Protein 5XGW (pdb70)

B-factor: mean 26.62, std 12.85, range [11.96, 142.99]

Organism: Colwellia psychrerythraea (strain 34H / ATCC BAA-681) (NCBI:txid167879)

Radius of gyration: 27.77 Å; Cα contacts (8 Å, |Δi|>4): 1923; chains: 2; bounding box: 70×66×78 Å

Sequence (748 aa):
TMLILLCNVNIYAPNPLGIKDVLIAGNKIAAIYDHGQGEITIPKQWPVKVINFDGAILTPGFIDSHAHITGGGGEAGFATQVPPVGLTEFTHAGVTTVVGLLGTDDTTRSTENLLSRVYGLREEGLSAYCWTGGYHFPLTTITGSAKSDIAFLEPVIGIGEFAISDHRSSQPTFEEVIRLASETHVAGLITGKAGVIHFHLGDGERRLELIERAIRETELPARVFNPTHVNRNKPLFEDSCKLLSKGCHIDLTAFPAGTAQPGWEACDAIEMAVERQLPLEQITLSSDGGGGRASTLGETLVATLNKGLSLETVLPMLTSNVANILRFKNKGQIAVGFDADLLVMNEKYEITDVMAQGVWHKQNNQTMIKGTFETMLILLCNVNIYAPNPLGIKDVLIAGNKIAAIYDHGQGEITIPKQWPVKVINFDGAILTPGFIDSHAHITGGGGEAGFATQVPPVGLTEFTHAGVTTVVGLLGTDDTTRSTENLLSRVYGLREEGLSAYCWTGGYHFPLTTITGSAKSDIAFLEPVIGIGEFAISDHRSSQPTFEEVIRLASETHVAGLITGKAGVIHFHLGDGERRLELIERAIRETELPARVFNPTHVNRNKPLFEDSCKLLSKGCHIDLTAFPAGTAQPGWEACDAIEMAVERQLPLEQITLSSDGGGGRASTLGETLVATLNKGLSLETVLPMLTSNVANILRFKNKGQIAVGFDADLLVMNEKYEITDVMAQGVWHKQNNQTMIKGTFE

CATH classification: 2.30.40.10 (+1 more: 3.20.20.140)

Secondary structure (DSSP, 8-state):
--EEEEEEEEEESSSEEEEEEEEEETTEEEEEEE--STT----TTS-EEEEEEEEEEEEEPEEEEEE-TT--B-BTBGGGBPPPPPHHHHHTTTEEEEEE---S--SSS-HHHHHHHHHHHHHHT-EEEEEEE-SSSSPB-SSSSHHHHHHHSTTEEEEEEEEESSTTS----HHHHHHHHHHHHHHHHHH-S--EEEEEE-S-TTTTHHHHHHHHHS---GGGEEEE-TTSSHHHHHHHHHHGGGT--EEEE-PPTT--TTS--HHHHHHHHHHTT--GGGEEEE--BT---TTHHHHHHHHHHHTT--HHHHGGGGTHHHHHHHT-TTSSS-STTSB--EEEE-TT--EEEEEETTEEEEETTEE----TT-/--EEEEEEEEEESSSEEEEEEEEEETTEEEEEEE--SS--PPPTTS-EEEEE-TT-EEEEPEEEEEE-TT--B-BTBGGGBPPPPPHHHHHTTTEEEEEE---S--SSS-HHHHHHHHHHHHHTT-EEEEEEE-SSSSPB-SSSSHHHHHHH-TTEEEEEEEEESSTTS----HHHHHHHHHHHHHHHHHH-S--EEEEEE-S-TTTTHHHHHHHHHSS--GGGEEEE-TTSSHHHHHHHHHHGGGT--EEEE---TT--TTS--HHHHHHHHHHTT--GGGEEEE--BT---THHHHHHHHHHHHTT--HHHHGGGGTHHHHHHHT-TTSSS-STTSB--EEEE-TT--EEEEEETTEEEEETTEE----TT-

InterPro domains:
  IPR006680 Amidohydrolase-related [PF01979] (62-380)
  IPR010229 Peptidase M38, beta-aspartyl dipeptidase [PIRSF001238] (7-395)
  IPR010229 Peptidase M38, beta-aspartyl dipeptidase [TIGR01975] (9-395)
  IPR011059 Metal-dependent hydrolase, composite domain superfamily [G3DSA:2.30.40.10] (9-395)
  IPR011059 Metal-dependent hydrolase, composite domain superfamily [SSF51338] (4-393)
  IPR032466 Metal-dependent hydrolase [SSF51556] (66-353)
  IPR050378 Metallo-dependent Hydrolases Superfamily [PTHR11647] (4-370)

Nearest PDB structures (foldseek):
  5xgw-assembly1_A  TM=1.003E+00  e=3.879E-87  Colwellia psychrerythraea 34H
  7cdh-assembly1_X  TM=9.702E-01  e=1.398E-45  Fervidobacterium islandicum
  7cf6-assembly1_C-2  TM=9.406E-01  e=6.990E-45  Fervidobacterium islandicum
  7cf6-assembly1_A-2  TM=9.557E-01  e=4.476E-44  Fervidobacterium islandicum
  7cf6-ass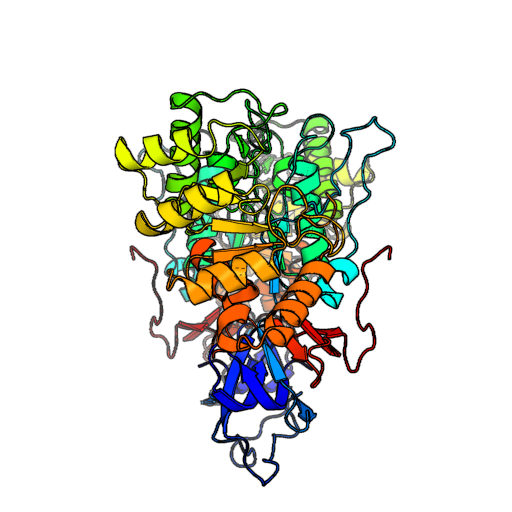embly1_B-2  TM=9.282E-01  e=1.469E-44  Fervidobacterium islandicum

Structure (mmCIF, N/CA/C/O backbone):
data_5XGW
#
_entry.id   5XGW
#
_cell.length_a   108.001
_cell.length_b   108.001
_cell.length_c   156.236
_cell.angle_alpha   90.00
_cell.angle_beta   90.00
_cell.angle_gamma   90.00
#
_symmetry.space_group_name_H-M   'P 4 21 2'
#
loop_
_entity.id
_entity.type
_entity.pdbx_description
1 polymer 'Isoaspartyl dipeptidase'
2 non-polymer 'ZINC ION'
3 water water
#
loop_
_atom_site.group_PDB
_atom_site.id
_atom_site.type_symbol
_atom_site.label_atom_id
_atom_site.label_alt_id
_atom_site.label_comp_id
_atom_site.label_asym_id
_atom_site.label_entity_id
_atom_site.label_seq_id
_atom_site.pdbx_PDB_ins_code
_atom_site.Cartn_x
_atom_site.Cartn_y
_atom_site.Cartn_z
_atom_site.occupancy
_atom_site.B_iso_or_equiv
_atom_site.auth_seq_id
_atom_site.auth_comp_id
_atom_site.auth_asym_id
_atom_site.auth_atom_id
_atom_site.pdbx_PDB_model_num
ATOM 1 N N . THR A 1 6 ? 5.063 -19.952 42.104 1.00 82.03 6 THR A N 1
ATOM 2 C CA . THR A 1 6 ? 5.294 -21.417 42.278 1.00 69.27 6 THR A CA 1
ATOM 3 C C . THR A 1 6 ? 6.177 -21.941 41.126 1.00 66.22 6 THR A C 1
ATOM 4 O O . THR A 1 6 ? 6.366 -21.306 40.063 1.00 57.80 6 THR A O 1
ATOM 8 N N . MET A 1 7 ? 6.693 -23.136 41.306 1.00 53.14 7 MET A N 1
ATOM 9 C CA . MET A 1 7 ? 7.759 -23.568 40.451 1.00 46.94 7 MET A CA 1
ATOM 10 C C . MET A 1 7 ? 7.377 -24.218 39.070 1.00 41.69 7 MET A C 1
ATOM 11 O O . MET A 1 7 ? 8.235 -24.301 38.162 1.00 33.67 7 MET A O 1
ATOM 16 N N . LEU A 1 8 ? 6.146 -24.702 38.887 1.00 30.15 8 LEU A N 1
ATOM 17 C CA . LEU A 1 8 ? 5.744 -25.267 37.610 1.00 27.22 8 LEU A CA 1
ATOM 18 C C . LEU A 1 8 ? 4.620 -24.408 37.107 1.00 28.71 8 LEU A C 1
ATOM 19 O O . LEU A 1 8 ? 3.749 -24.026 37.863 1.00 26.26 8 LEU A O 1
ATOM 24 N N . ILE A 1 9 ? 4.660 -24.040 35.834 1.00 22.84 9 ILE A N 1
ATOM 25 C CA . ILE A 1 9 ? 3.649 -23.193 35.196 1.00 25.37 9 ILE A CA 1
ATOM 26 C C . ILE A 1 9 ? 3.307 -23.850 33.879 1.00 26.33 9 ILE A C 1
ATOM 27 O O . ILE A 1 9 ? 4.208 -24.216 33.088 1.00 25.76 9 ILE A O 1
ATOM 32 N N . LEU A 1 10 ? 2.018 -24.111 33.690 1.00 24.59 10 LEU A N 1
ATOM 33 C CA . LEU A 1 10 ? 1.516 -24.697 32.490 1.00 23.77 10 LEU A CA 1
ATOM 34 C C . LEU A 1 10 ? 0.824 -23.598 31.729 1.00 24.54 10 LEU A C 1
ATOM 35 O O . LEU A 1 10 ? -0.129 -23.017 32.228 1.00 26.75 10 LEU A O 1
ATOM 40 N N . LEU A 1 11 ? 1.366 -23.267 30.542 1.00 24.52 11 LEU A N 1
ATOM 41 C CA . LEU A 1 11 ? 0.855 -22.260 29.641 1.00 25.85 11 LEU A CA 1
ATOM 42 C C . LEU A 1 11 ? 0.026 -23.022 28.579 1.00 25.45 11 LEU A C 1
ATOM 43 O O . LEU A 1 11 ? 0.594 -23.727 27.759 1.00 26.08 11 LEU A O 1
ATOM 48 N N . CYS A 1 12 ? -1.308 -22.930 28.661 1.00 27.89 12 CYS A N 1
ATOM 49 C CA . CYS A 1 12 ? -2.195 -23.709 27.792 1.00 24.98 12 CYS A CA 1
ATOM 50 C C . CYS A 1 12 ? -2.666 -22.829 26.667 1.00 22.21 12 CYS A C 1
ATOM 51 O O . CYS A 1 12 ? -3.007 -21.632 26.861 1.00 25.92 12 CYS A O 1
ATOM 54 N N . ASN A 1 13 ? -2.720 -23.434 25.500 1.00 25.90 13 ASN A N 1
ATOM 55 C CA . ASN A 1 13 ? -3.389 -22.862 24.310 1.00 25.94 13 ASN A CA 1
ATOM 56 C C . ASN A 1 13 ? -2.638 -21.629 23.854 1.00 22.30 13 ASN A C 1
ATOM 57 O O . ASN A 1 13 ? -3.155 -20.491 23.865 1.00 21.00 13 ASN A O 1
ATOM 62 N N . VAL A 1 14 ? -1.364 -21.849 23.479 1.00 21.88 14 VAL A N 1
ATOM 63 C CA . VAL A 1 14 ? -0.527 -20.759 22.940 1.00 21.82 14 VAL A CA 1
ATOM 64 C C . VAL A 1 14 ? -0.128 -21.067 21.514 1.00 21.32 14 VAL A C 1
ATOM 65 O O . VAL A 1 14 ? 0.161 -22.174 21.213 1.00 21.95 14 VAL A O 1
ATOM 69 N N . ASN A 1 15 ? -0.058 -20.051 20.678 1.00 20.92 15 ASN A N 1
ATOM 70 C CA . ASN A 1 15 ? 0.276 -20.209 19.279 1.00 22.32 15 ASN A CA 1
ATOM 71 C C . ASN A 1 15 ? 1.781 -19.830 19.173 1.00 21.73 15 ASN A C 1
ATOM 72 O O . ASN A 1 15 ? 2.151 -18.643 19.164 1.00 24.37 15 ASN A O 1
ATOM 77 N N . ILE A 1 16 ? 2.578 -20.851 19.185 1.00 21.73 16 ILE A N 1
ATOM 78 C CA . ILE A 1 16 ? 4.035 -20.698 19.392 1.00 22.05 16 ILE A CA 1
ATOM 79 C C . ILE A 1 16 ? 4.776 -20.388 18.106 1.00 19.99 16 ILE A C 1
ATOM 80 O O . ILE A 1 16 ? 4.637 -21.102 17.069 1.00 21.46 16 ILE A O 1
ATOM 85 N N . TYR A 1 17 ? 5.576 -19.296 18.166 1.00 17.67 17 TYR A N 1
ATOM 86 C CA . TYR A 1 17 ? 6.584 -18.952 17.150 1.00 18.03 17 TYR A CA 1
ATOM 87 C C . TYR A 1 17 ? 7.924 -19.178 17.892 1.00 19.36 17 TYR A C 1
ATOM 88 O O . TYR A 1 17 ? 8.295 -18.397 18.804 1.00 17.26 17 TYR A O 1
ATOM 97 N N . ALA A 1 18 ? 8.557 -20.292 17.562 1.00 16.86 18 ALA A N 1
ATOM 98 C CA . ALA A 1 18 ? 9.675 -20.806 18.327 1.00 19.16 18 ALA A CA 1
ATOM 99 C C . ALA A 1 18 ? 11.107 -20.315 18.038 1.00 19.24 18 ALA A C 1
ATOM 100 O O . ALA A 1 18 ? 11.968 -20.816 18.767 1.00 19.35 18 ALA A O 1
ATOM 102 N N . PRO A 1 19 ? 11.429 -19.503 17.026 1.00 18.46 19 PRO A N 1
ATOM 103 C CA . PRO A 1 19 ? 10.611 -18.631 16.251 1.00 17.93 19 PRO A CA 1
ATOM 104 C C . PRO A 1 19 ? 9.839 -19.274 15.124 1.00 21.04 19 PRO A C 1
ATOM 105 O O . PRO A 1 19 ? 8.911 -18.667 14.663 1.00 21.76 19 PRO A O 1
ATOM 109 N N . ASN A 1 20 ? 10.207 -20.470 14.736 1.00 24.03 20 ASN A N 1
ATOM 110 C CA . ASN A 1 20 ? 9.503 -21.101 13.651 1.00 28.53 20 ASN A CA 1
ATOM 111 C C . ASN A 1 20 ? 8.088 -21.566 14.169 1.00 24.73 20 ASN A C 1
ATOM 112 O O . ASN A 1 20 ? 7.918 -21.935 15.296 1.00 22.19 20 ASN A O 1
ATOM 117 N N . PRO A 1 21 ? 7.084 -21.478 13.320 1.00 23.34 21 PRO A N 1
ATOM 118 C CA . PRO A 1 21 ? 5.721 -21.688 13.817 1.00 23.93 21 PRO A CA 1
ATOM 119 C C . PRO A 1 21 ? 5.445 -23.159 14.123 1.00 24.40 21 PRO A C 1
ATOM 120 O O . PRO A 1 21 ? 5.670 -24.021 13.291 1.00 25.04 21 PRO A O 1
ATOM 124 N N . LEU A 1 22 ? 5.015 -23.418 15.333 1.00 24.53 22 LEU A N 1
ATOM 125 C CA . LEU A 1 22 ? 4.624 -24.753 15.756 1.00 24.29 22 LEU A CA 1
ATOM 126 C C . LEU A 1 22 ? 3.110 -24.983 15.791 1.00 26.07 22 LEU A C 1
ATOM 127 O O . LEU A 1 22 ? 2.695 -26.119 16.031 1.00 26.12 22 LEU A O 1
ATOM 132 N N . GLY A 1 23 ? 2.321 -23.928 15.682 1.00 27.12 23 GLY A N 1
ATOM 133 C CA . GLY A 1 23 ? 0.892 -24.044 15.901 1.00 27.08 23 GLY A CA 1
ATOM 134 C C . GLY A 1 23 ? 0.537 -23.949 17.366 1.00 26.74 23 GLY A C 1
ATOM 135 O O . GLY A 1 23 ? 1.330 -23.560 18.227 1.00 22.87 23 GLY A O 1
ATOM 136 N N . ILE A 1 24 ? -0.685 -24.388 17.670 1.00 26.21 24 ILE A N 1
ATOM 137 C CA . ILE A 1 24 ? -1.240 -24.275 19.024 1.00 27.32 24 ILE A CA 1
ATOM 138 C C . ILE A 1 24 ? -0.698 -25.388 19.899 1.00 28.07 24 ILE A C 1
ATOM 139 O O . ILE A 1 24 ? -0.724 -26.564 19.517 1.00 27.81 24 ILE A O 1
ATOM 144 N N . LYS A 1 25 ? -0.142 -25.047 21.077 1.00 26.10 25 LYS A N 1
ATOM 145 C CA . LYS A 1 25 ? 0.492 -26.041 21.974 1.00 26.59 25 LYS A CA 1
ATOM 146 C C . LYS A 1 25 ? 0.181 -25.706 23.418 1.00 25.07 25 LYS A C 1
ATOM 147 O O . LYS A 1 25 ? -0.398 -24.655 23.727 1.00 22.44 25 LYS A O 1
ATOM 153 N N . ASP A 1 26 ? 0.525 -26.627 24.293 1.00 25.33 26 ASP A N 1
ATOM 154 C CA . ASP A 1 26 ? 0.654 -26.327 25.703 1.00 26.38 26 ASP A CA 1
ATOM 155 C C . ASP A 1 26 ? 2.098 -26.426 26.062 1.00 24.77 26 ASP A C 1
ATOM 156 O O . ASP A 1 26 ? 2.844 -27.231 25.477 1.00 22.91 26 ASP A O 1
ATOM 161 N N . VAL A 1 27 ? 2.522 -25.593 27.017 1.00 24.77 27 VAL A N 1
ATOM 162 C CA . VAL A 1 27 ? 3.948 -25.573 27.395 1.00 24.93 27 VAL A CA 1
ATOM 163 C C . VAL A 1 27 ? 4.064 -25.691 28.897 1.00 23.69 27 VAL A C 1
ATOM 164 O O . VAL A 1 27 ? 3.482 -24.872 29.584 1.00 25.51 27 VAL A O 1
ATOM 168 N N . LEU A 1 28 ? 4.897 -26.624 29.380 1.00 22.17 28 LEU A N 1
ATOM 169 C CA . LEU A 1 28 ? 5.200 -26.755 30.793 1.00 23.04 28 LEU A CA 1
ATOM 170 C C . LEU A 1 28 ? 6.556 -26.099 31.022 1.00 22.60 28 LEU A C 1
ATOM 171 O O . LEU A 1 28 ? 7.534 -26.504 30.409 1.00 22.22 28 LEU A O 1
ATOM 176 N N . ILE A 1 29 ? 6.550 -25.152 31.955 1.00 22.06 29 ILE A N 1
ATOM 177 C CA . ILE A 1 29 ? 7.733 -24.502 32.494 1.00 22.27 29 ILE A CA 1
ATOM 178 C C . ILE A 1 29 ? 8.085 -25.147 33.833 1.00 24.59 29 ILE A C 1
ATOM 179 O O . ILE A 1 29 ? 7.224 -25.248 34.718 1.00 25.37 29 ILE A O 1
ATOM 184 N N . ALA A 1 30 ? 9.338 -25.517 34.051 1.00 24.03 30 ALA A N 1
ATOM 185 C CA . ALA A 1 30 ? 9.771 -26.033 35.344 1.00 25.87 30 ALA A CA 1
ATOM 186 C C . ALA A 1 30 ? 10.906 -25.186 35.810 1.00 27.73 30 ALA A C 1
ATOM 187 O O . ALA A 1 30 ? 11.971 -25.224 35.223 1.00 26.26 30 ALA A O 1
ATOM 189 N N . GLY A 1 31 ? 10.657 -24.334 36.801 1.00 26.10 31 GLY A N 1
ATOM 190 C CA . GLY A 1 31 ? 11.663 -23.392 37.243 1.00 24.34 31 GLY A CA 1
ATOM 191 C C . GLY A 1 31 ? 12.002 -22.459 36.104 1.00 24.24 31 GLY A C 1
ATOM 192 O O . GLY A 1 31 ? 11.112 -21.790 35.550 1.00 23.95 31 GLY A O 1
ATOM 193 N N . ASN A 1 32 ? 13.291 -22.368 35.794 1.00 23.19 32 ASN A N 1
ATOM 194 C CA . ASN A 1 32 ? 13.745 -21.401 34.781 1.00 23.89 32 ASN A CA 1
ATOM 195 C C . ASN A 1 32 ? 13.870 -22.073 33.407 1.00 22.57 32 ASN A C 1
ATOM 196 O O . ASN A 1 32 ? 14.411 -21.447 32.511 1.00 19.10 32 ASN A O 1
ATOM 201 N N . LYS A 1 33 ? 13.330 -23.297 33.217 1.00 21.19 33 LYS A N 1
ATOM 202 C CA . LYS A 1 33 ? 13.493 -24.065 31.969 1.00 22.94 33 LYS A CA 1
ATOM 203 C C . LYS A 1 33 ? 12.156 -24.449 31.308 1.00 21.59 33 LYS A C 1
ATOM 204 O O . LYS A 1 33 ? 11.128 -24.600 31.935 1.00 23.24 33 LYS A O 1
ATOM 210 N N . ILE A 1 34 ? 12.181 -24.563 30.007 1.00 19.01 34 ILE A N 1
ATOM 211 C CA . ILE A 1 34 ? 11.057 -25.103 29.253 1.00 21.39 34 ILE A CA 1
ATOM 212 C C . ILE A 1 34 ? 11.155 -26.645 29.304 1.00 22.46 34 ILE A C 1
ATOM 213 O O . ILE A 1 34 ? 12.131 -27.256 28.804 1.00 20.68 34 ILE A O 1
ATOM 218 N N . ALA A 1 35 ? 10.148 -27.289 29.897 1.00 22.45 35 ALA A N 1
ATOM 219 C CA . ALA A 1 35 ? 10.245 -28.754 30.182 1.00 25.70 35 ALA A CA 1
ATOM 220 C C . ALA A 1 35 ? 9.502 -29.622 29.129 1.00 25.63 35 ALA A C 1
ATOM 221 O O . ALA A 1 35 ? 9.915 -30.754 28.897 1.00 26.34 35 ALA A O 1
ATOM 223 N N . ALA A 1 36 ? 8.465 -29.082 28.511 1.00 23.28 36 ALA A N 1
ATOM 224 C CA . ALA A 1 36 ? 7.593 -29.803 27.575 1.00 25.27 36 ALA A CA 1
ATOM 225 C C . ALA A 1 36 ? 6.799 -28.875 26.694 1.00 24.44 36 ALA A C 1
ATOM 226 O O . ALA A 1 36 ? 6.341 -27.839 27.180 1.00 23.78 36 ALA A O 1
ATOM 228 N N . ILE A 1 37 ? 6.568 -29.300 25.429 1.00 23.10 37 ILE A N 1
ATOM 229 C CA . ILE A 1 37 ? 5.744 -28.602 24.473 1.00 22.88 37 ILE A CA 1
ATOM 230 C C . ILE A 1 37 ? 4.958 -29.692 23.749 1.00 24.39 37 ILE A C 1
ATOM 231 O O . ILE A 1 37 ? 5.564 -30.602 23.211 1.00 25.44 37 ILE A O 1
ATOM 236 N N . TYR A 1 38 ? 3.629 -29.622 23.813 1.00 26.32 38 TYR A N 1
ATOM 237 C CA . TYR A 1 38 ? 2.796 -30.708 23.277 1.00 25.46 38 TYR A CA 1
ATOM 238 C C . TYR A 1 38 ? 1.450 -30.217 22.851 1.00 26.14 38 TYR A C 1
ATOM 239 O O . TYR A 1 38 ? 0.956 -29.129 23.269 1.00 25.26 38 TYR A O 1
ATOM 248 N N . ASP A 1 39 ? 0.815 -31.017 22.003 1.00 32.98 39 ASP A N 1
ATOM 249 C CA . ASP A 1 39 ? -0.454 -30.616 21.404 1.00 37.47 39 ASP A CA 1
ATOM 250 C C . ASP A 1 39 ? -1.486 -30.420 22.473 1.00 40.58 39 ASP A C 1
ATOM 251 O O . ASP A 1 39 ? -1.600 -31.272 23.346 1.00 35.88 39 ASP A O 1
ATOM 256 N N . HIS A 1 40 ? -2.209 -29.306 22.324 1.00 50.76 40 HIS A N 1
ATOM 257 C CA . HIS A 1 40 ? -3.138 -28.730 23.292 1.00 53.56 40 HIS A CA 1
ATOM 258 C C . HIS A 1 40 ? -4.256 -29.697 23.738 1.00 63.89 40 HIS A C 1
ATOM 259 O O . HIS A 1 40 ? -4.970 -30.262 22.923 1.00 62.19 40 HIS A O 1
ATOM 266 N N . GLY A 1 41 ? -4.280 -29.945 25.050 1.00 83.10 41 GLY A N 1
ATOM 267 C CA . GLY A 1 41 ? -5.439 -30.430 25.785 1.00 100.22 41 GLY A CA 1
ATOM 268 C C . GLY A 1 41 ? -5.760 -29.417 26.889 1.00 116.57 41 GLY A C 1
ATOM 269 O O . GLY A 1 41 ? -5.196 -28.313 26.911 1.00 116.79 41 GLY A O 1
ATOM 270 N N . GLN A 1 42 ? -6.679 -29.771 27.796 1.00 140.38 42 GLN A N 1
ATOM 271 C CA . GLN A 1 42 ? -7.204 -28.827 28.824 1.00 139.74 42 GLN A CA 1
ATOM 272 C C . GLN A 1 42 ? -7.868 -29.585 30.006 1.00 133.73 42 GLN A C 1
ATOM 273 O O . GLN A 1 42 ? -7.246 -29.744 31.065 1.00 118.84 42 GLN A O 1
ATOM 279 N N . GLY A 1 43 ? -9.106 -30.060 29.800 1.00 127.36 43 GLY A N 1
ATOM 280 C CA . GLY A 1 43 ? -9.896 -30.739 30.828 1.00 114.05 43 GLY A CA 1
ATOM 281 C C . GLY A 1 43 ? -9.510 -32.194 31.051 1.00 113.13 43 GLY A C 1
ATOM 282 O O . GLY A 1 43 ? -9.801 -32.729 32.107 1.00 110.11 43 GLY A O 1
ATOM 283 N N . GLU A 1 44 ? -8.849 -32.826 30.072 1.00 111.89 44 GLU A N 1
ATOM 284 C CA . GLU A 1 44 ? -8.454 -34.264 30.128 1.00 102.79 44 GLU A CA 1
ATOM 285 C C . GLU A 1 44 ? -7.102 -34.568 30.830 1.00 92.46 44 GLU A C 1
ATOM 286 O O . GLU A 1 44 ? -6.728 -35.736 30.962 1.00 81.77 44 GLU A O 1
ATOM 292 N N . ILE A 1 45 ? -6.380 -33.520 31.249 1.00 82.36 45 ILE A N 1
ATOM 293 C CA . ILE A 1 45 ? -5.083 -33.635 31.983 1.00 71.86 45 ILE A CA 1
ATOM 294 C C . ILE A 1 45 ? -5.293 -33.702 33.518 1.00 53.63 45 ILE A C 1
ATOM 295 O O . ILE A 1 45 ? -6.017 -32.894 34.068 1.00 47.19 45 ILE A O 1
ATOM 300 N N . THR A 1 46 ? -4.689 -34.661 34.206 1.00 51.09 46 THR A N 1
ATOM 301 C CA . THR A 1 46 ? -4.833 -34.692 35.672 1.00 51.65 46 THR A CA 1
ATOM 302 C C . THR A 1 46 ? -3.549 -34.202 36.320 1.00 37.92 46 THR A C 1
ATOM 303 O O . THR A 1 46 ? -2.526 -34.878 36.223 1.00 39.75 46 THR A O 1
ATOM 307 N N . ILE A 1 47 ? -3.619 -33.092 37.029 1.00 33.14 47 ILE A N 1
ATOM 308 C CA . ILE A 1 47 ? -2.396 -32.581 37.715 1.00 39.19 47 ILE A CA 1
ATOM 309 C C . ILE A 1 47 ? -2.371 -32.996 39.182 1.00 40.32 47 ILE A C 1
ATOM 310 O O . ILE A 1 47 ? -3.313 -32.661 39.915 1.00 35.72 47 ILE A O 1
ATOM 315 N N . PRO A 1 48 ? -1.281 -33.679 39.640 1.00 40.54 48 PRO A N 1
ATOM 316 C CA . PRO A 1 48 ? -1.265 -34.140 41.053 1.00 39.37 48 PRO A CA 1
ATOM 317 C C . PRO A 1 48 ? -1.416 -33.011 42.048 1.00 33.30 48 PRO A C 1
ATOM 318 O O . PRO A 1 48 ? -0.867 -31.908 41.870 1.00 32.70 48 PRO A O 1
ATOM 322 N N . LYS A 1 49 ? -2.180 -33.246 43.117 1.00 33.70 49 LYS A N 1
ATOM 323 C CA . LYS A 1 49 ? -2.583 -32.093 43.972 1.00 37.61 49 LYS A CA 1
ATOM 324 C C . LYS A 1 49 ? -1.406 -31.559 44.796 1.00 37.66 49 LYS A C 1
ATOM 325 O O . LYS A 1 49 ? -1.405 -30.415 45.206 1.00 37.99 49 LYS A O 1
ATOM 331 N N . GLN A 1 50 ? -0.428 -32.423 45.031 1.00 32.92 50 GLN A N 1
ATOM 332 C CA . GLN A 1 50 ? 0.714 -32.117 45.891 1.00 39.41 50 GLN A CA 1
ATOM 333 C C . GLN A 1 50 ? 1.789 -31.268 45.091 1.00 35.94 50 GLN A C 1
ATOM 334 O O . GLN A 1 50 ? 2.667 -30.658 45.677 1.00 36.01 50 GLN A O 1
ATOM 340 N N . TRP A 1 51 ? 1.700 -31.237 43.777 1.00 31.11 51 TRP A N 1
ATOM 341 C CA . TRP A 1 51 ? 2.653 -30.441 42.989 1.00 32.68 51 TRP A CA 1
ATOM 342 C C . TRP A 1 51 ? 2.231 -29.005 42.884 1.00 35.57 51 TRP A C 1
ATOM 343 O O . TRP A 1 51 ? 1.091 -28.713 42.575 1.00 37.65 51 TRP A O 1
ATOM 354 N N . PRO A 1 52 ? 3.137 -28.080 43.124 1.00 39.07 52 PRO A N 1
ATOM 355 C CA . PRO A 1 52 ? 2.771 -26.672 42.982 1.00 41.00 52 PRO A CA 1
ATOM 356 C C . PRO A 1 52 ? 2.752 -26.201 41.465 1.00 38.26 52 PRO A C 1
ATOM 357 O O . PRO A 1 52 ? 3.752 -25.627 40.962 1.00 38.61 52 PRO A O 1
ATOM 361 N N . VAL A 1 53 ? 1.590 -26.376 40.786 1.00 28.96 53 VAL A N 1
ATOM 362 C CA . VAL A 1 53 ? 1.455 -26.014 39.399 1.00 29.42 53 VAL A CA 1
ATOM 363 C C . VAL A 1 53 ? 0.470 -24.904 39.218 1.00 31.77 53 VAL A C 1
ATOM 364 O O . VAL A 1 53 ? -0.639 -25.012 39.647 1.00 26.74 53 VAL A O 1
ATOM 368 N N . LYS A 1 54 ? 0.877 -23.839 38.552 1.00 28.16 54 LYS A N 1
ATOM 369 C CA . LYS A 1 54 ? -0.026 -22.794 38.163 1.00 29.43 54 LYS A CA 1
ATOM 370 C C . LYS A 1 54 ? -0.409 -22.952 36.663 1.00 27.22 54 LYS A C 1
ATOM 371 O O . LYS A 1 54 ? 0.467 -23.152 35.840 1.00 24.67 54 LYS A O 1
ATOM 377 N N . VAL A 1 55 ? -1.704 -22.897 36.351 1.00 23.96 55 VAL A N 1
ATOM 378 C CA . VAL A 1 55 ? -2.247 -23.183 34.978 1.00 26.30 55 VAL A CA 1
ATOM 379 C C . VAL A 1 55 ? -2.822 -21.877 34.460 1.00 28.79 55 VAL A C 1
ATOM 380 O O . VAL A 1 55 ? -3.663 -21.238 35.144 1.00 26.23 55 VAL A O 1
ATOM 384 N N . ILE A 1 56 ? -2.335 -21.435 33.308 1.00 23.67 56 ILE A N 1
ATOM 385 C CA . ILE A 1 56 ? -2.840 -20.230 32.632 1.00 24.57 56 ILE A CA 1
ATOM 386 C C . ILE A 1 56 ? -3.269 -20.614 31.245 1.00 28.05 56 ILE A C 1
ATOM 387 O O . ILE A 1 56 ? -2.536 -21.320 30.534 1.00 26.35 56 ILE A O 1
ATOM 392 N N . ASN A 1 57 ? -4.475 -20.153 30.864 1.00 29.64 57 ASN A N 1
ATOM 393 C CA . ASN A 1 57 ? -5.063 -20.361 29.554 1.00 33.76 57 ASN A CA 1
ATOM 394 C C . ASN A 1 57 ? -4.938 -19.105 28.750 1.00 32.31 57 ASN A C 1
ATOM 395 O O . ASN A 1 57 ? -5.317 -18.061 29.244 1.00 28.95 57 ASN A O 1
ATOM 400 N N . PHE A 1 58 ? -4.333 -19.176 27.556 1.00 25.76 58 PHE A N 1
ATOM 401 C CA . PHE A 1 58 ? -4.005 -17.974 26.821 1.00 25.35 58 PHE A CA 1
ATOM 402 C C . PHE A 1 58 ? -4.856 -17.778 25.600 1.00 27.74 58 PHE A C 1
ATOM 403 O O . PHE A 1 58 ? -4.663 -16.812 24.839 1.00 27.32 58 PHE A O 1
ATOM 411 N N . ASP A 1 59 ? -5.783 -18.693 25.410 1.00 32.32 59 ASP A N 1
ATOM 412 C CA . ASP A 1 59 ? -6.750 -18.554 24.345 1.00 32.00 59 ASP A CA 1
ATOM 413 C C . ASP A 1 59 ? -6.139 -18.323 22.957 1.00 29.44 59 ASP A C 1
ATOM 414 O O . ASP A 1 59 ? -6.612 -17.512 22.162 1.00 27.97 59 ASP A O 1
ATOM 419 N N . GLY A 1 60 ? -5.053 -19.043 22.686 1.00 26.28 60 GLY A N 1
ATOM 420 C CA . GLY A 1 60 ? -4.419 -19.058 21.387 1.00 24.88 60 GLY A CA 1
ATOM 421 C C . GLY A 1 60 ? -3.555 -17.865 21.039 1.00 23.52 60 GLY A C 1
ATOM 422 O O . GLY A 1 60 ? -3.247 -17.667 19.858 1.00 26.09 60 GLY A O 1
ATOM 423 N N . ALA A 1 61 ? -3.217 -17.056 22.032 1.00 24.44 61 ALA A N 1
ATOM 424 C CA . ALA A 1 61 ? -2.342 -15.893 21.855 1.00 23.33 61 ALA A CA 1
ATOM 425 C C . ALA A 1 61 ? -0.953 -16.338 21.397 1.00 23.93 61 ALA A C 1
ATOM 426 O O . ALA A 1 61 ? -0.529 -17.433 21.695 1.00 19.70 61 ALA A O 1
ATOM 428 N N . ILE A 1 62 ? -0.279 -15.461 20.671 1.00 24.48 62 ILE A N 1
ATOM 429 C CA . ILE A 1 62 ? 1.052 -15.754 20.186 1.00 23.17 62 ILE A CA 1
ATOM 430 C C . ILE A 1 62 ? 2.053 -15.768 21.331 1.00 22.04 62 ILE A C 1
ATOM 431 O O . ILE A 1 62 ? 2.006 -14.882 22.185 1.00 22.49 62 ILE A O 1
ATOM 436 N N . LEU A 1 63 ? 2.950 -16.755 21.310 1.00 21.44 63 LEU A N 1
ATOM 437 C CA . LEU A 1 63 ? 4.033 -16.898 22.271 1.00 20.33 63 LEU A CA 1
ATOM 438 C C . LEU A 1 63 ? 5.340 -16.934 21.501 1.00 21.29 63 LEU A C 1
ATOM 439 O O . LEU A 1 63 ? 5.444 -17.704 20.496 1.00 19.68 63 LEU A O 1
ATOM 444 N N . THR A 1 64 ? 6.332 -16.127 21.930 1.00 20.00 64 THR A N 1
ATOM 445 C CA . THR A 1 64 ? 7.593 -16.028 21.221 1.00 18.57 64 THR A CA 1
ATOM 446 C C . THR A 1 64 ? 8.710 -16.102 22.238 1.00 17.60 64 THR A C 1
ATOM 447 O O . THR A 1 64 ? 8.472 -15.931 23.463 1.00 17.54 64 THR A O 1
ATOM 451 N N . PRO A 1 65 ? 9.932 -16.398 21.777 1.00 15.41 65 PRO A N 1
ATOM 452 C CA . PRO A 1 65 ? 11.021 -16.252 22.746 1.00 17.05 65 PRO A CA 1
ATOM 453 C C . PRO A 1 65 ? 11.182 -14.794 23.133 1.00 16.95 65 PRO A C 1
ATOM 454 O O . PRO A 1 65 ? 10.779 -13.897 22.412 1.00 16.86 65 PRO A O 1
ATOM 458 N N . GLY A 1 66 ? 11.839 -14.558 24.274 1.00 16.67 66 GLY A N 1
ATOM 459 C CA . GLY A 1 66 ? 12.159 -13.208 24.668 1.00 17.44 66 GLY A CA 1
ATOM 460 C C . GLY A 1 66 ? 13.223 -12.630 23.790 1.00 16.15 66 GLY A C 1
ATOM 461 O O . GLY A 1 66 ? 14.022 -13.346 23.232 1.00 16.02 66 GLY A O 1
ATOM 462 N N . PHE A 1 67 ? 13.152 -11.317 23.613 1.00 16.98 67 PHE A N 1
ATOM 463 C CA . PHE A 1 67 ? 14.137 -10.612 22.745 1.00 16.14 67 PHE A CA 1
ATOM 464 C C . PHE A 1 67 ? 15.500 -10.612 23.461 1.00 16.96 67 PHE A C 1
ATOM 465 O O . PHE A 1 67 ? 15.564 -10.515 24.688 1.00 16.38 67 PHE A O 1
ATOM 473 N N . ILE A 1 68 ? 16.558 -10.774 22.678 1.00 15.84 68 ILE A N 1
ATOM 474 C CA . ILE A 1 68 ? 17.976 -10.727 23.167 1.00 15.33 68 ILE A CA 1
ATOM 475 C C . ILE A 1 68 ? 18.545 -9.457 22.510 1.00 15.18 68 ILE A C 1
ATOM 476 O O . ILE A 1 68 ? 18.666 -9.347 21.292 1.00 17.12 68 ILE A O 1
ATOM 481 N N . ASP A 1 69 ? 18.850 -8.467 23.350 1.00 18.80 69 ASP A N 1
ATOM 482 C CA . ASP A 1 69 ? 19.304 -7.139 22.879 1.00 18.72 69 ASP A CA 1
ATOM 483 C C . ASP A 1 69 ? 20.786 -7.053 23.051 1.00 17.91 69 ASP A C 1
ATOM 484 O O . ASP A 1 69 ? 21.243 -7.021 24.189 1.00 18.00 69 ASP A O 1
ATOM 489 N N . SER A 1 70 ? 21.513 -7.171 21.933 1.00 18.28 70 SER A N 1
ATOM 490 C CA . SER A 1 70 ? 22.917 -7.319 22.004 1.00 19.52 70 SER A CA 1
ATOM 491 C C . SER A 1 70 ? 23.669 -6.025 22.221 1.00 16.95 70 SER A C 1
ATOM 492 O O . SER A 1 70 ? 24.927 -6.045 22.285 1.00 17.46 70 SER A O 1
ATOM 495 N N . HIS A 1 71 ? 22.946 -4.935 22.330 1.00 16.50 71 HIS A N 1
ATOM 496 C CA . HIS A 1 71 ? 23.583 -3.605 22.245 1.00 17.23 71 HIS A CA 1
ATOM 497 C C . HIS A 1 71 ? 22.816 -2.616 23.073 1.00 17.70 71 HIS A C 1
ATOM 498 O O . HIS A 1 71 ? 22.050 -1.863 22.569 1.00 18.27 71 HIS A O 1
ATOM 505 N N . ALA A 1 72 ? 23.132 -2.584 24.339 1.00 16.13 72 ALA A N 1
ATOM 506 C CA . ALA A 1 72 ? 22.465 -1.599 25.223 1.00 17.98 72 ALA A CA 1
ATOM 507 C C . ALA A 1 72 ? 23.431 -0.955 26.181 1.00 18.19 72 ALA A C 1
ATOM 508 O O . ALA A 1 72 ? 24.290 -1.614 26.736 1.00 17.87 72 ALA A O 1
ATOM 510 N N . HIS A 1 73 ? 23.232 0.336 26.430 1.00 17.73 73 HIS A N 1
ATOM 511 C CA . HIS A 1 73 ? 24.110 1.097 27.296 1.00 17.99 73 HIS A CA 1
ATOM 512 C C . HIS A 1 73 ? 23.458 1.082 28.639 1.00 18.32 73 HIS A C 1
ATOM 513 O O . HIS A 1 73 ? 22.747 2.018 29.043 1.00 18.97 73 HIS A O 1
ATOM 520 N N . ILE A 1 74 ? 23.574 -0.062 29.297 1.00 16.46 74 ILE A N 1
ATOM 521 C CA . ILE A 1 74 ? 22.860 -0.346 30.547 1.00 17.86 74 ILE A CA 1
ATOM 522 C C . ILE A 1 74 ? 23.211 0.670 31.673 1.00 18.50 74 ILE A C 1
ATOM 523 O O . ILE A 1 74 ? 22.357 0.951 32.536 1.00 17.96 74 ILE A O 1
ATOM 528 N N . THR A 1 75 ? 24.418 1.228 31.629 1.00 17.94 75 THR A N 1
ATOM 529 C CA . THR A 1 75 ? 24.833 2.233 32.601 1.00 19.11 75 THR A CA 1
ATOM 530 C C . THR A 1 75 ? 24.341 3.602 32.182 1.00 18.68 75 THR A C 1
ATOM 531 O O . THR A 1 75 ? 24.529 4.559 32.947 1.00 21.36 75 THR A O 1
ATOM 535 N N . GLY A 1 76 ? 23.668 3.714 31.036 1.00 18.76 76 GLY A N 1
ATOM 536 C CA . GLY A 1 76 ? 23.497 4.988 30.369 1.00 20.20 76 GLY A CA 1
ATOM 537 C C . GLY A 1 76 ? 24.731 5.260 29.508 1.00 20.57 76 GLY A C 1
ATOM 538 O O . GLY A 1 76 ? 25.834 4.842 29.845 1.00 19.25 76 GLY A O 1
ATOM 539 N N . GLY A 1 77 ? 24.522 5.888 28.368 1.00 17.02 77 GLY A N 1
ATOM 540 C CA . GLY A 1 77 ? 25.552 6.327 27.428 1.00 19.25 77 GLY A CA 1
ATOM 541 C C . GLY A 1 77 ? 25.538 7.860 27.421 1.00 20.25 77 GLY A C 1
ATOM 542 O O . GLY A 1 77 ? 25.506 8.482 28.510 1.00 18.26 77 GLY A O 1
ATOM 543 N N . GLY A 1 78 ? 25.528 8.486 26.263 1.00 21.41 78 GLY A N 1
ATOM 544 C CA . GLY A 1 78 ? 25.669 9.895 26.178 1.00 22.48 78 GLY A CA 1
ATOM 545 C C . GLY A 1 78 ? 27.030 10.420 26.623 1.00 22.88 78 GLY A C 1
ATOM 546 O O . GLY A 1 78 ? 28.059 9.667 26.712 1.00 21.08 78 GLY A O 1
ATOM 547 N N . GLY A 1 79 ? 27.046 11.711 26.897 1.00 22.59 79 GLY A N 1
ATOM 548 C CA . GLY A 1 79 ? 28.309 12.450 27.244 1.00 24.24 79 GLY A CA 1
ATOM 549 C C . GLY A 1 79 ? 29.049 13.113 26.100 1.00 26.80 79 GLY A C 1
ATOM 550 O O . GLY A 1 79 ? 29.996 13.804 26.331 1.00 29.15 79 GLY A O 1
ATOM 551 N N . GLU A 1 80 ? 28.565 12.980 24.871 1.00 25.20 80 GLU A N 1
ATOM 552 C CA . GLU A 1 80 ? 29.199 13.544 23.744 1.00 27.90 80 GLU A CA 1
ATOM 553 C C . GLU A 1 80 ? 28.838 14.939 23.478 1.00 25.15 80 GLU A C 1
ATOM 554 O O . GLU A 1 80 ? 29.240 15.481 22.437 1.00 23.66 80 GLU A O 1
ATOM 560 N N . ALA A 1 81 ? 27.972 15.515 24.291 1.00 25.92 81 ALA A N 1
ATOM 561 C CA . ALA A 1 81 ? 27.687 16.941 24.187 1.00 26.46 81 ALA A CA 1
ATOM 562 C C . ALA A 1 81 ? 27.824 17.579 25.557 1.00 25.83 81 ALA A C 1
ATOM 563 O O . ALA A 1 81 ? 27.020 18.378 25.939 1.00 24.60 81 ALA A O 1
ATOM 565 N N . GLY A 1 82 ? 28.879 17.253 26.282 1.00 21.19 82 GLY A N 1
ATOM 566 C CA . GLY A 1 82 ? 29.062 17.789 27.595 1.00 22.44 82 GLY A CA 1
ATOM 567 C C . GLY A 1 82 ? 28.660 16.827 28.719 1.00 19.16 82 GLY A C 1
ATOM 568 O O . GLY A 1 82 ? 27.866 15.828 28.540 1.00 17.80 82 GLY A O 1
ATOM 569 N N . PHE A 1 83 ? 29.154 17.152 29.909 1.00 17.11 83 PHE A N 1
ATOM 570 C CA . PHE A 1 83 ? 28.990 16.274 31.047 1.00 16.51 83 PHE A CA 1
ATOM 571 C C . PHE A 1 83 ? 27.559 16.178 31.492 1.00 17.80 83 PHE A C 1
ATOM 572 O O . PHE A 1 83 ? 27.174 15.169 32.073 1.00 18.82 83 PHE A O 1
ATOM 580 N N . ALA A 1 84 ? 26.738 17.202 31.227 1.00 16.93 84 ALA A N 1
ATOM 581 C CA . ALA A 1 84 ? 25.315 17.115 31.615 1.00 18.66 84 ALA A CA 1
ATOM 582 C C . ALA A 1 84 ? 24.524 16.107 30.755 1.00 20.58 84 ALA A C 1
ATOM 583 O O . ALA A 1 84 ? 23.385 15.813 31.103 1.00 25.44 84 ALA A O 1
ATOM 585 N N . THR A 1 85 ? 25.125 15.584 29.666 1.00 17.82 85 THR A N 1
ATOM 586 C CA . THR A 1 85 ? 24.466 14.654 28.777 1.00 17.69 85 THR A CA 1
ATOM 587 C C . THR A 1 85 ? 24.708 13.203 29.121 1.00 20.93 85 THR A C 1
ATOM 588 O O . THR A 1 85 ? 24.412 12.380 28.301 1.00 20.92 85 THR A O 1
ATOM 592 N N . GLN A 1 86 ? 25.315 12.889 30.263 1.00 18.79 86 GLN A N 1
ATOM 593 C CA . GLN A 1 86 ? 25.403 11.548 30.710 1.00 21.45 86 GLN A CA 1
ATOM 594 C C . GLN A 1 86 ? 24.025 10.986 31.077 1.00 20.91 86 GLN A C 1
ATOM 595 O O . GLN A 1 86 ? 23.406 11.411 32.030 1.00 23.78 86 GLN A O 1
ATOM 601 N N . VAL A 1 87 ? 23.597 9.962 30.368 1.00 20.98 87 VAL A N 1
ATOM 602 C CA . VAL A 1 87 ? 22.341 9.321 30.597 1.00 18.72 87 VAL A CA 1
ATOM 603 C C . VAL A 1 87 ? 22.396 8.466 31.893 1.00 20.84 87 VAL A C 1
ATOM 604 O O . VAL A 1 87 ? 23.408 7.800 32.227 1.00 21.63 87 VAL A O 1
ATOM 608 N N . PRO A 1 88 ? 21.324 8.503 32.664 1.00 22.81 88 PRO A N 1
ATOM 609 C CA . PRO A 1 88 ? 21.352 7.686 33.866 1.00 21.89 88 PRO A CA 1
ATOM 610 C C . PRO A 1 88 ? 21.139 6.182 33.511 1.00 22.13 88 PRO A C 1
ATOM 611 O O . PRO A 1 88 ? 20.753 5.826 32.388 1.00 19.34 88 PRO A O 1
ATOM 615 N N . PRO A 1 89 ? 21.425 5.307 34.443 1.00 22.32 89 PRO A N 1
ATOM 616 C CA . PRO A 1 89 ? 21.276 3.853 34.169 1.00 22.13 89 PRO A CA 1
ATOM 617 C C . PRO A 1 89 ? 19.845 3.472 33.808 1.00 25.11 89 PRO A C 1
ATOM 618 O O . PRO A 1 89 ? 18.880 4.051 34.322 1.00 22.81 89 PRO A O 1
ATOM 622 N N . VAL A 1 90 ? 19.740 2.518 32.891 1.00 22.27 90 VAL A N 1
ATOM 623 C CA . VAL A 1 90 ? 18.484 2.113 32.345 1.00 22.71 90 VAL A CA 1
ATOM 624 C C . VAL A 1 90 ? 17.734 1.211 33.333 1.00 21.56 90 VAL A C 1
ATOM 625 O O . VAL A 1 90 ? 18.242 0.214 33.802 1.00 22.92 90 VAL A O 1
ATOM 629 N N . GLY A 1 91 ? 16.502 1.583 33.667 1.00 23.32 91 GLY A N 1
ATOM 630 C CA . GLY A 1 91 ? 15.706 0.779 34.585 1.00 22.36 91 GLY A CA 1
ATOM 631 C C . GLY A 1 91 ? 15.313 -0.585 34.071 1.00 21.26 91 GLY A C 1
ATOM 632 O O . GLY A 1 91 ? 15.089 -0.737 32.879 1.00 23.02 91 GLY A O 1
ATOM 633 N N . LEU A 1 92 ? 15.155 -1.538 34.977 1.00 20.26 92 LEU A N 1
ATOM 634 C CA . LEU A 1 92 ? 14.753 -2.923 34.653 1.00 21.05 92 LEU A CA 1
ATOM 635 C C . LEU A 1 92 ? 13.585 -3.010 33.695 1.00 21.11 92 LEU A C 1
ATOM 636 O O . LEU A 1 92 ? 13.637 -3.700 32.676 1.00 19.08 92 LEU A O 1
ATOM 641 N N . THR A 1 93 ? 12.539 -2.226 34.004 1.00 19.37 93 THR A N 1
ATOM 642 C CA . THR A 1 93 ? 11.279 -2.297 33.254 1.00 20.45 93 THR A CA 1
ATOM 643 C C . THR A 1 93 ? 11.469 -1.745 31.870 1.00 20.75 93 THR A C 1
ATOM 644 O O . THR A 1 93 ? 10.741 -2.140 30.974 1.00 21.39 93 THR A O 1
ATOM 648 N N . GLU A 1 94 ? 12.398 -0.816 31.642 1.00 21.19 94 GLU A N 1
ATOM 649 C CA . GLU A 1 94 ? 12.667 -0.395 30.291 1.00 23.13 94 GLU A CA 1
ATOM 650 C C . GLU A 1 94 ? 13.098 -1.555 29.348 1.00 24.99 94 GLU A C 1
ATOM 651 O O . GLU A 1 94 ? 12.926 -1.461 28.111 1.00 28.01 94 GLU A O 1
ATOM 657 N N . PHE A 1 95 ? 13.718 -2.583 29.900 1.00 19.26 95 PHE A N 1
ATOM 658 C CA . PHE A 1 95 ? 14.033 -3.782 29.124 1.00 19.07 95 PHE A CA 1
ATOM 659 C C . PHE A 1 95 ? 12.826 -4.717 29.097 1.00 18.18 95 PHE A C 1
ATOM 660 O O . PHE A 1 95 ? 12.376 -5.092 27.980 1.00 18.48 95 PHE A O 1
ATOM 668 N N . THR A 1 96 ? 12.335 -5.088 30.269 1.00 17.87 96 THR A N 1
ATOM 669 C CA . THR A 1 96 ? 11.401 -6.235 30.379 1.00 19.86 96 THR A CA 1
ATOM 670 C C . THR A 1 96 ? 10.100 -5.833 29.681 1.00 22.81 96 THR A C 1
ATOM 671 O O . THR A 1 96 ? 9.524 -6.641 28.971 1.00 24.20 96 THR A O 1
ATOM 675 N N . HIS A 1 97 ? 9.688 -4.567 29.811 1.00 22.25 97 HIS A N 1
ATOM 676 C CA . HIS A 1 97 ? 8.431 -4.154 29.209 1.00 24.58 97 HIS A CA 1
ATOM 677 C C . HIS A 1 97 ? 8.472 -4.061 27.691 1.00 25.19 97 HIS A C 1
ATOM 678 O O . HIS A 1 97 ? 7.429 -4.245 27.037 1.00 25.36 97 HIS A O 1
ATOM 685 N N . ALA A 1 98 ? 9.680 -3.938 27.147 1.00 21.46 98 ALA A N 1
ATOM 686 C CA . ALA A 1 98 ? 9.921 -3.974 25.724 1.00 22.67 98 ALA A CA 1
ATOM 687 C C . ALA A 1 98 ? 10.103 -5.410 25.181 1.00 21.92 98 ALA A C 1
ATOM 688 O O . ALA A 1 98 ? 10.442 -5.593 24.024 1.00 22.01 98 ALA A O 1
ATOM 690 N N . GLY A 1 99 ? 9.953 -6.388 26.016 1.00 20.90 99 GLY A N 1
ATOM 691 C CA . GLY A 1 99 ? 10.164 -7.786 25.618 1.00 21.45 99 GLY A CA 1
ATOM 692 C C . GLY A 1 99 ? 11.602 -8.273 25.697 1.00 20.50 99 GLY A C 1
ATOM 693 O O . GLY A 1 99 ? 11.914 -9.392 25.316 1.00 18.21 99 GLY A O 1
ATOM 694 N N . VAL A 1 100 ? 12.487 -7.459 26.236 1.00 17.31 100 VAL A N 1
ATOM 695 C CA . VAL A 1 100 ? 13.891 -7.852 26.387 1.00 16.87 100 VAL A CA 1
ATOM 696 C C . VAL A 1 100 ? 14.063 -8.663 27.636 1.00 15.97 100 VAL A C 1
ATOM 697 O O . VAL A 1 100 ? 13.912 -8.188 28.710 1.00 17.85 100 VAL A O 1
ATOM 701 N N . THR A 1 101 ? 14.425 -9.927 27.495 1.00 15.90 101 THR A N 1
ATOM 702 C CA . THR A 1 101 ? 14.685 -10.794 28.610 1.00 15.98 101 THR A CA 1
ATOM 703 C C . THR A 1 101 ? 16.189 -11.075 28.797 1.00 17.36 101 THR A C 1
ATOM 704 O O . THR A 1 101 ? 16.588 -11.550 29.851 1.00 17.34 101 THR A O 1
ATOM 708 N N . THR A 1 102 ? 16.999 -10.813 27.773 1.00 17.09 102 THR A N 1
ATOM 709 C CA . THR A 1 102 ? 18.482 -10.896 27.865 1.00 16.76 102 THR A CA 1
ATOM 710 C C . THR A 1 102 ? 19.052 -9.613 27.269 1.00 16.34 102 THR A C 1
ATOM 711 O O . THR A 1 102 ? 18.696 -9.248 26.124 1.00 15.04 102 THR A O 1
ATOM 715 N N . VAL A 1 103 ? 19.966 -8.969 28.001 1.00 15.04 103 VAL A N 1
ATOM 716 C CA . VAL A 1 103 ? 20.590 -7.751 27.558 1.00 15.49 103 VAL A CA 1
ATOM 717 C C . VAL A 1 103 ? 22.141 -7.937 27.556 1.00 16.87 103 VAL A C 1
ATOM 718 O O . VAL A 1 103 ? 22.650 -8.625 28.423 1.00 18.60 103 VAL A O 1
ATOM 722 N N . VAL A 1 104 ? 22.836 -7.373 26.560 1.00 14.78 104 VAL A N 1
ATOM 723 C CA . VAL A 1 104 ? 24.262 -7.333 26.535 1.00 16.00 104 VAL A CA 1
ATOM 724 C C . VAL A 1 104 ? 24.659 -5.856 26.589 1.00 16.96 104 VAL A C 1
ATOM 725 O O . VAL A 1 104 ? 24.387 -5.081 25.673 1.00 16.11 104 VAL A O 1
ATOM 729 N N . GLY A 1 105 ? 25.288 -5.496 27.695 1.00 15.65 105 GLY A N 1
ATOM 730 C CA . GLY A 1 105 ? 25.681 -4.109 27.936 1.00 15.41 105 GLY A CA 1
ATOM 731 C C . GLY A 1 105 ? 27.030 -3.718 27.413 1.00 15.00 105 GLY A C 1
ATOM 732 O O . GLY A 1 105 ? 27.852 -4.577 27.171 1.00 14.79 105 GLY A O 1
ATOM 733 N N . LEU A 1 106 ? 27.223 -2.430 27.136 1.00 14.49 106 LEU A N 1
ATOM 734 C CA . LEU A 1 106 ? 28.482 -1.941 26.623 1.00 15.82 106 LEU A CA 1
ATOM 735 C C . LEU A 1 106 ? 28.641 -0.499 26.963 1.00 16.05 106 LEU A C 1
ATOM 736 O O . LEU A 1 106 ? 27.672 0.179 27.260 1.00 16.93 106 LEU A O 1
ATOM 741 N N . LEU A 1 107 ? 29.895 -0.091 26.950 1.00 15.70 107 LEU A N 1
ATOM 742 C CA . LEU A 1 107 ? 30.273 1.289 26.844 1.00 17.91 107 LEU A CA 1
ATOM 743 C C . LEU A 1 107 ? 30.450 1.707 25.372 1.00 20.12 107 LEU A C 1
ATOM 744 O O . LEU A 1 107 ? 30.871 0.897 24.489 1.00 21.53 107 LEU A O 1
ATOM 749 N N . GLY A 1 108 ? 30.206 2.989 25.131 1.00 19.58 108 GLY A N 1
ATOM 750 C CA . GLY A 1 108 ? 30.314 3.616 23.838 1.00 22.40 108 GLY A CA 1
ATOM 751 C C . GLY A 1 108 ? 31.287 4.766 23.860 1.00 21.81 108 GLY A C 1
ATOM 752 O O . GLY A 1 108 ? 32.378 4.604 24.390 1.00 20.41 108 GLY A O 1
ATOM 753 N N . THR A 1 109 ? 30.930 5.928 23.321 1.00 18.49 109 THR A N 1
ATOM 754 C CA . THR A 1 109 ? 31.946 6.925 23.122 1.00 19.25 109 THR A CA 1
ATOM 755 C C . THR A 1 109 ? 32.652 7.329 24.418 1.00 18.97 109 THR A C 1
ATOM 756 O O . THR A 1 109 ? 33.857 7.562 24.438 1.00 20.75 109 THR A O 1
ATOM 760 N N . ASP A 1 110 ? 31.884 7.481 25.471 1.00 19.82 110 ASP A N 1
ATOM 761 C CA . ASP A 1 110 ? 32.463 7.836 26.742 1.00 19.90 110 ASP A CA 1
ATOM 762 C C . ASP A 1 110 ? 32.922 6.568 27.464 1.00 19.60 110 ASP A C 1
ATOM 763 O O . ASP A 1 110 ? 32.209 6.053 28.278 1.00 20.23 110 ASP A O 1
ATOM 768 N N . ASP A 1 111 ? 34.178 6.173 27.231 1.00 18.38 111 ASP A N 1
ATOM 769 C CA . ASP A 1 111 ? 34.872 5.200 28.033 1.00 18.01 111 ASP A CA 1
ATOM 770 C C . ASP A 1 111 ? 36.041 5.876 28.766 1.00 20.89 111 ASP A C 1
ATOM 771 O O . ASP A 1 111 ? 36.980 5.266 29.130 1.00 23.08 111 ASP A O 1
ATOM 776 N N . THR A 1 112 ? 35.899 7.186 28.997 1.00 23.36 112 THR A N 1
ATOM 777 C CA . THR A 1 112 ? 36.823 7.993 29.753 1.00 21.00 112 THR A CA 1
ATOM 778 C C . THR A 1 112 ? 36.304 8.221 31.168 1.00 20.34 112 THR A C 1
ATOM 779 O O . THR A 1 112 ? 37.044 8.084 32.132 1.00 21.22 112 THR A O 1
ATOM 783 N N . THR A 1 113 ? 35.049 8.590 31.317 1.00 17.81 113 THR A N 1
ATOM 784 C CA . THR A 1 113 ? 34.474 8.751 32.647 1.00 17.80 113 THR A CA 1
ATOM 785 C C . THR A 1 113 ? 33.751 7.548 33.184 1.00 21.20 113 THR A C 1
ATOM 786 O O . THR A 1 113 ? 33.496 7.458 34.368 1.00 22.76 113 THR A O 1
ATOM 790 N N . ARG A 1 114 ? 33.375 6.621 32.306 1.00 18.76 114 ARG A N 1
ATOM 791 C CA . ARG A 1 114 ? 32.742 5.368 32.725 1.00 19.32 114 ARG A CA 1
ATOM 792 C C . ARG A 1 114 ? 33.766 4.273 32.627 1.00 16.66 114 ARG A C 1
ATOM 793 O O . ARG A 1 114 ? 34.679 4.299 31.732 1.00 18.48 114 ARG A O 1
ATOM 801 N N . SER A 1 115 ? 33.560 3.271 33.442 1.00 17.38 115 SER A N 1
ATOM 802 C CA . SER A 1 115 ? 34.504 2.143 33.537 1.00 15.98 115 SER A CA 1
ATOM 803 C C . SER A 1 115 ? 33.830 0.782 33.338 1.00 17.60 115 SER A C 1
ATOM 804 O O . SER A 1 115 ? 32.603 0.645 33.423 1.00 15.20 115 SER A O 1
ATOM 807 N N . THR A 1 116 ? 34.629 -0.240 33.061 1.00 15.10 116 THR A N 1
ATOM 808 C CA . THR A 1 116 ? 34.113 -1.583 32.991 1.00 15.94 116 THR A CA 1
ATOM 809 C C . THR A 1 116 ? 33.566 -2.027 34.342 1.00 16.93 116 THR A C 1
ATOM 810 O O . THR A 1 116 ? 32.671 -2.837 34.363 1.00 15.00 116 THR A O 1
ATOM 814 N N . GLU A 1 117 ? 34.124 -1.505 35.468 1.00 16.90 117 GLU A N 1
ATOM 815 C CA . GLU A 1 117 ? 33.632 -1.823 36.795 1.00 16.78 117 GLU A CA 1
ATOM 816 C C . GLU A 1 117 ? 32.217 -1.345 36.903 1.00 15.66 117 GLU A C 1
ATOM 817 O O . GLU A 1 117 ? 31.362 -2.051 37.445 1.00 16.67 117 GLU A O 1
ATOM 823 N N . ASN A 1 118 ? 31.949 -0.140 36.376 1.00 13.31 118 ASN A N 1
ATOM 824 C CA . ASN A 1 118 ? 30.558 0.368 36.339 1.00 14.98 118 ASN A CA 1
ATOM 825 C C . ASN A 1 118 ? 29.638 -0.613 35.582 1.00 14.21 118 ASN A C 1
ATOM 826 O O . ASN A 1 118 ? 28.518 -0.911 35.993 1.00 13.79 118 ASN A O 1
ATOM 831 N N . LEU A 1 119 ? 30.086 -0.974 34.377 1.00 15.01 119 LEU A N 1
ATOM 832 C CA . LEU A 1 119 ? 29.338 -1.842 33.443 1.00 13.69 119 LEU A CA 1
ATOM 833 C C . LEU A 1 119 ? 29.030 -3.203 34.064 1.00 14.29 119 LEU A C 1
ATOM 834 O O . LEU A 1 119 ? 27.873 -3.579 34.186 1.00 15.25 119 LEU A O 1
ATOM 839 N N . LEU A 1 120 ? 30.060 -3.873 34.591 1.00 13.87 120 LEU A N 1
ATOM 840 C CA . LEU A 1 120 ? 29.889 -5.178 35.154 1.00 15.38 120 LEU A CA 1
ATOM 841 C C . LEU A 1 120 ? 29.099 -5.163 36.407 1.00 13.81 120 LEU A C 1
ATOM 842 O O . LEU A 1 120 ? 28.277 -6.047 36.593 1.00 14.03 120 LEU A O 1
ATOM 847 N N . SER A 1 121 ? 29.247 -4.110 37.235 1.00 15.86 121 SER A N 1
ATOM 848 C CA . SER A 1 121 ? 28.367 -3.934 38.381 1.00 16.52 121 SER A CA 1
ATOM 849 C C . SER A 1 121 ? 26.953 -3.894 38.007 1.00 15.63 121 SER A C 1
ATOM 850 O O . SER A 1 121 ? 26.076 -4.436 38.691 1.00 17.32 121 SER A O 1
ATOM 853 N N . ARG A 1 122 ? 26.636 -3.123 36.993 1.00 16.67 122 ARG A N 1
ATOM 854 C CA . ARG A 1 122 ? 25.260 -3.068 36.556 1.00 17.11 122 ARG A CA 1
ATOM 855 C C . ARG A 1 122 ? 24.712 -4.386 35.934 1.00 16.49 122 ARG A C 1
ATOM 856 O O . ARG A 1 122 ? 23.584 -4.711 36.149 1.00 15.09 122 ARG A O 1
ATOM 864 N N . VAL A 1 123 ? 25.534 -5.129 35.228 1.00 16.62 123 VAL A N 1
ATOM 865 C CA . VAL A 1 123 ? 25.179 -6.484 34.837 1.00 15.99 123 VAL A CA 1
ATOM 866 C C . VAL A 1 123 ? 24.752 -7.331 36.049 1.00 16.92 123 VAL A C 1
ATOM 867 O O . VAL A 1 123 ? 23.661 -7.893 36.038 1.00 15.96 123 VAL A O 1
ATOM 871 N N . TYR A 1 124 ? 25.543 -7.338 37.135 1.00 15.94 124 TYR A N 1
ATOM 872 C CA . TYR A 1 124 ? 25.156 -8.105 38.280 1.00 17.63 124 TYR A CA 1
ATOM 873 C C . TYR A 1 124 ? 23.883 -7.585 38.886 1.00 16.94 124 TYR A C 1
ATOM 874 O O . TYR A 1 124 ? 23.058 -8.352 39.421 1.00 20.70 124 TYR A O 1
ATOM 883 N N . GLY A 1 125 ? 23.716 -6.282 38.889 1.00 16.27 125 GLY A N 1
ATOM 884 C CA . GLY A 1 125 ? 22.480 -5.687 39.453 1.00 17.58 125 GLY A CA 1
ATOM 885 C C . GLY A 1 125 ? 21.246 -6.115 38.671 1.00 16.26 125 GLY A C 1
ATOM 886 O O . GLY A 1 125 ? 20.213 -6.503 39.270 1.00 17.27 125 GLY A O 1
ATOM 887 N N . LEU A 1 126 ? 21.347 -6.113 37.362 1.00 16.72 126 LEU A N 1
ATOM 888 C CA . LEU A 1 126 ? 20.225 -6.571 36.543 1.00 16.20 126 LEU A CA 1
ATOM 889 C C . LEU A 1 126 ? 19.937 -8.061 36.803 1.00 16.39 126 LEU A C 1
ATOM 890 O O . LEU A 1 126 ? 18.743 -8.493 36.859 1.00 18.83 126 LEU A O 1
ATOM 895 N N . ARG A 1 127 ? 20.989 -8.830 36.908 1.00 17.43 127 ARG A N 1
ATOM 896 C CA . ARG A 1 127 ? 20.864 -10.244 37.209 1.00 17.70 127 ARG A CA 1
ATOM 897 C C . ARG A 1 127 ? 20.159 -10.442 38.566 1.00 18.94 127 ARG A C 1
ATOM 898 O O . ARG A 1 127 ? 19.314 -11.317 38.661 1.00 19.05 127 ARG A O 1
ATOM 906 N N . GLU A 1 128 ? 20.465 -9.615 39.542 1.00 17.89 128 GLU A N 1
ATOM 907 C CA . GLU A 1 128 ? 19.866 -9.737 40.886 1.00 19.16 128 GLU A CA 1
ATOM 908 C C . GLU A 1 128 ? 18.391 -9.426 40.779 1.00 19.85 128 GLU A C 1
ATOM 909 O O . GLU A 1 128 ? 17.618 -10.082 41.441 1.00 20.58 128 GLU A O 1
ATOM 915 N N . GLU A 1 129 ? 17.998 -8.567 39.835 1.00 19.98 129 GLU A N 1
ATOM 916 C CA . GLU A 1 129 ? 16.546 -8.169 39.652 1.00 20.95 129 GLU A CA 1
ATOM 917 C C . GLU A 1 129 ? 15.770 -9.097 38.760 1.00 20.27 129 GLU A C 1
ATOM 918 O O . GLU A 1 129 ? 14.539 -8.942 38.650 1.00 21.17 129 GLU A O 1
ATOM 924 N N . GLY A 1 130 ? 16.435 -10.112 38.206 1.00 17.91 130 GLY A N 1
ATOM 925 C CA . GLY A 1 130 ? 15.795 -11.183 37.419 1.00 21.63 130 GLY A CA 1
ATOM 926 C C . GLY A 1 130 ? 16.033 -11.224 35.916 1.00 21.09 130 GLY A C 1
ATOM 927 O O . GLY A 1 130 ? 15.469 -12.089 35.219 1.00 23.23 130 GLY A O 1
ATOM 928 N N . LEU A 1 131 ? 16.803 -10.263 35.394 1.00 19.31 131 LEU A N 1
ATOM 929 C CA . LEU A 1 131 ? 17.052 -10.199 33.944 1.00 19.77 131 LEU A CA 1
ATOM 930 C C . LEU A 1 131 ? 18.260 -11.038 33.658 1.00 20.73 131 LEU A C 1
ATOM 931 O O . LEU A 1 131 ? 19.142 -11.228 34.560 1.00 24.83 131 LEU A O 1
ATOM 936 N N . SER A 1 132 ? 18.382 -11.5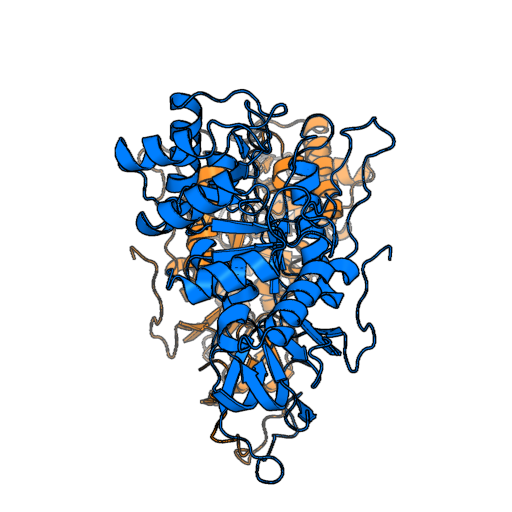82 32.468 1.00 18.37 132 SER A N 1
ATOM 937 C CA . SER A 1 132 ? 19.670 -12.190 32.076 1.00 17.72 132 SER A CA 1
ATOM 938 C C . SER A 1 132 ? 20.483 -11.060 31.486 1.00 15.45 132 SER A C 1
ATOM 939 O O . SER A 1 132 ? 19.971 -10.174 30.758 1.00 16.52 132 SER A O 1
ATOM 942 N N . ALA A 1 133 ? 21.754 -11.016 31.841 1.00 15.33 133 ALA A N 1
ATOM 943 C CA . ALA A 1 133 ? 22.556 -9.889 31.440 1.00 16.73 133 ALA A CA 1
ATOM 944 C C . ALA A 1 133 ? 23.988 -10.327 31.281 1.00 14.31 133 ALA A C 1
ATOM 945 O O . ALA A 1 133 ? 24.504 -11.130 32.093 1.00 15.26 133 ALA A O 1
ATOM 947 N N . TYR A 1 134 ? 24.620 -9.753 30.243 1.00 14.73 134 TYR A N 1
ATOM 948 C CA . TYR A 1 134 ? 26.020 -10.006 29.884 1.00 15.59 134 TYR A CA 1
ATOM 949 C C . TYR A 1 134 ? 26.610 -8.666 29.489 1.00 16.07 134 TYR A C 1
ATOM 950 O O . TYR A 1 134 ? 25.885 -7.678 29.445 1.00 14.92 134 TYR A O 1
ATOM 959 N N . CYS A 1 135 ? 27.900 -8.614 29.191 1.00 15.16 135 CYS A N 1
ATOM 960 C CA . CYS A 1 135 ? 28.423 -7.417 28.654 1.00 14.44 135 CYS A CA 1
ATOM 961 C C . CYS A 1 135 ? 29.620 -7.637 27.770 1.00 13.17 135 CYS A C 1
ATOM 962 O O . CYS A 1 135 ? 30.224 -8.716 27.740 1.00 16.16 135 CYS A O 1
ATOM 965 N N . TRP A 1 136 ? 29.911 -6.612 27.017 1.00 13.51 136 TRP A N 1
ATOM 966 C CA . TRP A 1 136 ? 31.106 -6.475 26.211 1.00 15.54 136 TRP A CA 1
ATOM 967 C C . TRP A 1 136 ? 32.163 -5.681 26.996 1.00 17.23 136 TRP A C 1
ATOM 968 O O . TRP A 1 136 ? 31.802 -4.676 27.641 1.00 17.10 136 TRP A O 1
ATOM 979 N N . THR A 1 137 ? 33.418 -6.089 26.897 1.00 14.57 137 THR A N 1
ATOM 980 C CA . THR A 1 137 ? 34.479 -5.339 27.479 1.00 15.23 137 THR A CA 1
ATOM 981 C C . THR A 1 137 ? 35.125 -4.490 26.414 1.00 15.43 137 THR A C 1
ATOM 982 O O . THR A 1 137 ? 34.850 -4.580 25.215 1.00 15.10 137 THR A O 1
ATOM 986 N N . GLY A 1 138 ? 36.021 -3.642 26.859 1.00 18.94 138 GLY A N 1
ATOM 987 C CA . GLY A 1 138 ? 36.923 -2.931 25.984 1.00 21.64 138 GLY A CA 1
ATOM 988 C C . GLY A 1 138 ? 36.497 -1.570 25.591 1.00 20.37 138 GLY A C 1
ATOM 989 O O . GLY A 1 138 ? 37.297 -0.626 25.655 1.00 22.25 138 GLY A O 1
ATOM 990 N N . GLY A 1 139 ? 35.236 -1.416 25.196 1.00 19.52 139 GLY A N 1
ATOM 991 C CA . GLY A 1 139 ? 34.689 -0.180 24.726 1.00 19.37 139 GLY A CA 1
ATOM 992 C C . GLY A 1 139 ? 35.056 0.296 23.338 1.00 21.18 139 GLY A C 1
ATOM 993 O O . GLY A 1 139 ? 35.272 -0.451 22.436 1.00 22.52 139 GLY A O 1
ATOM 994 N N . TYR A 1 140 ? 35.000 1.577 23.182 1.00 18.91 140 TYR A N 1
ATOM 995 C CA . TYR A 1 140 ? 34.949 2.240 21.917 1.00 17.73 140 TYR A CA 1
ATOM 996 C C . TYR A 1 140 ? 36.361 2.539 21.370 1.00 18.11 140 TYR A C 1
ATOM 997 O O . TYR A 1 140 ? 36.610 2.447 20.158 1.00 14.93 140 TYR A O 1
ATOM 1006 N N . HIS A 1 141 ? 37.286 2.844 22.299 1.00 15.69 141 HIS A N 1
ATOM 1007 C CA . HIS A 1 141 ? 38.569 3.380 21.993 1.00 15.94 141 HIS A CA 1
ATOM 1008 C C . HIS A 1 141 ? 39.668 2.381 22.225 1.00 19.29 141 HIS A C 1
ATOM 1009 O O . HIS A 1 141 ? 39.487 1.366 22.928 1.00 16.66 141 HIS A O 1
ATOM 1016 N N . PHE A 1 142 ? 40.857 2.733 21.702 1.00 18.09 142 PHE A N 1
ATOM 1017 C CA . PHE A 1 142 ? 42.087 1.990 21.869 1.00 19.36 142 PHE A CA 1
ATOM 1018 C C . PHE A 1 142 ? 43.106 2.941 22.418 1.00 20.52 142 PHE A C 1
ATOM 1019 O O . PHE A 1 142 ? 43.294 4.025 21.861 1.00 20.32 142 PHE A O 1
ATOM 1027 N N . PRO A 1 143 ? 43.791 2.623 23.506 1.00 21.17 143 PRO A N 1
ATOM 1028 C CA . PRO A 1 143 ? 43.684 1.426 24.322 1.00 21.02 143 PRO A CA 1
ATOM 1029 C C . PRO A 1 143 ? 42.294 1.190 24.918 1.00 17.85 143 PRO A C 1
ATOM 1030 O O . PRO A 1 143 ? 41.559 2.111 25.187 1.00 18.79 143 PRO A O 1
ATOM 1034 N N . LEU A 1 144 ? 42.003 -0.072 25.097 1.00 18.12 144 LEU A N 1
ATOM 1035 C CA . LEU A 1 144 ? 40.725 -0.534 25.611 1.00 18.55 144 LEU A CA 1
ATOM 1036 C C . LEU A 1 144 ? 40.543 -0.198 27.066 1.00 19.00 144 LEU A C 1
ATOM 1037 O O . LEU A 1 144 ? 41.515 -0.032 27.829 1.00 19.23 144 LEU A O 1
ATOM 1042 N N . THR A 1 145 ? 39.297 -0.066 27.454 1.00 17.10 145 THR A N 1
ATOM 1043 C CA . THR A 1 145 ? 38.897 0.013 28.866 1.00 16.79 145 THR A CA 1
ATOM 1044 C C . THR A 1 145 ? 38.477 -1.339 29.353 1.00 18.47 145 THR A C 1
ATOM 1045 O O . THR A 1 145 ? 37.566 -1.956 28.766 1.00 18.51 145 THR A O 1
ATOM 1049 N N . THR A 1 146 ? 39.127 -1.829 30.390 1.00 16.58 146 THR A N 1
ATOM 1050 C CA . THR A 1 146 ? 38.889 -3.228 30.862 1.00 17.96 146 THR A CA 1
ATOM 1051 C C . THR A 1 146 ? 38.967 -3.208 32.389 1.00 18.35 146 THR A C 1
ATOM 1052 O O . THR A 1 146 ? 39.434 -2.198 32.989 1.00 20.62 146 THR A O 1
ATOM 1056 N N . ILE A 1 147 ? 38.592 -4.321 33.018 1.00 18.75 147 ILE A N 1
ATOM 1057 C CA . ILE A 1 147 ? 38.853 -4.436 34.469 1.00 18.28 147 ILE A CA 1
ATOM 1058 C C . ILE A 1 147 ? 40.274 -4.918 34.709 1.00 22.83 147 ILE A C 1
ATOM 1059 O O . ILE A 1 147 ? 40.970 -4.335 35.511 1.00 19.21 147 ILE A O 1
ATOM 1064 N N . THR A 1 148 ? 40.693 -5.985 34.015 1.00 19.04 148 THR A N 1
ATOM 1065 C CA . THR A 1 148 ? 41.968 -6.678 34.329 1.00 21.86 148 THR A CA 1
ATOM 1066 C C . THR A 1 148 ? 43.191 -6.169 33.601 1.00 26.76 148 THR A C 1
ATOM 1067 O O . THR A 1 148 ? 44.293 -6.575 33.911 1.00 32.07 148 THR A O 1
ATOM 1071 N N . GLY A 1 149 ? 43.033 -5.274 32.630 1.00 24.02 149 GLY A N 1
ATOM 1072 C CA . GLY A 1 149 ? 44.173 -4.785 31.886 1.00 25.90 149 GLY A CA 1
ATOM 1073 C C . GLY A 1 149 ? 44.226 -5.368 30.492 1.00 25.75 149 GLY A C 1
ATOM 1074 O O . GLY A 1 149 ? 44.872 -4.811 29.624 1.00 25.07 149 GLY A O 1
ATOM 1075 N N . SER A 1 150 ? 43.504 -6.452 30.212 1.00 21.23 150 SER A N 1
ATOM 1076 C CA . SER A 1 150 ? 43.476 -6.939 28.855 1.00 21.20 150 SER A CA 1
ATOM 1077 C C . SER A 1 150 ? 42.108 -7.530 28.545 1.00 20.94 150 SER A C 1
ATOM 1078 O O . SER A 1 150 ? 41.455 -8.158 29.420 1.00 19.86 150 SER A O 1
ATOM 1081 N N . ALA A 1 151 ? 41.725 -7.427 27.312 1.00 20.41 151 ALA A N 1
ATOM 1082 C CA . ALA A 1 151 ? 40.490 -8.087 26.856 1.00 20.29 151 ALA A CA 1
ATOM 1083 C C . ALA A 1 151 ? 40.505 -9.570 27.049 1.00 19.78 151 ALA A C 1
ATOM 1084 O O . ALA A 1 151 ? 39.511 -10.127 27.408 1.00 19.93 151 ALA A O 1
ATOM 1086 N N . LYS A 1 152 ? 41.610 -10.186 26.714 1.00 20.61 152 LYS A N 1
ATOM 1087 C CA . LYS A 1 152 ? 41.793 -11.601 26.876 1.00 26.08 152 LYS A CA 1
ATOM 1088 C C . LYS A 1 152 ? 41.508 -12.088 28.304 1.00 19.53 152 LYS A C 1
ATOM 1089 O O . LYS A 1 152 ? 40.771 -13.062 28.531 1.00 20.78 152 LYS A O 1
ATOM 1095 N N . SER A 1 153 ? 42.098 -11.416 29.282 1.00 20.07 153 SER A N 1
ATOM 1096 C CA . SER A 1 153 ? 41.872 -11.766 30.683 1.00 20.50 153 SER A CA 1
ATOM 1097 C C . SER A 1 153 ? 40.465 -11.430 31.181 1.00 19.78 153 SER A C 1
ATOM 1098 O O . SER A 1 153 ? 39.901 -12.161 32.030 1.00 17.29 153 SER A O 1
ATOM 1101 N N . ASP A 1 154 ? 39.943 -10.296 30.708 1.00 14.97 154 ASP A N 1
ATOM 1102 C CA . ASP A 1 154 ? 38.556 -9.950 31.044 1.00 15.42 154 ASP A CA 1
ATOM 1103 C C . ASP A 1 154 ? 37.590 -11.051 30.581 1.00 16.35 154 ASP A C 1
ATOM 1104 O O . ASP A 1 154 ? 36.701 -11.508 31.341 1.00 15.40 154 ASP A O 1
ATOM 1109 N N . ILE A 1 155 ? 37.694 -11.468 29.311 1.00 15.81 155 ILE A N 1
ATOM 1110 C CA . ILE A 1 155 ? 36.738 -12.425 28.761 1.00 17.59 155 ILE A CA 1
ATOM 1111 C C . ILE A 1 155 ? 36.941 -13.768 29.437 1.00 17.34 155 ILE A C 1
ATOM 1112 O O . ILE A 1 155 ? 36.010 -14.487 29.801 1.00 16.85 155 ILE A O 1
ATOM 1117 N N . ALA A 1 156 ? 38.201 -14.115 29.705 1.00 18.16 156 ALA A N 1
ATOM 1118 C CA . ALA A 1 156 ? 38.487 -15.403 30.336 1.00 16.18 156 ALA A CA 1
ATOM 1119 C C . ALA A 1 156 ? 37.949 -15.579 31.748 1.00 19.30 156 ALA A C 1
ATOM 1120 O O . ALA A 1 156 ? 37.413 -16.631 32.081 1.00 19.97 156 ALA A O 1
ATOM 1122 N N . PHE A 1 157 ? 38.094 -14.553 32.576 1.00 17.13 157 PHE A N 1
ATOM 1123 C CA . PHE A 1 157 ? 37.841 -14.618 34.001 1.00 16.98 157 PHE A CA 1
ATOM 1124 C C . PHE A 1 157 ? 36.594 -13.952 34.521 1.00 21.02 157 PHE A C 1
ATOM 1125 O O . PHE A 1 157 ? 36.172 -14.321 35.584 1.00 17.92 157 PHE A O 1
ATOM 1133 N N . LEU A 1 158 ? 35.927 -13.087 33.726 1.00 18.33 158 LEU A N 1
ATOM 1134 C CA . LEU A 1 158 ? 34.682 -12.400 34.217 1.00 19.28 158 LEU A CA 1
ATOM 1135 C C . LEU A 1 158 ? 33.554 -13.137 33.457 1.00 18.58 158 LEU A C 1
ATOM 1136 O O . LEU A 1 158 ? 33.421 -12.948 32.221 1.00 16.05 158 LEU A O 1
ATOM 1141 N N . GLU A 1 159 ? 32.776 -14.008 34.133 1.00 18.31 159 GLU A N 1
ATOM 1142 C CA . GLU A 1 159 ? 31.813 -14.838 33.414 1.00 20.12 159 GLU A CA 1
ATOM 1143 C C . GLU A 1 159 ? 30.850 -14.077 32.466 1.00 18.38 159 GLU A C 1
ATOM 1144 O O . GLU A 1 159 ? 30.690 -14.478 31.296 1.00 18.28 159 GLU A O 1
ATOM 1150 N N . PRO A 1 160 ? 30.324 -12.904 32.900 1.00 17.43 160 PRO A N 1
ATOM 1151 C CA . PRO A 1 160 ? 29.390 -12.245 31.985 1.00 16.79 160 PRO A CA 1
ATOM 1152 C C . PRO A 1 160 ? 29.974 -11.523 30.825 1.00 15.77 160 PRO A C 1
ATOM 1153 O O . PRO A 1 160 ? 29.210 -11.064 29.988 1.00 15.95 160 PRO A O 1
ATOM 1157 N N . VAL A 1 161 ? 31.285 -11.375 30.757 1.00 14.40 161 VAL A N 1
ATOM 1158 C CA . VAL A 1 161 ? 31.960 -10.689 29.651 1.00 13.10 161 VAL A CA 1
ATOM 1159 C C . VAL A 1 161 ? 32.120 -11.625 28.460 1.00 15.22 161 VAL A C 1
ATOM 1160 O O . VAL A 1 161 ? 32.737 -12.681 28.624 1.00 14.93 161 VAL A O 1
ATOM 1164 N N . ILE A 1 162 ? 31.544 -11.268 27.320 1.00 13.81 162 ILE A N 1
ATOM 1165 C CA . ILE A 1 162 ? 31.425 -12.261 26.179 1.00 15.16 162 ILE A CA 1
ATOM 1166 C C . ILE A 1 162 ? 32.298 -11.915 25.028 1.00 15.86 162 ILE A C 1
ATOM 1167 O O . ILE A 1 162 ? 32.458 -12.757 24.124 1.00 14.97 162 ILE A O 1
ATOM 1172 N N . GLY A 1 163 ? 32.879 -10.715 25.020 1.00 13.55 163 GLY A N 1
ATOM 1173 C CA . GLY A 1 163 ? 33.639 -10.229 23.832 1.00 15.44 163 GLY A CA 1
ATOM 1174 C C . GLY A 1 163 ? 33.990 -8.782 24.020 1.00 15.23 163 GLY A C 1
ATOM 1175 O O . GLY A 1 163 ? 33.962 -8.294 25.127 1.00 14.72 163 GLY A O 1
ATOM 1176 N N . ILE A 1 164 ? 34.489 -8.149 22.955 1.00 14.81 164 ILE A N 1
ATOM 1177 C CA . ILE A 1 164 ? 34.883 -6.774 22.922 1.00 15.07 164 ILE A CA 1
ATOM 1178 C C . ILE A 1 164 ? 33.851 -5.942 22.192 1.00 14.77 164 ILE A C 1
ATOM 1179 O O . ILE A 1 164 ? 33.371 -6.315 21.095 1.00 13.59 164 ILE A O 1
ATOM 1184 N N . GLY A 1 165 ? 33.433 -4.826 22.778 1.00 14.13 165 GLY A N 1
ATOM 1185 C CA . GLY A 1 165 ? 32.491 -3.945 22.100 1.00 15.11 165 GLY A CA 1
ATOM 1186 C C . GLY A 1 165 ? 32.239 -2.696 22.914 1.00 15.79 165 GLY A C 1
ATOM 1187 O O . GLY A 1 165 ? 32.591 -2.678 24.101 1.00 17.07 165 GLY A O 1
ATOM 1188 N N . GLU A 1 166 ? 31.627 -1.685 22.326 1.00 15.90 166 GLU A N 1
ATOM 1189 C CA . GLU A 1 166 ? 31.422 -1.513 20.847 1.00 17.45 166 GLU A CA 1
ATOM 1190 C C . GLU A 1 166 ? 32.646 -0.785 20.347 1.00 17.71 166 GLU A C 1
ATOM 1191 O O . GLU A 1 166 ? 32.843 0.405 20.601 1.00 16.19 166 GLU A O 1
ATOM 1197 N N . PHE A 1 167 ? 33.503 -1.497 19.641 1.00 15.54 167 PHE A N 1
ATOM 1198 C CA . PHE A 1 167 ? 34.796 -0.929 19.214 1.00 14.80 167 PHE A CA 1
ATOM 1199 C C . PHE A 1 167 ? 34.605 -0.127 17.948 1.00 13.76 167 PHE A C 1
ATOM 1200 O O . PHE A 1 167 ? 34.090 -0.655 16.938 1.00 16.06 167 PHE A O 1
ATOM 1208 N N . ALA A 1 168 ? 35.044 1.114 17.927 1.00 12.66 168 ALA A N 1
ATOM 1209 C CA . ALA A 1 168 ? 34.728 2.018 16.818 1.00 14.31 168 ALA A CA 1
ATOM 1210 C C . ALA A 1 168 ? 35.675 1.976 15.617 1.00 14.27 168 ALA A C 1
ATOM 1211 O O . ALA A 1 168 ? 36.909 2.057 15.758 1.00 14.21 168 ALA A O 1
ATOM 1213 N N . ILE A 1 169 ? 35.074 1.858 14.424 1.00 15.39 169 ILE A N 1
ATOM 1214 C CA . ILE A 1 169 ? 35.771 1.975 13.133 1.00 14.11 169 ILE A CA 1
ATOM 1215 C C . ILE A 1 169 ? 34.971 2.880 12.183 1.00 14.44 169 ILE A C 1
ATOM 1216 O O . ILE A 1 169 ? 33.753 3.017 12.285 1.00 14.96 169 ILE A O 1
ATOM 1221 N N . SER A 1 170 ? 35.676 3.586 11.333 1.00 14.33 170 SER A N 1
ATOM 1222 C CA . SER A 1 170 ? 35.085 4.457 10.343 1.00 14.54 170 SER A CA 1
ATOM 1223 C C . SER A 1 170 ? 34.150 5.509 10.959 1.00 16.47 170 SER A C 1
ATOM 1224 O O . SER A 1 170 ? 33.026 5.661 10.533 1.00 14.23 170 SER A O 1
ATOM 1227 N N . ASP A 1 171 ? 34.663 6.183 11.993 1.00 15.57 171 ASP A N 1
ATOM 1228 C CA . ASP A 1 171 ? 33.898 7.173 12.733 1.00 18.54 171 ASP A CA 1
ATOM 1229 C C . ASP A 1 171 ? 34.855 8.269 13.211 1.00 17.34 171 ASP A C 1
ATOM 1230 O O . ASP A 1 171 ? 35.989 7.950 13.694 1.00 16.46 171 ASP A O 1
ATOM 1235 N N . HIS A 1 172 ? 34.413 9.536 13.143 1.00 14.03 172 HIS A N 1
ATOM 1236 C CA . HIS A 1 172 ? 35.264 10.628 13.601 1.00 15.15 172 HIS A CA 1
ATOM 1237 C C . HIS A 1 172 ? 35.577 10.552 15.097 1.00 16.28 172 HIS A C 1
ATOM 1238 O O . HIS A 1 172 ? 36.553 11.138 15.551 1.00 16.74 172 HIS A O 1
ATOM 1245 N N . ARG A 1 173 ? 34.828 9.768 15.841 1.00 16.01 173 ARG A N 1
ATOM 1246 C CA . ARG A 1 173 ? 35.109 9.573 17.288 1.00 16.94 173 ARG A CA 1
ATOM 1247 C C . ARG A 1 173 ? 35.942 8.332 17.625 1.00 17.26 173 ARG A C 1
ATOM 1248 O O . ARG A 1 173 ? 36.171 8.062 18.805 1.00 19.02 173 ARG A O 1
ATOM 1256 N N . SER A 1 174 ? 36.343 7.576 16.634 1.00 16.30 174 SER A N 1
ATOM 1257 C CA . SER A 1 174 ? 37.102 6.389 16.846 1.00 15.21 174 SER A CA 1
ATOM 1258 C C . SER A 1 174 ? 38.505 6.734 17.276 1.00 16.91 174 SER A C 1
ATOM 1259 O O . SER A 1 174 ? 38.942 7.893 17.149 1.00 15.86 174 SER A O 1
ATOM 1262 N N . SER A 1 175 ? 39.255 5.702 17.639 1.00 15.98 175 SER A N 1
ATOM 1263 C CA . SER A 1 175 ? 40.705 5.878 17.895 1.00 16.24 175 SER A CA 1
ATOM 1264 C C . SER A 1 175 ? 41.556 5.797 16.659 1.00 15.62 175 SER A C 1
ATOM 1265 O O . SER A 1 175 ? 42.791 5.750 16.753 1.00 16.94 175 SER A O 1
ATOM 1268 N N . GLN A 1 176 ? 40.964 5.815 15.450 1.00 15.98 176 GLN A N 1
ATOM 1269 C CA . GLN A 1 176 ? 41.755 5.592 14.233 1.00 16.62 176 GLN A CA 1
ATOM 1270 C C . GLN A 1 176 ? 42.595 4.306 14.319 1.00 16.53 176 GLN A C 1
ATOM 1271 O O . GLN A 1 176 ? 43.823 4.261 14.081 1.00 17.04 176 GLN A O 1
ATOM 1277 N N . PRO A 1 177 ? 41.911 3.208 14.643 1.00 17.48 177 PRO A N 1
ATOM 1278 C CA . PRO A 1 177 ? 42.651 1.971 14.832 1.00 17.02 177 PRO A CA 1
ATOM 1279 C C . PRO A 1 177 ? 43.322 1.449 13.520 1.00 17.83 177 PRO A C 1
ATOM 1280 O O . PRO A 1 177 ? 42.772 1.592 12.454 1.00 18.30 177 PRO A O 1
ATOM 1284 N N . THR A 1 178 ? 44.509 0.868 13.655 1.00 15.98 178 THR A N 1
ATOM 1285 C CA . THR A 1 178 ? 45.189 0.245 12.537 1.00 18.04 178 THR A CA 1
ATOM 1286 C C . THR A 1 178 ? 44.668 -1.152 12.306 1.00 18.17 178 THR A C 1
ATOM 1287 O O . THR A 1 178 ? 44.110 -1.740 13.203 1.00 17.50 178 THR A O 1
ATOM 1291 N N . PHE A 1 179 ? 44.931 -1.675 11.118 1.00 16.78 179 PHE A N 1
ATOM 1292 C CA . PHE A 1 179 ? 44.600 -3.064 10.810 1.00 16.30 179 PHE A CA 1
ATOM 1293 C C . PHE A 1 179 ? 45.282 -3.940 11.822 1.00 16.11 179 PHE A C 1
ATOM 1294 O O . PHE A 1 179 ? 44.673 -4.846 12.343 1.00 17.14 179 PHE A O 1
ATOM 1302 N N . GLU A 1 180 ? 46.559 -3.672 12.119 1.00 16.18 180 GLU A N 1
ATOM 1303 C CA . GLU A 1 180 ? 47.271 -4.565 13.087 1.00 18.08 180 GLU A CA 1
ATOM 1304 C C . GLU A 1 180 ? 46.613 -4.554 14.484 1.00 16.20 180 GLU A C 1
ATOM 1305 O O . GLU A 1 180 ? 46.575 -5.644 15.143 1.00 18.00 180 GLU A O 1
ATOM 1311 N N . GLU A 1 181 ? 46.071 -3.389 14.903 1.00 16.92 181 GLU A N 1
ATOM 1312 C CA . GLU A 1 181 ? 45.485 -3.274 16.232 1.00 16.64 181 GLU A CA 1
ATOM 1313 C C . GLU A 1 181 ? 44.188 -4.089 16.211 1.00 16.66 181 GLU A C 1
ATOM 1314 O O . GLU A 1 181 ? 43.846 -4.764 17.177 1.00 15.83 181 GLU A O 1
ATOM 1320 N N . VAL A 1 182 ? 43.411 -3.908 15.148 1.00 15.11 182 VAL A N 1
ATOM 1321 C CA . VAL A 1 182 ? 42.113 -4.574 15.079 1.00 16.81 182 VAL A CA 1
ATOM 1322 C C . VAL A 1 182 ? 42.258 -6.137 15.085 1.00 15.60 182 VAL A C 1
ATOM 1323 O O . VAL A 1 182 ? 41.486 -6.798 15.767 1.00 15.42 182 VAL A O 1
ATOM 1327 N N . ILE A 1 183 ? 43.164 -6.679 14.266 1.00 14.61 183 ILE A N 1
ATOM 1328 C CA . ILE A 1 183 ? 43.319 -8.126 14.176 1.00 16.38 183 ILE A CA 1
ATOM 1329 C C . ILE A 1 183 ? 43.890 -8.685 15.466 1.00 16.42 183 ILE A C 1
ATOM 1330 O O . ILE A 1 183 ? 43.536 -9.796 15.854 1.00 16.15 183 ILE A O 1
ATOM 1335 N N . ARG A 1 184 ? 44.702 -7.913 16.184 1.00 14.97 184 ARG A N 1
ATOM 1336 C CA . ARG A 1 184 ? 45.191 -8.366 17.501 1.00 17.09 184 ARG A CA 1
ATOM 1337 C C . ARG A 1 184 ? 43.980 -8.437 18.494 1.00 16.12 184 ARG A C 1
ATOM 1338 O O . ARG A 1 184 ? 43.825 -9.417 19.243 1.00 16.17 184 ARG A O 1
ATOM 1346 N N . LEU A 1 185 ? 43.145 -7.415 18.508 1.00 16.60 185 LEU A N 1
ATOM 1347 C CA . LEU A 1 185 ? 41.952 -7.456 19.371 1.00 15.21 185 LEU A CA 1
ATOM 1348 C C . LEU A 1 185 ? 41.061 -8.645 18.998 1.00 15.08 185 LEU A C 1
ATOM 1349 O O . LEU A 1 185 ? 40.558 -9.364 19.839 1.00 15.22 185 LEU A O 1
ATOM 1354 N N . ALA A 1 186 ? 40.869 -8.844 17.696 1.00 13.60 186 ALA A N 1
ATOM 1355 C CA . ALA A 1 186 ? 40.048 -9.986 17.200 1.00 13.88 186 ALA A CA 1
ATOM 1356 C C . ALA A 1 186 ? 40.633 -11.334 17.647 1.00 13.63 186 ALA A C 1
ATOM 1357 O O . ALA A 1 186 ? 39.898 -12.193 18.098 1.00 15.70 186 ALA A O 1
ATOM 1359 N N . SER A 1 187 ? 41.962 -11.477 17.609 1.00 14.13 187 SER A N 1
ATOM 1360 C CA . SER A 1 187 ? 42.629 -12.701 18.110 1.00 15.26 187 SER A CA 1
ATOM 1361 C C . SER A 1 187 ? 42.362 -12.941 19.547 1.00 15.41 187 SER A C 1
ATOM 1362 O O . SER A 1 187 ? 42.173 -14.051 19.980 1.00 16.11 187 SER A O 1
ATOM 1365 N N . GLU A 1 188 ? 42.339 -11.836 20.330 1.00 14.94 188 GLU A N 1
ATOM 1366 C CA . GLU A 1 188 ? 42.106 -11.943 21.763 1.00 15.34 188 GLU A CA 1
ATOM 1367 C C . GLU A 1 188 ? 40.727 -12.446 22.072 1.00 15.30 188 GLU A C 1
ATOM 1368 O O . GLU A 1 188 ? 40.537 -13.346 22.914 1.00 14.50 188 GLU A O 1
ATOM 1374 N N . THR A 1 189 ? 39.715 -11.823 21.478 1.00 16.04 189 THR A N 1
ATOM 1375 C CA . THR A 1 189 ? 38.369 -12.269 21.734 1.00 16.24 189 THR A CA 1
ATOM 1376 C C . THR A 1 189 ? 38.073 -13.613 21.199 1.00 15.59 189 THR A C 1
ATOM 1377 O O . THR A 1 189 ? 37.437 -14.425 21.897 1.00 17.24 189 THR A O 1
ATOM 1381 N N . HIS A 1 190 ? 38.555 -13.926 20.004 1.00 14.67 190 HIS A N 1
ATOM 1382 C CA . HIS A 1 190 ? 38.407 -15.270 19.438 1.00 13.98 190 HIS A CA 1
ATOM 1383 C C . HIS A 1 190 ? 38.973 -16.399 20.308 1.00 15.56 190 HIS A C 1
ATOM 1384 O O . HIS A 1 190 ? 38.263 -17.403 20.671 1.00 15.73 190 HIS A O 1
ATOM 1391 N N . VAL A 1 191 ? 40.199 -16.238 20.753 1.00 14.66 191 VAL A N 1
ATOM 1392 C CA . VAL A 1 191 ? 40.824 -17.231 21.600 1.00 16.97 191 VAL A CA 1
ATOM 1393 C C . VAL A 1 191 ? 40.127 -17.338 22.970 1.00 16.42 191 VAL A C 1
ATOM 1394 O O . VAL A 1 191 ? 39.925 -18.426 23.517 1.00 16.25 191 VAL A O 1
ATOM 1398 N N . ALA A 1 192 ? 39.763 -16.185 23.518 1.00 15.10 192 ALA A N 1
ATOM 1399 C CA . ALA A 1 192 ? 39.037 -16.236 24.786 1.00 15.69 192 ALA A CA 1
ATOM 1400 C C . ALA A 1 192 ? 37.718 -16.931 24.673 1.00 15.74 192 ALA A C 1
ATOM 1401 O O . ALA A 1 192 ? 37.289 -17.625 25.600 1.00 16.89 192 ALA A O 1
ATOM 1403 N N . GLY A 1 193 ? 37.065 -16.805 23.510 1.00 16.38 193 GLY A N 1
ATOM 1404 C CA . GLY A 1 193 ? 35.915 -17.581 23.250 1.00 18.01 193 GLY A CA 1
ATOM 1405 C C . GLY A 1 193 ? 36.115 -19.080 23.206 1.00 18.93 193 GLY A C 1
ATOM 1406 O O . GLY A 1 193 ? 35.237 -19.844 23.594 1.00 20.94 193 GLY A O 1
ATOM 1407 N N . LEU A 1 194 ? 37.236 -19.541 22.701 1.00 18.21 194 LEU A N 1
ATOM 1408 C CA . LEU A 1 194 ? 37.541 -20.949 22.725 1.00 18.15 194 LEU A CA 1
ATOM 1409 C C . LEU A 1 194 ? 37.772 -21.434 24.139 1.00 18.61 194 LEU A C 1
ATOM 1410 O O . LEU A 1 194 ? 37.287 -22.552 24.541 1.00 19.28 194 LEU A O 1
ATOM 1415 N N . ILE A 1 195 ? 38.512 -20.649 24.935 1.00 18.41 195 ILE A N 1
ATOM 1416 C CA . ILE A 1 195 ? 38.858 -21.001 26.326 1.00 18.08 195 ILE A CA 1
ATOM 1417 C C . ILE A 1 195 ? 37.579 -21.126 27.179 1.00 17.97 195 ILE A C 1
ATOM 1418 O O . ILE A 1 195 ? 37.439 -22.075 28.016 1.00 20.02 195 ILE A O 1
ATOM 1423 N N . THR A 1 196 ? 36.631 -20.274 26.871 1.00 17.70 196 THR A N 1
ATOM 1424 C CA . THR A 1 196 ? 35.439 -20.117 27.735 1.00 15.74 196 THR A CA 1
ATOM 1425 C C . THR A 1 196 ? 34.129 -20.717 27.244 1.00 16.36 196 THR A C 1
ATOM 1426 O O . THR A 1 196 ? 33.210 -20.867 27.993 1.00 17.15 196 THR A O 1
ATOM 1430 N N . GLY A 1 197 ? 34.023 -20.955 25.959 1.00 16.89 197 GLY A N 1
ATOM 1431 C CA . GLY A 1 197 ? 32.819 -21.244 25.241 1.00 18.61 197 GLY A CA 1
ATOM 1432 C C . GLY A 1 197 ? 31.915 -20.089 24.950 1.00 19.96 197 GLY A C 1
ATOM 1433 O O . GLY A 1 197 ? 30.854 -20.281 24.345 1.00 20.71 197 GLY A O 1
ATOM 1434 N N . LYS A 1 198 ? 32.352 -18.865 25.247 1.00 16.56 198 LYS A N 1
ATOM 1435 C CA . LYS A 1 198 ? 31.559 -17.705 25.032 1.00 15.97 198 LYS A CA 1
ATOM 1436 C C . LYS A 1 198 ? 31.673 -17.141 23.624 1.00 16.08 198 LYS A C 1
ATOM 1437 O O . LYS A 1 198 ? 32.439 -17.660 22.801 1.00 16.35 198 LYS A O 1
ATOM 1443 N N . ALA A 1 199 ? 30.956 -16.063 23.369 1.00 14.66 199 ALA A N 1
ATOM 1444 C CA . ALA A 1 199 ? 30.780 -15.550 22.010 1.00 16.03 199 ALA A CA 1
ATOM 1445 C C . ALA A 1 199 ? 32.127 -15.391 21.307 1.00 16.02 199 ALA A C 1
ATOM 1446 O O . ALA A 1 199 ? 32.314 -15.845 20.187 1.00 16.10 199 ALA A O 1
ATOM 1448 N N . GLY A 1 200 ? 33.052 -14.702 21.977 1.00 16.34 200 GLY A N 1
ATOM 1449 C CA . GLY A 1 200 ? 34.389 -14.526 21.369 1.00 16.50 200 GLY A CA 1
ATOM 1450 C C . GLY A 1 200 ? 34.326 -13.697 20.079 1.00 17.85 200 GLY A C 1
ATOM 1451 O O . GLY A 1 200 ? 35.005 -13.966 19.077 1.00 19.40 200 GLY A O 1
ATOM 1452 N N . VAL A 1 201 ? 33.512 -12.679 20.142 1.00 14.64 201 VAL A N 1
ATOM 1453 C CA . VAL A 1 201 ? 33.348 -11.748 19.020 1.00 16.80 201 VAL A CA 1
ATOM 1454 C C . VAL A 1 201 ? 33.812 -10.369 19.351 1.00 16.17 201 VAL A C 1
ATOM 1455 O O . VAL A 1 201 ? 33.993 -10.020 20.539 1.00 16.21 201 VAL A O 1
ATOM 1459 N N . ILE A 1 202 ? 34.154 -9.619 18.312 1.00 14.62 202 ILE A N 1
ATOM 1460 C CA . ILE A 1 202 ? 34.307 -8.164 18.411 1.00 15.65 202 ILE A CA 1
ATOM 1461 C C . ILE A 1 202 ? 33.133 -7.491 17.704 1.00 16.20 202 ILE A C 1
ATOM 1462 O O . ILE A 1 202 ? 32.860 -7.702 16.490 1.00 15.22 202 ILE A O 1
ATOM 1467 N N . HIS A 1 203 ? 32.366 -6.736 18.500 1.00 15.83 203 HIS A N 1
ATOM 1468 C CA . HIS A 1 203 ? 31.206 -5.994 18.080 1.00 15.43 203 HIS A CA 1
ATOM 1469 C C . HIS A 1 203 ? 31.618 -4.561 17.771 1.00 17.32 203 HIS A C 1
ATOM 1470 O O . HIS A 1 203 ? 32.112 -3.826 18.681 1.00 15.57 203 HIS A O 1
ATOM 1477 N N . PHE A 1 204 ? 31.583 -4.203 16.506 1.00 15.10 204 PHE A N 1
ATOM 1478 C CA . PHE A 1 204 ? 32.082 -2.958 16.024 1.00 14.89 204 PHE A CA 1
ATOM 1479 C C . PHE A 1 204 ? 31.010 -1.893 15.866 1.00 17.40 204 PHE A C 1
ATOM 1480 O O . PHE A 1 204 ? 29.985 -2.092 15.142 1.00 16.50 204 PHE A O 1
ATOM 1488 N N . HIS A 1 205 ? 31.218 -0.731 16.515 1.00 15.69 205 HIS A N 1
ATOM 1489 C CA . HIS A 1 205 ? 30.506 0.476 16.140 1.00 16.48 205 HIS A CA 1
ATOM 1490 C C . HIS A 1 205 ? 30.950 0.985 14.815 1.00 16.97 205 HIS A C 1
ATOM 1491 O O . HIS A 1 205 ? 32.111 1.187 14.593 1.00 15.18 205 HIS A O 1
ATOM 1498 N N . LEU A 1 206 ? 30.024 1.122 13.867 1.00 16.33 206 LEU A N 1
ATOM 1499 C CA . LEU A 1 206 ? 30.349 1.764 12.597 1.00 15.78 206 LEU A CA 1
ATOM 1500 C C . LEU A 1 206 ? 29.805 3.147 12.612 1.00 16.36 206 LEU A C 1
ATOM 1501 O O . LEU A 1 206 ? 28.651 3.396 13.023 1.00 18.94 206 LEU A O 1
ATOM 1506 N N . GLY A 1 207 ? 30.632 4.061 12.120 1.00 18.80 207 GLY A N 1
ATOM 1507 C CA . GLY A 1 207 ? 30.286 5.439 11.835 1.00 19.27 207 GLY A CA 1
ATOM 1508 C C . GLY A 1 207 ? 29.977 5.640 10.356 1.00 20.19 207 GLY A C 1
ATOM 1509 O O . GLY A 1 207 ? 29.768 4.676 9.548 1.00 18.80 207 GLY A O 1
ATOM 1510 N N . ASP A 1 208 ? 29.999 6.888 9.949 1.00 19.50 208 ASP A N 1
ATOM 1511 C CA . ASP A 1 208 ? 29.690 7.268 8.525 1.00 19.68 208 ASP A CA 1
ATOM 1512 C C . ASP A 1 208 ? 30.915 7.471 7.661 1.00 19.96 208 ASP A C 1
ATOM 1513 O O . ASP A 1 208 ? 30.799 7.974 6.533 1.00 19.63 208 ASP A O 1
ATOM 1518 N N . GLY A 1 209 ? 32.072 7.012 8.082 1.00 16.34 209 GLY A N 1
ATOM 1519 C CA . GLY A 1 209 ? 33.228 7.083 7.256 1.00 17.47 209 GLY A CA 1
ATOM 1520 C C . GLY A 1 209 ? 33.156 6.285 5.970 1.00 19.47 209 GLY A C 1
ATOM 1521 O O . GLY A 1 209 ? 32.614 5.147 5.949 1.00 19.94 209 GLY A O 1
ATOM 1522 N N . GLU A 1 210 ? 33.704 6.889 4.907 1.00 18.40 210 GLU A N 1
ATOM 1523 C CA . GLU A 1 210 ? 33.670 6.212 3.557 1.00 23.14 210 GLU A CA 1
ATOM 1524 C C . GLU A 1 210 ? 34.499 4.948 3.463 1.00 17.83 210 GLU A C 1
ATOM 1525 O O . GLU A 1 210 ? 34.253 4.116 2.607 1.00 16.64 210 GLU A O 1
ATOM 1531 N N . ARG A 1 211 ? 35.405 4.724 4.434 1.00 15.83 211 ARG A N 1
ATOM 1532 C CA . ARG A 1 211 ? 36.161 3.485 4.453 1.00 17.75 211 ARG A CA 1
ATOM 1533 C C . ARG A 1 211 ? 35.295 2.294 4.861 1.00 18.38 211 ARG A C 1
ATOM 1534 O O . ARG A 1 211 ? 35.648 1.158 4.602 1.00 16.80 211 ARG A O 1
ATOM 1542 N N . ARG A 1 212 ? 34.156 2.589 5.462 1.00 17.04 212 ARG A N 1
ATOM 1543 C CA . ARG A 1 212 ? 33.137 1.569 5.718 1.00 16.10 212 ARG A CA 1
ATOM 1544 C C . ARG A 1 212 ? 33.704 0.356 6.389 1.00 16.86 212 ARG A C 1
ATOM 1545 O O . ARG A 1 212 ? 34.329 0.470 7.484 1.00 16.42 212 ARG A O 1
ATOM 1553 N N . LEU A 1 213 ? 33.530 -0.812 5.782 1.00 17.61 213 LEU A N 1
ATOM 1554 C CA . LEU A 1 213 ? 33.997 -2.045 6.423 1.00 16.78 213 LEU A CA 1
ATOM 1555 C C . LEU A 1 213 ? 35.370 -2.520 6.028 1.00 16.66 213 LEU A C 1
ATOM 1556 O O . LEU A 1 213 ? 35.679 -3.698 6.235 1.00 17.28 213 LEU A O 1
ATOM 1561 N N . GLU A 1 214 ? 36.202 -1.694 5.435 1.00 17.04 214 GLU A N 1
ATOM 1562 C CA . GLU A 1 214 ? 37.499 -2.110 4.868 1.00 18.13 214 GLU A CA 1
ATOM 1563 C C . GLU A 1 214 ? 38.370 -2.943 5.768 1.00 18.15 214 GLU A C 1
ATOM 1564 O O . GLU A 1 214 ? 39.074 -3.825 5.282 1.00 18.29 214 GLU A O 1
ATOM 1570 N N . LEU A 1 215 ? 38.434 -2.547 7.037 1.00 17.22 215 LEU A N 1
ATOM 1571 C CA . LEU A 1 215 ? 39.284 -3.201 7.991 1.00 17.29 215 LEU A CA 1
ATOM 1572 C C . LEU A 1 215 ? 38.822 -4.648 8.205 1.00 18.24 215 LEU A C 1
ATOM 1573 O O . LEU A 1 215 ? 39.616 -5.559 8.326 1.00 17.06 215 LEU A O 1
ATOM 1578 N N . ILE A 1 216 ? 37.510 -4.842 8.280 1.00 16.69 216 ILE A N 1
ATOM 1579 C CA . ILE A 1 216 ? 36.990 -6.167 8.514 1.00 16.41 216 ILE A CA 1
ATOM 1580 C C . ILE A 1 216 ? 37.170 -7.037 7.256 1.00 16.91 216 ILE A C 1
ATOM 1581 O O . ILE A 1 216 ? 37.563 -8.212 7.309 1.00 16.09 216 ILE A O 1
ATOM 1586 N N . GLU A 1 217 ? 36.844 -6.444 6.104 1.00 15.35 217 GLU A N 1
ATOM 1587 C CA . GLU A 1 217 ? 37.066 -7.104 4.809 1.00 17.21 217 GLU A CA 1
ATOM 1588 C C . GLU A 1 217 ? 38.526 -7.586 4.660 1.00 16.64 217 GLU A C 1
ATOM 1589 O O . GLU A 1 217 ? 38.742 -8.726 4.294 1.00 17.45 217 GLU A O 1
ATOM 1595 N N . ARG A 1 218 ? 39.491 -6.737 4.972 1.00 15.49 218 ARG A N 1
ATOM 1596 C CA . ARG A 1 218 ? 40.889 -7.115 4.901 1.00 16.26 218 ARG A CA 1
ATOM 1597 C C . ARG A 1 218 ? 41.242 -8.237 5.899 1.00 16.04 218 ARG A C 1
ATOM 1598 O O . ARG A 1 218 ? 42.022 -9.171 5.566 1.00 18.20 218 ARG A O 1
ATOM 1606 N N . ALA A 1 219 ? 40.738 -8.135 7.136 1.00 15.85 219 ALA A N 1
ATOM 1607 C CA . ALA A 1 219 ? 40.997 -9.154 8.142 1.00 18.43 219 ALA A CA 1
ATOM 1608 C C . ALA A 1 219 ? 40.557 -10.539 7.669 1.00 18.13 219 ALA A C 1
ATOM 1609 O O . ALA A 1 219 ? 41.231 -11.496 7.855 1.00 17.98 219 ALA A O 1
ATOM 1611 N N . ILE A 1 220 ? 39.374 -10.602 7.113 1.00 16.17 220 ILE A N 1
ATOM 1612 C CA . ILE A 1 220 ? 38.786 -11.894 6.698 1.00 17.33 220 ILE A CA 1
ATOM 1613 C C . ILE A 1 220 ? 39.580 -12.377 5.457 1.00 20.79 220 ILE A C 1
ATOM 1614 O O . ILE A 1 220 ? 39.901 -13.522 5.369 1.00 19.22 220 ILE A O 1
ATOM 1619 N N . ARG A 1 221 ? 39.976 -11.498 4.564 1.00 19.69 221 ARG A N 1
ATOM 1620 C CA . ARG A 1 221 ? 40.667 -11.914 3.354 1.00 21.31 221 ARG A CA 1
ATOM 1621 C C . ARG A 1 221 ? 42.085 -12.323 3.656 1.00 19.89 221 ARG A C 1
ATOM 1622 O O . ARG A 1 221 ? 42.569 -13.309 3.109 1.00 18.61 221 ARG A O 1
ATOM 1630 N N . GLU A 1 222 ? 42.750 -11.603 4.530 1.00 17.17 222 GLU A N 1
ATOM 1631 C CA . GLU A 1 222 ? 44.218 -11.827 4.738 1.00 20.10 222 GLU A CA 1
ATOM 1632 C C . GLU A 1 222 ? 44.649 -12.808 5.838 1.00 18.74 222 GLU A C 1
ATOM 1633 O O . GLU A 1 222 ? 45.748 -13.340 5.820 1.00 20.78 222 GLU A O 1
ATOM 1639 N N . THR A 1 223 ? 43.768 -13.056 6.791 1.00 17.39 223 THR A N 1
ATOM 1640 C CA . THR A 1 223 ? 44.073 -13.747 8.031 1.00 17.44 223 THR A CA 1
ATOM 1641 C C . THR A 1 223 ? 43.232 -15.007 8.137 1.00 18.75 223 THR A C 1
ATOM 1642 O O . THR A 1 223 ? 42.315 -15.217 7.327 1.00 19.16 223 THR A O 1
ATOM 1646 N N . GLU A 1 224 ? 43.513 -15.833 9.132 1.00 15.17 224 GLU A N 1
ATOM 1647 C CA . GLU A 1 224 ? 42.757 -17.040 9.375 1.00 16.61 224 GLU A CA 1
ATOM 1648 C C . GLU A 1 224 ? 41.545 -16.809 10.302 1.00 16.87 224 GLU A C 1
ATOM 1649 O O . GLU A 1 224 ? 40.829 -17.722 10.634 1.00 16.09 224 GLU A O 1
ATOM 1655 N N . LEU A 1 225 ? 41.368 -15.582 10.776 1.00 16.51 225 LEU A N 1
ATOM 1656 C CA . LEU A 1 225 ? 40.322 -15.362 11.799 1.00 15.65 225 LEU A CA 1
ATOM 1657 C C . LEU A 1 225 ? 38.968 -15.683 11.155 1.00 16.28 225 LEU A C 1
ATOM 1658 O O . LEU A 1 225 ? 38.683 -15.155 10.076 1.00 17.34 225 LEU A O 1
ATOM 1663 N N . PRO A 1 226 ? 38.134 -16.475 11.801 1.00 17.48 226 PRO A N 1
ATOM 1664 C CA . PRO A 1 226 ? 36.881 -16.721 11.171 1.00 17.95 226 PRO A CA 1
ATOM 1665 C C . PRO A 1 226 ? 36.023 -15.479 11.012 1.00 17.05 226 PRO A C 1
ATOM 1666 O O . PRO A 1 226 ? 35.969 -14.562 11.902 1.00 17.26 226 PRO A O 1
ATOM 1670 N N . ALA A 1 227 ? 35.249 -15.458 9.949 1.00 16.71 227 ALA A N 1
ATOM 1671 C CA . ALA A 1 227 ? 34.407 -14.303 9.696 1.00 16.91 227 ALA A CA 1
ATOM 1672 C C . ALA A 1 227 ? 33.396 -14.022 10.820 1.00 15.89 227 ALA A C 1
ATOM 1673 O O . ALA A 1 227 ? 33.074 -12.826 11.070 1.00 16.51 227 ALA A O 1
ATOM 1675 N N . ARG A 1 228 ? 32.940 -15.050 11.538 1.00 14.59 228 ARG A N 1
ATOM 1676 C CA . ARG A 1 228 ? 31.955 -14.783 12.566 1.00 17.37 228 ARG A CA 1
ATOM 1677 C C . ARG A 1 228 ? 32.478 -13.931 13.704 1.00 17.48 228 ARG A C 1
ATOM 1678 O O . ARG A 1 228 ? 31.656 -13.317 14.446 1.00 15.09 228 ARG A O 1
ATOM 1686 N N . VAL A 1 229 ? 33.815 -13.808 13.841 1.00 15.86 229 VAL A N 1
ATOM 1687 C CA . VAL A 1 229 ? 34.418 -13.021 14.922 1.00 15.43 229 VAL A CA 1
ATOM 1688 C C . VAL A 1 229 ? 34.086 -11.541 14.738 1.00 16.67 229 VAL A C 1
ATOM 1689 O O . VAL A 1 229 ? 34.035 -10.813 15.703 1.00 16.98 229 VAL A O 1
ATOM 1693 N N . PHE A 1 230 ? 33.836 -11.100 13.502 1.00 15.41 230 PHE A N 1
ATOM 1694 C CA . PHE A 1 230 ? 33.670 -9.691 13.175 1.00 15.47 230 PHE A CA 1
ATOM 1695 C C . PHE A 1 230 ? 32.182 -9.379 13.068 1.00 17.21 230 PHE A C 1
ATOM 1696 O O . PHE A 1 230 ? 31.546 -9.874 12.150 1.00 16.42 230 PHE A O 1
ATOM 1704 N N . ASN A 1 231 ? 31.683 -8.530 13.945 1.00 13.87 231 ASN A N 1
ATOM 1705 C CA . ASN A 1 231 ? 30.194 -8.274 14.050 1.00 15.15 231 ASN A CA 1
ATOM 1706 C C . ASN A 1 231 ? 29.892 -6.775 14.018 1.00 14.77 231 ASN A C 1
ATOM 1707 O O . ASN A 1 231 ? 29.897 -6.134 15.114 1.00 15.95 231 ASN A O 1
ATOM 1712 N N . PRO A 1 232 ? 29.782 -6.203 12.817 1.00 15.54 232 PRO A N 1
ATOM 1713 C CA . PRO A 1 232 ? 29.516 -4.764 12.716 1.00 14.45 232 PRO A CA 1
ATOM 1714 C C . PRO A 1 232 ? 28.043 -4.451 13.068 1.00 15.58 232 PRO A C 1
ATOM 1715 O O . PRO A 1 232 ? 27.117 -5.215 12.725 1.00 15.42 232 PRO A O 1
ATOM 1719 N N . THR A 1 233 ? 27.858 -3.372 13.800 1.00 16.30 233 THR A N 1
ATOM 1720 C CA . THR A 1 233 ? 26.515 -2.822 14.060 1.00 15.52 233 THR A CA 1
ATOM 1721 C C . THR A 1 233 ? 26.304 -1.423 13.454 1.00 13.97 233 THR A C 1
ATOM 1722 O O . THR A 1 233 ? 27.198 -0.827 12.890 1.00 14.62 233 THR A O 1
ATOM 1726 N N . HIS A 1 234 ? 25.079 -0.942 13.585 1.00 13.21 234 HIS A N 1
ATOM 1727 C CA . HIS A 1 234 ? 24.646 0.303 12.960 1.00 15.03 234 HIS A CA 1
ATOM 1728 C C . HIS A 1 234 ? 24.677 0.212 11.440 1.00 14.29 234 HIS A C 1
ATOM 1729 O O . HIS A 1 234 ? 24.925 1.200 10.781 1.00 15.21 234 HIS A O 1
ATOM 1736 N N . VAL A 1 235 ? 24.549 -0.970 10.846 1.00 15.11 235 VAL A N 1
ATOM 1737 C CA . VAL A 1 235 ? 24.915 -1.094 9.447 1.00 15.95 235 VAL A CA 1
ATOM 1738 C C . VAL A 1 235 ? 23.881 -0.417 8.507 1.00 16.33 235 VAL A C 1
ATOM 1739 O O . VAL A 1 235 ? 24.233 -0.143 7.357 1.00 17.68 235 VAL A O 1
ATOM 1743 N N . ASN A 1 236 ? 22.710 -0.059 9.022 1.00 15.23 236 ASN A N 1
ATOM 1744 C CA . ASN A 1 236 ? 21.671 0.636 8.259 1.00 18.42 236 ASN A CA 1
ATOM 1745 C C . ASN A 1 236 ? 21.846 2.172 8.377 1.00 19.16 236 ASN A C 1
ATOM 1746 O O . ASN A 1 236 ? 21.006 2.946 7.862 1.00 19.59 236 ASN A O 1
ATOM 1751 N N . ARG A 1 237 ? 22.937 2.632 9.061 1.00 18.13 237 ARG A N 1
ATOM 1752 C CA . ARG A 1 237 ? 23.045 4.098 9.286 1.00 17.50 237 ARG A CA 1
ATOM 1753 C C . ARG A 1 237 ? 23.304 4.940 8.050 1.00 18.67 237 ARG A C 1
ATOM 1754 O O . ARG A 1 237 ? 23.031 6.152 8.085 1.00 18.98 237 ARG A O 1
ATOM 1762 N N . ASN A 1 238 ? 23.888 4.377 7.004 1.00 18.58 238 ASN A N 1
ATOM 1763 C CA . ASN A 1 238 ? 23.938 5.089 5.742 1.00 21.09 238 ASN A CA 1
ATOM 1764 C C . ASN A 1 238 ? 23.808 4.060 4.647 1.00 22.00 238 ASN A C 1
ATOM 1765 O O . ASN A 1 238 ? 23.971 2.842 4.885 1.00 18.68 238 ASN A O 1
ATOM 1770 N N . LYS A 1 239 ? 23.376 4.483 3.472 1.00 21.45 239 LYS A N 1
ATOM 1771 C CA . LYS A 1 239 ? 23.115 3.500 2.412 1.00 20.93 239 LYS A CA 1
ATOM 1772 C C . LYS A 1 239 ? 24.297 2.757 1.819 1.00 19.68 239 LYS A C 1
ATOM 1773 O O . LYS A 1 239 ? 24.228 1.562 1.626 1.00 19.79 239 LYS A O 1
ATOM 1779 N N . PRO A 1 240 ? 25.400 3.435 1.512 1.00 19.99 240 PRO A N 1
ATOM 1780 C CA . PRO A 1 240 ? 26.555 2.694 1.078 1.00 19.94 240 PRO A CA 1
ATOM 1781 C C . PRO A 1 240 ? 27.075 1.658 2.094 1.00 18.21 240 PRO A C 1
ATOM 1782 O O . PRO A 1 240 ? 27.501 0.560 1.743 1.00 17.42 240 PRO A O 1
ATOM 1786 N N . LEU A 1 241 ? 26.963 1.971 3.358 1.00 16.43 241 LEU A N 1
ATOM 1787 C CA . LEU A 1 241 ? 27.403 1.030 4.386 1.00 17.03 241 LEU A CA 1
ATOM 1788 C C . LEU A 1 241 ? 26.490 -0.202 4.412 1.00 17.65 241 LEU A C 1
ATOM 1789 O O . LEU A 1 241 ? 26.972 -1.345 4.549 1.00 18.01 241 LEU A O 1
ATOM 1794 N N . PHE A 1 242 ? 25.197 0.005 4.249 1.00 15.90 242 PHE A N 1
ATOM 1795 C CA . PHE A 1 242 ? 24.288 -1.115 4.245 1.00 18.13 242 PHE A CA 1
ATOM 1796 C C . PHE A 1 242 ? 24.584 -2.027 3.094 1.00 17.14 242 PHE A C 1
ATOM 1797 O O . PHE A 1 242 ? 24.575 -3.274 3.192 1.00 16.46 242 PHE A O 1
ATOM 1805 N N . GLU A 1 243 ? 24.799 -1.411 1.974 1.00 17.25 243 GLU A N 1
ATOM 1806 C CA . GLU A 1 243 ? 25.134 -2.179 0.784 1.00 21.80 243 GLU A CA 1
ATOM 1807 C C . GLU A 1 243 ? 26.401 -3.056 1.004 1.00 19.32 243 GLU A C 1
ATOM 1808 O O . GLU A 1 243 ? 26.436 -4.237 0.654 1.00 15.73 243 GLU A O 1
ATOM 1814 N N . ASP A 1 244 ? 27.447 -2.470 1.592 1.00 18.45 244 ASP A N 1
ATOM 1815 C CA . ASP A 1 244 ? 28.669 -3.195 1.868 1.00 18.33 244 ASP A CA 1
ATOM 1816 C C . ASP A 1 244 ? 28.424 -4.280 2.895 1.00 17.27 244 ASP A C 1
ATOM 1817 O O . ASP A 1 244 ? 29.032 -5.378 2.787 1.00 18.34 244 ASP A O 1
ATOM 1822 N N . SER A 1 245 ? 27.613 -3.975 3.916 1.00 15.40 245 SER A N 1
ATOM 1823 C CA . SER A 1 245 ? 27.235 -4.969 4.955 1.00 17.90 245 SER A CA 1
ATOM 1824 C C . SER A 1 245 ? 26.509 -6.210 4.384 1.00 19.10 245 SER A C 1
ATOM 1825 O O . SER A 1 245 ? 26.733 -7.332 4.834 1.00 19.48 245 SER A O 1
ATOM 1828 N N . CYS A 1 246 ? 25.627 -5.938 3.434 1.00 19.51 246 CYS A N 1
ATOM 1829 C CA . CYS A 1 246 ? 24.919 -7.043 2.679 1.00 20.26 246 CYS A CA 1
ATOM 1830 C C . CYS A 1 246 ? 25.926 -7.981 1.961 1.00 19.47 246 CYS A C 1
ATOM 1831 O O . CYS A 1 246 ? 25.800 -9.214 1.992 1.00 19.35 246 CYS A O 1
ATOM 1834 N N . LYS A 1 247 ? 26.975 -7.388 1.367 1.00 20.64 247 LYS A N 1
ATOM 1835 C CA . LYS A 1 247 ? 28.007 -8.118 0.684 1.00 20.72 247 LYS A CA 1
ATOM 1836 C C . LYS A 1 247 ? 28.825 -8.934 1.680 1.00 20.61 247 LYS A C 1
ATOM 1837 O O . LYS A 1 247 ? 29.177 -10.109 1.452 1.00 19.29 247 LYS A O 1
ATOM 1843 N N . LEU A 1 248 ? 29.055 -8.355 2.841 1.00 18.84 248 LEU A N 1
ATOM 1844 C CA . LEU A 1 248 ? 29.846 -9.028 3.855 1.00 18.27 248 LEU A CA 1
ATOM 1845 C C . LEU A 1 248 ? 29.168 -10.306 4.379 1.00 17.45 248 LEU A C 1
ATOM 1846 O O . LEU A 1 248 ? 29.838 -11.235 4.880 1.00 17.66 248 LEU A O 1
ATOM 1851 N N . LEU A 1 249 ? 27.828 -10.371 4.252 1.00 17.22 249 LEU A N 1
ATOM 1852 C CA . LEU A 1 249 ? 27.105 -11.616 4.597 1.00 18.29 249 LEU A CA 1
ATOM 1853 C C . LEU A 1 249 ? 27.622 -12.839 3.921 1.00 17.38 249 LEU A C 1
ATOM 1854 O O . LEU A 1 249 ? 27.675 -13.961 4.509 1.00 19.81 249 LEU A O 1
ATOM 1859 N N . SER A 1 250 ? 28.097 -12.663 2.698 1.00 20.70 250 SER A N 1
ATOM 1860 C CA . SER A 1 250 ? 28.613 -13.755 1.905 1.00 22.62 250 SER A CA 1
ATOM 1861 C C . SER A 1 250 ? 29.868 -14.354 2.503 1.00 25.08 250 SER A C 1
ATOM 1862 O O . SER A 1 250 ? 30.222 -15.478 2.202 1.00 21.03 250 SER A O 1
ATOM 1865 N N . LYS A 1 251 ? 30.570 -13.551 3.297 1.00 20.19 251 LYS A N 1
ATOM 1866 C CA . LYS A 1 251 ? 31.727 -14.071 4.007 1.00 20.98 251 LYS A CA 1
ATOM 1867 C C . LYS A 1 251 ? 31.448 -14.871 5.204 1.00 18.64 251 LYS A C 1
ATOM 1868 O O . LYS A 1 251 ? 32.341 -15.536 5.697 1.00 20.03 251 LYS A O 1
ATOM 1874 N N . GLY A 1 252 ? 30.239 -14.814 5.744 1.00 20.07 252 GLY A N 1
ATOM 1875 C CA . GLY A 1 252 ? 29.922 -15.499 6.950 1.00 21.45 252 GLY A CA 1
ATOM 1876 C C . GLY A 1 252 ? 29.782 -14.648 8.217 1.00 20.85 252 GLY A C 1
ATOM 1877 O O . GLY A 1 252 ? 29.558 -15.226 9.295 1.00 23.46 252 GLY A O 1
ATOM 1878 N N . CYS A 1 253 ? 29.821 -13.302 8.126 1.00 16.82 253 CYS A N 1
ATOM 1879 C CA . CYS A 1 253 ? 29.597 -12.459 9.289 1.00 17.38 253 CYS A CA 1
ATOM 1880 C C . CYS A 1 253 ? 28.108 -12.350 9.598 1.00 18.79 253 CYS A C 1
ATOM 1881 O O . CYS A 1 253 ? 27.296 -12.262 8.652 1.00 17.54 253 CYS A O 1
ATOM 1884 N N . HIS A 1 254 ? 27.798 -12.187 10.856 1.00 17.99 254 HIS A N 1
ATOM 1885 C CA . HIS A 1 254 ? 26.553 -11.637 11.308 1.00 16.47 254 HIS A CA 1
ATOM 1886 C C . HIS A 1 254 ? 26.671 -10.136 11.257 1.00 18.37 254 HIS A C 1
ATOM 1887 O O . HIS A 1 254 ? 27.755 -9.555 11.540 1.00 17.67 254 HIS A O 1
ATOM 1894 N N . ILE A 1 255 ? 25.589 -9.483 10.850 1.00 16.44 255 ILE A N 1
ATOM 1895 C CA . ILE A 1 255 ? 25.556 -8.033 10.860 1.00 15.70 255 ILE A CA 1
ATOM 1896 C C . ILE A 1 255 ? 24.372 -7.641 11.739 1.00 17.32 255 ILE A C 1
ATOM 1897 O O . ILE A 1 255 ? 23.353 -8.343 11.787 1.00 16.84 255 ILE A O 1
ATOM 1902 N N . ASP A 1 256 ? 24.469 -6.466 12.344 1.00 17.64 256 ASP A N 1
ATOM 1903 C CA . ASP A 1 256 ? 23.449 -6.022 13.299 1.00 16.12 256 ASP A CA 1
ATOM 1904 C C . ASP A 1 256 ? 22.895 -4.703 12.854 1.00 18.06 256 ASP A C 1
ATOM 1905 O O . ASP A 1 256 ? 23.632 -3.709 12.641 1.00 13.97 256 ASP A O 1
ATOM 1910 N N . LEU A 1 257 ? 21.597 -4.678 12.634 1.00 16.01 257 LEU A N 1
ATOM 1911 C CA . LEU A 1 257 ? 20.890 -3.404 12.367 1.00 17.40 257 LEU A CA 1
ATOM 1912 C C . LEU A 1 257 ? 20.551 -2.686 13.683 1.00 16.77 257 LEU A C 1
ATOM 1913 O O . LEU A 1 257 ? 20.301 -3.321 14.678 1.00 17.11 257 LEU A O 1
ATOM 1918 N N . THR A 1 258 ? 20.448 -1.370 13.628 1.00 16.70 258 THR A N 1
ATOM 1919 C CA . THR A 1 258 ? 20.015 -0.577 14.752 1.00 16.18 258 THR A CA 1
ATOM 1920 C C . THR A 1 258 ? 18.543 -0.103 14.526 1.00 16.51 258 THR A C 1
ATOM 1921 O O . THR A 1 258 ? 18.203 0.460 13.506 1.00 18.60 258 THR A O 1
ATOM 1925 N N . ALA A 1 259 ? 17.728 -0.398 15.494 1.00 17.62 259 ALA A N 1
ATOM 1926 C CA . ALA A 1 259 ? 16.309 -0.010 15.501 1.00 20.76 259 ALA A CA 1
ATOM 1927 C C . ALA A 1 259 ? 16.213 1.432 15.941 1.00 25.14 259 ALA A C 1
ATOM 1928 O O . ALA A 1 259 ? 15.851 1.712 17.083 1.00 26.30 259 ALA A O 1
ATOM 1930 N N . PHE A 1 260 ? 16.506 2.320 15.013 1.00 27.06 260 PHE A N 1
ATOM 1931 C CA . PHE A 1 260 ? 16.360 3.774 15.214 1.00 31.63 260 PHE A CA 1
ATOM 1932 C C . PHE A 1 260 ? 14.905 4.140 15.495 1.00 31.48 260 PHE A C 1
ATOM 1933 O O . PHE A 1 260 ? 13.991 3.557 14.902 1.00 28.51 260 PHE A O 1
ATOM 1941 N N . PRO A 1 261 ? 14.686 5.127 16.370 1.00 36.24 261 PRO A N 1
ATOM 1942 C CA . PRO A 1 261 ? 13.290 5.627 16.516 1.00 37.70 261 PRO A CA 1
ATOM 1943 C C . PRO A 1 261 ? 12.661 5.944 15.157 1.00 34.61 261 PRO A C 1
ATOM 1944 O O . PRO A 1 261 ? 13.367 6.433 14.256 1.00 32.15 261 PRO A O 1
ATOM 1948 N N . ALA A 1 262 ? 11.381 5.615 14.984 1.00 38.80 262 ALA A N 1
ATOM 1949 C CA . ALA A 1 262 ? 10.719 5.761 13.663 1.00 39.45 262 ALA A CA 1
ATOM 1950 C C . ALA A 1 262 ? 10.903 7.203 13.178 1.00 45.45 262 ALA A C 1
ATOM 1951 O O . ALA A 1 262 ? 10.848 8.132 13.975 1.00 39.82 262 ALA A O 1
ATOM 1953 N N . GLY A 1 263 ? 11.198 7.363 11.889 1.00 49.81 263 GLY A N 1
ATOM 1954 C CA . GLY A 1 263 ? 11.442 8.682 11.301 1.00 52.85 263 GLY A CA 1
ATOM 1955 C C . GLY A 1 263 ? 12.796 9.342 11.584 1.00 53.17 263 GLY A C 1
ATOM 1956 O O . GLY A 1 263 ? 12.956 10.513 11.255 1.00 52.87 263 GLY A O 1
ATOM 1957 N N . THR A 1 264 ? 13.761 8.595 12.139 1.00 44.69 264 THR A N 1
ATOM 1958 C CA . THR A 1 264 ? 15.083 9.101 12.612 1.00 51.15 264 THR A CA 1
ATOM 1959 C C . THR A 1 264 ? 16.330 8.575 11.806 1.00 50.87 264 THR A C 1
ATOM 1960 O O . THR A 1 264 ? 17.462 9.025 12.063 1.00 50.00 264 THR A O 1
ATOM 1964 N N . ALA A 1 265 ? 16.130 7.616 10.876 1.00 45.06 265 ALA A N 1
ATOM 1965 C CA . ALA A 1 265 ? 17.239 6.835 10.218 1.00 42.89 265 ALA A CA 1
ATOM 1966 C C . ALA A 1 265 ? 18.152 7.617 9.269 1.00 41.71 265 ALA A C 1
ATOM 1967 O O . ALA A 1 265 ? 19.201 7.108 8.807 1.00 40.37 265 ALA A O 1
ATOM 1969 N N . GLN A 1 266 ? 17.736 8.842 8.968 1.00 46.32 266 GLN A N 1
ATOM 1970 C CA . GLN A 1 266 ? 18.678 10.000 8.820 1.00 50.67 266 GLN A CA 1
ATOM 1971 C C . GLN A 1 266 ? 19.042 9.733 7.470 1.00 39.47 266 GLN A C 1
ATOM 1972 O O . GLN A 1 266 ? 18.074 9.491 6.732 1.00 59.97 266 GLN A O 1
ATOM 1978 N N . PRO A 1 267 ? 20.355 9.692 7.085 1.00 35.98 267 PRO A N 1
ATOM 1979 C CA . PRO A 1 267 ? 20.469 9.414 5.654 1.00 33.30 267 PRO A CA 1
ATOM 1980 C C . PRO A 1 267 ? 20.533 7.913 5.277 1.00 29.17 267 PRO A C 1
ATOM 1981 O O . PRO A 1 267 ? 20.737 7.558 4.108 1.00 30.54 267 PRO A O 1
ATOM 1985 N N . GLY A 1 268 ? 20.340 7.045 6.258 1.00 22.90 268 GLY A N 1
ATOM 1986 C CA . GLY A 1 268 ? 20.348 5.611 6.016 1.00 23.35 268 GLY A CA 1
ATOM 1987 C C . GLY A 1 268 ? 18.944 5.010 5.895 1.00 24.18 268 GLY A C 1
ATOM 1988 O O . GLY A 1 268 ? 17.994 5.701 5.532 1.00 24.92 268 GLY A O 1
ATOM 1989 N N . TRP A 1 269 ? 18.809 3.758 6.253 1.00 20.39 269 TRP A N 1
ATOM 1990 C CA . TRP A 1 269 ? 17.517 3.046 6.207 1.00 18.35 269 TRP A CA 1
ATOM 1991 C C . TRP A 1 269 ? 16.897 2.859 7.558 1.00 20.30 269 TRP A C 1
ATOM 1992 O O . TRP A 1 269 ? 17.532 2.390 8.482 1.00 19.84 269 TRP A O 1
ATOM 2003 N N . GLU A 1 270 ? 15.602 3.099 7.664 1.00 17.95 270 GLU A N 1
ATOM 2004 C CA . GLU A 1 270 ? 14.905 2.578 8.799 1.00 19.04 270 GLU A CA 1
ATOM 2005 C C . GLU A 1 270 ? 15.142 1.079 8.877 1.00 18.61 270 GLU A C 1
ATOM 2006 O O . GLU A 1 270 ? 15.156 0.346 7.855 1.00 19.05 270 GLU A O 1
ATOM 2012 N N . ALA A 1 271 ? 15.145 0.551 10.084 1.00 16.86 271 ALA A N 1
ATOM 2013 C CA . ALA A 1 271 ? 15.451 -0.871 10.193 1.00 17.12 271 ALA A CA 1
ATOM 2014 C C . ALA A 1 271 ? 14.393 -1.739 9.470 1.00 17.32 271 ALA A C 1
ATOM 2015 O O . ALA A 1 271 ? 14.770 -2.740 8.855 1.00 17.89 271 ALA A O 1
ATOM 2017 N N . CYS A 1 272 ? 13.116 -1.362 9.540 1.00 18.32 272 CYS A N 1
ATOM 2018 C CA . CYS A 1 272 ? 12.060 -2.138 8.901 1.00 21.13 272 CYS A CA 1
ATOM 2019 C C . CYS A 1 272 ? 12.304 -2.146 7.375 1.00 21.21 272 CYS A C 1
ATOM 2020 O O . CYS A 1 272 ? 12.064 -3.163 6.716 1.00 20.99 272 CYS A O 1
ATOM 2023 N N . ASP A 1 273 ? 12.729 -1.023 6.801 1.00 19.91 273 ASP A N 1
ATOM 2024 C CA . ASP A 1 273 ? 13.072 -0.991 5.377 1.00 20.74 273 ASP A CA 1
ATOM 2025 C C . ASP A 1 273 ? 14.298 -1.812 4.994 1.00 20.91 273 ASP A C 1
ATOM 2026 O O . ASP A 1 273 ? 14.301 -2.472 3.927 1.00 19.92 273 ASP A O 1
ATOM 2031 N N . ALA A 1 274 ? 15.363 -1.747 5.783 1.00 21.11 274 ALA A N 1
ATOM 2032 C CA . ALA A 1 274 ? 16.550 -2.599 5.584 1.00 20.62 274 ALA A CA 1
ATOM 2033 C C . ALA A 1 274 ? 16.207 -4.114 5.631 1.00 17.80 274 ALA A C 1
ATOM 2034 O O . ALA A 1 274 ? 16.687 -4.890 4.819 1.00 18.37 274 ALA A O 1
ATOM 2036 N N . ILE A 1 275 ? 15.385 -4.504 6.569 1.00 18.85 275 ILE A N 1
ATOM 2037 C CA . ILE A 1 275 ? 14.953 -5.891 6.674 1.00 17.96 275 ILE A CA 1
ATOM 2038 C C . ILE A 1 275 ? 14.129 -6.312 5.426 1.00 17.97 275 ILE A C 1
ATOM 2039 O O . ILE A 1 275 ? 14.362 -7.393 4.858 1.00 18.20 275 ILE A O 1
ATOM 2044 N N . GLU A 1 276 ? 13.229 -5.427 5.011 1.00 18.82 276 GLU A N 1
ATOM 2045 C CA . GLU A 1 276 ? 12.432 -5.668 3.748 1.00 19.39 276 GLU A CA 1
ATOM 2046 C C . GLU A 1 276 ? 13.346 -5.908 2.540 1.00 19.32 276 GLU A C 1
ATOM 2047 O O . GLU A 1 276 ? 13.148 -6.819 1.693 1.00 18.06 276 GLU A O 1
ATOM 2053 N N . MET A 1 277 ? 14.406 -5.061 2.445 1.00 20.45 277 MET A N 1
ATOM 2054 C CA . MET A 1 277 ? 15.390 -5.166 1.398 1.00 18.91 277 MET A CA 1
ATOM 2055 C C . MET A 1 277 ? 16.127 -6.471 1.485 1.00 19.45 277 MET A C 1
ATOM 2056 O O . MET A 1 277 ? 16.371 -7.136 0.479 1.00 18.22 277 MET A O 1
ATOM 2061 N N . ALA A 1 278 ? 16.507 -6.898 2.683 1.00 19.18 278 ALA A N 1
ATOM 2062 C CA . ALA A 1 278 ? 17.297 -8.128 2.835 1.00 17.19 278 ALA A CA 1
ATOM 2063 C C . ALA A 1 278 ? 16.456 -9.329 2.434 1.00 17.46 278 ALA A C 1
ATOM 2064 O O . ALA A 1 278 ? 16.988 -10.267 1.803 1.00 18.30 278 ALA A O 1
ATOM 2066 N N . VAL A 1 279 ? 15.190 -9.296 2.817 1.00 16.59 279 VAL A N 1
ATOM 2067 C CA . VAL A 1 279 ? 14.240 -10.371 2.433 1.00 19.19 279 VAL A CA 1
ATOM 2068 C C . VAL A 1 279 ? 14.105 -10.518 0.930 1.00 18.26 279 VAL A C 1
ATOM 2069 O O . VAL A 1 279 ? 14.310 -11.598 0.373 1.00 20.04 279 VAL A O 1
ATOM 2073 N N . GLU A 1 280 ? 13.878 -9.412 0.254 1.00 19.17 280 GLU A N 1
ATOM 2074 C CA . GLU A 1 280 ? 13.691 -9.378 -1.183 1.00 21.08 280 GLU A CA 1
ATOM 2075 C C . GLU A 1 280 ? 14.926 -9.866 -1.905 1.00 21.94 280 GLU A C 1
ATOM 2076 O O . GLU A 1 280 ? 14.880 -10.668 -2.837 1.00 23.43 280 GLU A O 1
ATOM 2082 N N . ARG A 1 281 ? 16.078 -9.465 -1.387 1.00 23.04 281 ARG A N 1
ATOM 2083 C CA . ARG A 1 281 ? 17.382 -9.832 -1.970 1.00 21.56 281 ARG A CA 1
ATOM 2084 C C . ARG A 1 281 ? 17.796 -11.229 -1.752 1.00 20.04 281 ARG A C 1
ATOM 2085 O O . ARG A 1 281 ? 18.822 -11.602 -2.346 1.00 20.70 281 ARG A O 1
ATOM 2093 N N . GLN A 1 282 ? 17.065 -12.004 -0.927 1.00 18.35 282 GLN A N 1
ATOM 2094 C CA . GLN A 1 282 ? 17.413 -13.390 -0.640 1.00 20.51 282 GLN A CA 1
ATOM 2095 C C . GLN A 1 282 ? 18.750 -13.563 0.088 1.00 19.39 282 GLN A C 1
ATOM 2096 O O . GLN A 1 282 ? 19.450 -14.522 -0.082 1.00 21.46 282 GLN A O 1
ATOM 2102 N N . LEU A 1 283 ? 19.062 -12.618 0.928 1.00 20.23 283 LEU A N 1
ATOM 2103 C CA . LEU A 1 283 ? 20.220 -12.704 1.738 1.00 23.39 283 LEU A CA 1
ATOM 2104 C C . LEU A 1 283 ? 20.060 -13.760 2.846 1.00 22.13 283 LEU A C 1
ATOM 2105 O O . LEU A 1 283 ? 18.949 -14.179 3.155 1.00 23.63 283 LEU A O 1
ATOM 2110 N N . PRO A 1 284 ? 21.168 -14.207 3.455 1.00 21.73 284 PRO A N 1
ATOM 2111 C CA . PRO A 1 284 ? 21.079 -15.244 4.513 1.00 21.23 284 PRO A CA 1
ATOM 2112 C C . PRO A 1 284 ? 20.530 -14.574 5.747 1.00 20.83 284 PRO A C 1
ATOM 2113 O O . PRO A 1 284 ? 21.271 -13.981 6.565 1.00 21.26 284 PRO A O 1
ATOM 2117 N N . LEU A 1 285 ? 19.236 -14.677 5.895 1.00 18.76 285 LEU A N 1
ATOM 2118 C CA . LEU A 1 285 ? 18.566 -13.971 6.974 1.00 17.89 285 LEU A CA 1
ATOM 2119 C C . LEU A 1 285 ? 18.996 -14.394 8.343 1.00 19.74 285 LEU A C 1
ATOM 2120 O O . LEU A 1 285 ? 18.765 -13.640 9.251 1.00 21.37 285 LEU A O 1
ATOM 2125 N N . GLU A 1 286 ? 19.489 -15.631 8.547 1.00 16.19 286 GLU A N 1
ATOM 2126 C CA . GLU A 1 286 ? 19.910 -16.079 9.860 1.00 19.19 286 GLU A CA 1
ATOM 2127 C C . GLU A 1 286 ? 21.140 -15.274 10.411 1.00 17.67 286 GLU A C 1
ATOM 2128 O O . GLU A 1 286 ? 21.532 -15.438 11.576 1.00 19.27 286 GLU A O 1
ATOM 2134 N N . GLN A 1 287 ? 21.792 -14.540 9.520 1.00 19.15 287 GLN A N 1
ATOM 2135 C CA . GLN A 1 287 ? 22.970 -13.796 9.854 1.00 17.05 287 GLN A CA 1
ATOM 2136 C C . GLN A 1 287 ? 22.662 -12.346 10.163 1.00 19.54 287 GLN A C 1
ATOM 2137 O O . GLN A 1 287 ? 23.595 -11.566 10.315 1.00 17.42 287 GLN A O 1
ATOM 2143 N N . ILE A 1 288 ? 21.409 -11.954 10.247 1.00 17.02 288 ILE A N 1
ATOM 2144 C CA . ILE A 1 288 ? 21.037 -10.576 10.445 1.00 19.62 288 ILE A CA 1
ATOM 2145 C C . ILE A 1 288 ? 20.356 -10.455 11.819 1.00 17.62 288 ILE A C 1
ATOM 2146 O O . ILE A 1 288 ? 19.441 -11.242 12.196 1.00 17.42 288 ILE A O 1
ATOM 2151 N N . THR A 1 289 ? 20.783 -9.466 12.592 1.00 17.67 289 THR A N 1
ATOM 2152 C CA . THR A 1 289 ? 20.145 -9.215 13.883 1.00 16.32 289 THR A CA 1
ATOM 2153 C C . THR A 1 289 ? 19.736 -7.765 14.057 1.00 16.35 289 THR A C 1
ATOM 2154 O O . THR A 1 289 ? 20.112 -6.912 13.261 1.00 17.26 289 THR A O 1
ATOM 2158 N N . LEU A 1 290 ? 18.923 -7.525 15.079 1.00 14.66 290 LEU A N 1
ATOM 2159 C CA . LEU A 1 290 ? 18.403 -6.214 15.404 1.00 16.29 290 LEU A CA 1
ATOM 2160 C C . LEU A 1 290 ? 18.679 -5.867 16.880 1.00 16.03 290 LEU A C 1
ATOM 2161 O O . LEU A 1 290 ? 18.342 -6.651 17.734 1.00 17.13 290 LEU A O 1
ATOM 2166 N N . SER A 1 291 ? 19.242 -4.661 17.130 1.00 16.10 291 SER A N 1
ATOM 2167 C CA . SER A 1 291 ? 19.460 -4.191 18.479 1.00 17.81 291 SER A CA 1
ATOM 2168 C C . SER A 1 291 ? 18.979 -2.758 18.655 1.00 18.53 291 SER A C 1
ATOM 2169 O O . SER A 1 291 ? 18.716 -2.073 17.713 1.00 19.25 291 SER A O 1
ATOM 2172 N N . SER A 1 292 ? 18.805 -2.339 19.903 1.00 18.79 292 SER A N 1
ATOM 2173 C CA . SER A 1 292 ? 18.172 -1.121 20.257 1.00 20.53 292 SER A CA 1
ATOM 2174 C C . SER A 1 292 ? 19.076 0.081 20.429 1.00 24.79 292 SER A C 1
ATOM 2175 O O . SER A 1 292 ? 18.609 1.196 20.250 1.00 21.17 292 SER A O 1
ATOM 2178 N N . ASP A 1 293 ? 20.353 -0.098 20.793 1.00 21.74 293 ASP A N 1
ATOM 2179 C CA . ASP A 1 293 ? 21.168 0.996 21.291 1.00 25.96 293 ASP A CA 1
ATOM 2180 C C . ASP A 1 293 ? 20.495 1.734 22.487 1.00 22.70 293 ASP A C 1
ATOM 2181 O O . ASP A 1 293 ? 20.633 2.962 22.610 1.00 27.32 293 ASP A O 1
ATOM 2186 N N . GLY A 1 294 ? 19.763 1.014 23.349 1.00 21.40 294 GLY A N 1
ATOM 2187 C CA . GLY A 1 294 ? 19.006 1.616 24.403 1.00 23.41 294 GLY A CA 1
ATOM 2188 C C . GLY A 1 294 ? 19.966 2.329 25.337 1.00 25.60 294 GLY A C 1
ATOM 2189 O O . GLY A 1 294 ? 21.058 1.830 25.620 1.00 22.75 294 GLY A O 1
ATOM 2190 N N . GLY A 1 295 ? 19.576 3.500 25.824 1.00 24.55 295 GLY A N 1
ATOM 2191 C CA . GLY A 1 295 ? 20.415 4.215 26.787 1.00 23.76 295 GLY A CA 1
ATOM 2192 C C . GLY A 1 295 ? 21.459 5.091 26.106 1.00 25.09 295 GLY A C 1
ATOM 2193 O O . GLY A 1 295 ? 22.117 5.924 26.789 1.00 27.89 295 GLY A O 1
ATOM 2194 N N . GLY A 1 296 ? 21.578 4.979 24.781 1.00 24.97 296 GLY A N 1
ATOM 2195 C CA . GLY A 1 296 ? 22.704 5.521 24.016 1.00 30.29 296 GLY A CA 1
ATOM 2196 C C . GLY A 1 296 ? 22.359 6.763 23.241 1.00 41.58 296 GLY A C 1
ATOM 2197 O O . GLY A 1 296 ? 21.149 6.971 23.078 1.00 46.92 296 GLY A O 1
ATOM 2198 N N . GLY A 1 313 ? 18.289 6.133 22.473 1.00 34.99 313 GLY A N 1
ATOM 2199 C CA . GLY A 1 313 ? 17.663 4.865 22.156 1.00 38.12 313 GLY A CA 1
ATOM 2200 C C . GLY A 1 313 ? 16.871 4.337 23.348 1.00 35.52 313 GLY A C 1
ATOM 2201 O O . GLY A 1 313 ? 17.156 4.653 24.486 1.00 35.49 313 GLY A O 1
ATOM 2202 N N . ARG A 1 314 ? 15.864 3.497 23.069 1.00 32.77 314 ARG A N 1
ATOM 2203 C CA . ARG A 1 314 ? 15.051 2.855 24.083 1.00 34.58 314 ARG A CA 1
ATOM 2204 C C . ARG A 1 314 ? 14.723 1.501 23.502 1.00 28.83 314 ARG A C 1
ATOM 2205 O O . ARG A 1 314 ? 14.590 1.360 22.306 1.00 25.58 314 ARG A O 1
ATOM 2213 N N . ALA A 1 315 ? 14.714 0.511 24.360 1.00 23.56 315 ALA A N 1
ATOM 2214 C CA . ALA A 1 315 ? 14.521 -0.829 23.941 1.00 23.66 315 ALA A CA 1
ATOM 2215 C C . ALA A 1 315 ? 13.174 -1.061 23.276 1.00 23.24 315 ALA A C 1
ATOM 2216 O O . ALA A 1 315 ? 13.061 -1.979 22.487 1.00 23.71 315 ALA A O 1
ATOM 2218 N N . SER A 1 316 ? 12.177 -0.232 23.556 1.00 24.33 316 SER A N 1
ATOM 2219 C CA . SER A 1 316 ? 10.902 -0.380 22.854 1.00 24.72 316 SER A CA 1
ATOM 2220 C C . SER A 1 316 ? 10.946 -0.192 21.360 1.00 25.08 316 SER A C 1
ATOM 2221 O O . SER A 1 316 ? 9.983 -0.545 20.652 1.00 24.16 316 SER A O 1
ATOM 2224 N N . THR A 1 317 ? 12.012 0.387 20.800 1.00 23.30 317 THR A N 1
ATOM 2225 C CA . THR A 1 317 ? 12.040 0.421 19.366 1.00 20.94 317 THR A CA 1
ATOM 2226 C C . THR A 1 317 ? 12.169 -0.985 18.745 1.00 19.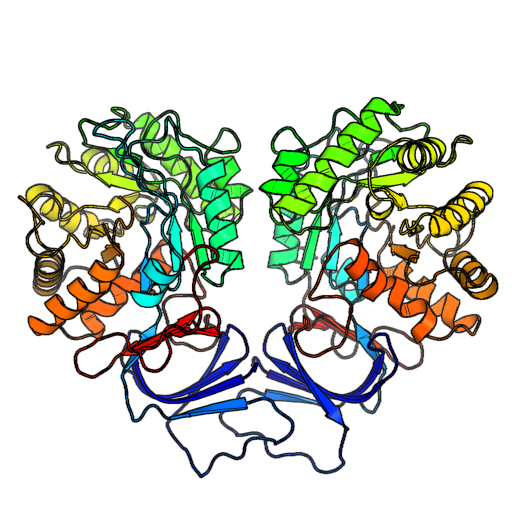88 317 THR A C 1
ATOM 2227 O O . THR A 1 317 ? 11.965 -1.141 17.536 1.00 22.56 317 THR A O 1
ATOM 2231 N N . LEU A 1 318 ? 12.583 -1.985 19.531 1.00 20.35 318 LEU A N 1
ATOM 2232 C CA . LEU A 1 318 ? 12.721 -3.327 18.953 1.00 19.75 318 LEU A CA 1
ATOM 2233 C C . LEU A 1 318 ? 11.334 -3.818 18.481 1.00 23.36 318 LEU A C 1
ATOM 2234 O O . LEU A 1 318 ? 11.148 -4.251 17.358 1.00 20.04 318 LEU A O 1
ATOM 2239 N N . GLY A 1 319 ? 10.370 -3.803 19.385 1.00 22.39 319 GLY A N 1
ATOM 2240 C CA . GLY A 1 319 ? 9.021 -4.140 19.025 1.00 24.61 319 GLY A CA 1
ATOM 2241 C C . GLY A 1 319 ? 8.373 -3.251 18.032 1.00 24.36 319 GLY A C 1
ATOM 2242 O O . GLY A 1 319 ? 7.559 -3.740 17.223 1.00 27.27 319 GLY A O 1
ATOM 2243 N N . GLU A 1 320 ? 8.659 -1.970 18.072 1.00 23.51 320 GLU A N 1
ATOM 2244 C CA . GLU A 1 320 ? 8.138 -1.050 17.077 1.00 25.60 320 GLU A CA 1
ATOM 2245 C C . GLU A 1 320 ? 8.624 -1.498 15.704 1.00 26.55 320 GLU A C 1
ATOM 2246 O O . GLU A 1 320 ? 7.864 -1.441 14.756 1.00 21.56 320 GLU A O 1
ATOM 2252 N N . THR A 1 321 ? 9.925 -1.859 15.590 1.00 21.85 321 THR A N 1
ATOM 2253 C CA . THR A 1 321 ? 10.456 -2.252 14.293 1.00 24.33 321 THR A CA 1
ATOM 2254 C C . THR A 1 321 ? 9.782 -3.545 13.826 1.00 23.43 321 THR A C 1
ATOM 2255 O O . THR A 1 321 ? 9.477 -3.679 12.602 1.00 23.32 321 THR A O 1
ATOM 2259 N N . LEU A 1 322 ? 9.590 -4.477 14.762 1.00 23.34 322 LEU A N 1
ATOM 2260 C CA . LEU A 1 322 ? 8.927 -5.722 14.462 1.00 24.15 322 LEU A CA 1
ATOM 2261 C C . LEU A 1 322 ? 7.509 -5.405 13.875 1.00 26.66 322 LEU A C 1
ATOM 2262 O O . LEU A 1 322 ? 7.149 -5.916 12.823 1.00 22.87 322 LEU A O 1
ATOM 2267 N N . VAL A 1 323 ? 6.730 -4.585 14.558 1.00 23.67 323 VAL A N 1
ATOM 2268 C CA . VAL A 1 323 ? 5.414 -4.334 14.093 1.00 26.37 323 VAL A CA 1
ATOM 2269 C C . VAL A 1 323 ? 5.437 -3.638 12.731 1.00 26.65 323 VAL A C 1
ATOM 2270 O O . VAL A 1 323 ? 4.539 -3.926 11.896 1.00 25.75 323 VAL A O 1
ATOM 2274 N N . ALA A 1 324 ? 6.372 -2.705 12.497 1.00 23.06 324 ALA A N 1
ATOM 2275 C CA . ALA A 1 324 ? 6.500 -2.014 11.199 1.00 25.99 324 ALA A CA 1
ATOM 2276 C C . ALA A 1 324 ? 6.816 -3.007 10.088 1.00 28.03 324 ALA A C 1
ATOM 2277 O O . ALA A 1 324 ? 6.310 -2.892 8.977 1.00 29.00 324 ALA A O 1
ATOM 2279 N N . THR A 1 325 ? 7.575 -4.048 10.403 1.00 24.77 325 THR A N 1
ATOM 2280 C CA . THR A 1 325 ? 7.879 -5.055 9.439 1.00 27.29 325 THR A CA 1
ATOM 2281 C C . THR A 1 325 ? 6.654 -5.916 9.074 1.00 29.87 325 THR A C 1
ATOM 2282 O O . THR A 1 325 ? 6.366 -6.195 7.887 1.00 33.40 325 THR A O 1
ATOM 2286 N N . LEU A 1 326 ? 5.919 -6.336 10.093 1.00 25.23 326 LEU A N 1
ATOM 2287 C CA . LEU A 1 326 ? 4.687 -7.112 9.908 1.00 29.60 326 LEU A CA 1
ATOM 2288 C C . LEU A 1 326 ? 3.673 -6.307 9.116 1.00 33.87 326 LEU A C 1
ATOM 2289 O O . LEU A 1 326 ? 3.017 -6.845 8.240 1.00 33.44 326 LEU A O 1
ATOM 2294 N N . ASN A 1 327 ? 3.593 -5.026 9.400 1.00 31.57 327 ASN A N 1
ATOM 2295 C CA . ASN A 1 327 ? 2.771 -4.085 8.633 1.00 37.20 327 ASN A CA 1
ATOM 2296 C C . ASN A 1 327 ? 3.103 -4.020 7.137 1.00 34.15 327 ASN A C 1
ATOM 2297 O O . ASN A 1 327 ? 2.270 -3.665 6.353 1.00 34.67 327 ASN A O 1
ATOM 2302 N N . LYS A 1 328 ? 4.310 -4.363 6.745 1.00 30.69 328 LYS A N 1
ATOM 2303 C CA . LYS A 1 328 ? 4.664 -4.380 5.345 1.00 34.73 328 LYS A CA 1
ATOM 2304 C C . LYS A 1 328 ? 4.239 -5.683 4.678 1.00 34.20 328 LYS A C 1
ATOM 2305 O O . LYS A 1 328 ? 4.378 -5.811 3.479 1.00 38.15 328 LYS A O 1
ATOM 2311 N N . GLY A 1 329 ? 3.828 -6.673 5.476 1.00 29.29 329 GLY A N 1
ATOM 2312 C CA . GLY A 1 329 ? 3.419 -7.947 4.972 1.00 28.44 329 GLY A CA 1
ATOM 2313 C C . GLY A 1 329 ? 4.432 -9.015 5.175 1.00 31.22 329 GLY A C 1
ATOM 2314 O O . GLY A 1 329 ? 4.304 -10.123 4.624 1.00 28.48 329 GLY A O 1
ATOM 2315 N N . LEU A 1 330 ? 5.508 -8.721 5.937 1.00 26.60 330 LEU A N 1
ATOM 2316 C CA . LEU A 1 330 ? 6.437 -9.787 6.263 1.00 25.90 330 LEU A CA 1
ATOM 2317 C C . LEU A 1 330 ? 5.800 -10.644 7.364 1.00 25.99 330 LEU A C 1
ATOM 2318 O O . LEU A 1 330 ? 5.086 -10.127 8.193 1.00 29.23 330 LEU A O 1
ATOM 2323 N N . SER A 1 331 ? 6.104 -11.927 7.384 1.00 25.49 331 SER A N 1
ATOM 2324 C CA . SER A 1 331 ? 5.593 -12.815 8.415 1.00 25.65 331 SER A CA 1
ATOM 2325 C C . SER A 1 331 ? 6.406 -12.739 9.660 1.00 21.66 331 SER A C 1
ATOM 2326 O O . SER A 1 331 ? 7.623 -12.486 9.605 1.00 20.88 331 SER A O 1
ATOM 2329 N N . LEU A 1 332 ? 5.764 -13.043 10.760 1.00 22.23 332 LEU A N 1
ATOM 2330 C CA . LEU A 1 332 ? 6.455 -13.051 12.038 1.00 23.12 332 LEU A CA 1
ATOM 2331 C C . LEU A 1 332 ? 7.625 -13.989 11.988 1.00 25.40 332 LEU A C 1
ATOM 2332 O O . LEU A 1 332 ? 8.687 -13.616 12.458 1.00 23.98 332 LEU A O 1
ATOM 2337 N N . GLU A 1 333 ? 7.474 -15.215 11.485 1.00 19.47 333 GLU A N 1
ATOM 2338 C CA . GLU A 1 333 ? 8.587 -16.092 11.465 1.00 22.36 333 GLU A CA 1
ATOM 2339 C C . GLU A 1 333 ? 9.771 -15.686 10.590 1.00 22.14 333 GLU A C 1
ATOM 2340 O O . GLU A 1 333 ? 10.858 -16.209 10.815 1.00 20.31 333 GLU A O 1
ATOM 2346 N N . THR A 1 334 ? 9.584 -14.749 9.666 1.00 18.74 334 THR A N 1
ATOM 2347 C CA . THR A 1 334 ? 10.676 -14.222 8.859 1.00 20.29 334 THR A CA 1
ATOM 2348 C C . THR A 1 334 ? 11.563 -13.275 9.690 1.00 21.30 334 THR A C 1
ATOM 2349 O O . THR A 1 334 ? 12.787 -13.304 9.593 1.00 21.44 334 THR A O 1
ATOM 2353 N N . VAL A 1 335 ? 10.928 -12.489 10.538 1.00 18.26 335 VAL A N 1
ATOM 2354 C CA . VAL A 1 335 ? 11.644 -11.330 11.211 1.00 20.67 335 VAL A CA 1
ATOM 2355 C C . VAL A 1 335 ? 12.034 -11.674 12.640 1.00 19.68 335 VAL A C 1
ATOM 2356 O O . VAL A 1 335 ? 13.085 -11.253 13.176 1.00 19.42 335 VAL A O 1
ATOM 2360 N N . LEU A 1 336 ? 11.186 -12.439 13.314 1.00 19.51 336 LEU A N 1
ATOM 2361 C CA . LEU A 1 336 ? 11.399 -12.744 14.684 1.00 18.79 336 LEU A CA 1
ATOM 2362 C C . LEU A 1 336 ? 12.795 -13.377 15.018 1.00 18.63 336 LEU A C 1
ATOM 2363 O O . LEU A 1 336 ? 13.414 -12.999 16.056 1.00 18.62 336 LEU A O 1
ATOM 2368 N N . PRO A 1 337 ? 13.332 -14.269 14.163 1.00 18.10 337 PRO A N 1
ATOM 2369 C CA . PRO A 1 337 ? 14.703 -14.682 14.441 1.00 16.99 337 PRO A CA 1
ATOM 2370 C C . PRO A 1 337 ? 15.752 -13.561 14.613 1.00 16.39 337 PRO A C 1
ATOM 2371 O O . PRO A 1 337 ? 16.737 -13.837 15.343 1.00 16.38 337 PRO A O 1
ATOM 2375 N N . MET A 1 338 ? 15.503 -12.385 14.026 1.00 15.12 338 MET A N 1
ATOM 2376 C CA . MET A 1 338 ? 16.469 -11.291 14.065 1.00 17.25 338 MET A CA 1
ATOM 2377 C C . MET A 1 338 ? 16.626 -10.731 15.478 1.00 17.64 338 MET A C 1
ATOM 2378 O O . MET A 1 338 ? 17.648 -10.035 15.789 1.00 17.65 338 MET A O 1
ATOM 2383 N N . LEU A 1 339 ? 15.603 -10.964 16.309 1.00 17.26 339 LEU A N 1
ATOM 2384 C CA . LEU A 1 339 ? 15.542 -10.507 17.686 1.00 18.88 339 LEU A CA 1
ATOM 2385 C C . LEU A 1 339 ? 15.836 -11.589 18.683 1.00 18.34 339 LEU A C 1
ATOM 2386 O O . LEU A 1 339 ? 15.910 -11.338 19.897 1.00 18.62 339 LEU A O 1
ATOM 2391 N N . THR A 1 340 ? 15.912 -12.831 18.215 1.00 17.88 340 THR A N 1
ATOM 2392 C CA . THR A 1 340 ? 15.920 -14.017 19.120 1.00 17.21 340 THR A CA 1
ATOM 2393 C C . THR A 1 340 ? 16.985 -15.011 18.734 1.00 17.19 340 THR A C 1
ATOM 2394 O O . THR A 1 340 ? 18.188 -14.870 19.131 1.00 15.98 340 THR A O 1
ATOM 2398 N N . SER A 1 341 ? 16.649 -16.035 17.957 1.00 16.45 341 SER A N 1
ATOM 2399 C CA . SER A 1 341 ? 17.546 -17.099 17.686 1.00 16.99 341 SER A CA 1
ATOM 2400 C C . SER A 1 341 ? 18.828 -16.716 16.917 1.00 15.70 341 SER A C 1
ATOM 2401 O O . SER A 1 341 ? 19.909 -17.307 17.156 1.00 14.75 341 SER A O 1
ATOM 2404 N N . ASN A 1 342 ? 18.729 -15.744 16.016 1.00 15.75 342 ASN A N 1
ATOM 2405 C CA . ASN A 1 342 ? 19.913 -15.290 15.312 1.00 15.02 342 ASN A CA 1
ATOM 2406 C C . ASN A 1 342 ? 20.971 -14.689 16.300 1.00 16.39 342 ASN A C 1
ATOM 2407 O O . ASN A 1 342 ? 22.172 -14.859 16.111 1.00 17.05 342 ASN A O 1
ATOM 2412 N N . VAL A 1 343 ? 20.499 -13.927 17.279 1.00 17.62 343 VAL A N 1
ATOM 2413 C CA . VAL A 1 343 ? 21.356 -13.312 18.287 1.00 16.66 343 VAL A CA 1
ATOM 2414 C C . VAL A 1 343 ? 21.967 -14.381 19.168 1.00 15.04 343 VAL A C 1
ATOM 2415 O O . VAL A 1 343 ? 23.162 -14.388 19.433 1.00 15.70 343 VAL A O 1
ATOM 2419 N N . ALA A 1 344 ? 21.158 -15.307 19.626 1.00 16.28 344 ALA A N 1
ATOM 2420 C CA . ALA A 1 344 ? 21.667 -16.367 20.444 1.00 15.67 344 ALA A CA 1
ATOM 2421 C C . ALA A 1 344 ? 22.679 -17.249 19.689 1.00 15.42 344 ALA A C 1
ATOM 2422 O O . ALA A 1 344 ? 23.648 -17.659 20.254 1.00 15.12 344 ALA A O 1
ATOM 2424 N N . ASN A 1 345 ? 22.539 -17.404 18.386 1.00 16.19 345 ASN A N 1
ATOM 2425 C CA . ASN A 1 345 ? 23.483 -18.205 17.608 1.00 16.53 345 ASN A CA 1
ATOM 2426 C C . ASN A 1 345 ? 24.867 -17.479 17.612 1.00 17.20 345 ASN A C 1
ATOM 2427 O O . ASN A 1 345 ? 25.906 -18.137 17.883 1.00 16.75 345 ASN A O 1
ATOM 2432 N N . ILE A 1 346 ? 24.909 -16.175 17.241 1.00 16.39 346 ILE A N 1
ATOM 2433 C CA . ILE A 1 346 ? 26.235 -15.481 17.104 1.00 16.66 346 ILE A CA 1
ATOM 2434 C C . ILE A 1 346 ? 26.875 -15.366 18.524 1.00 17.17 346 ILE A C 1
ATOM 2435 O O . ILE A 1 346 ? 28.073 -15.467 18.636 1.00 17.03 346 ILE A O 1
ATOM 2440 N N . LEU A 1 347 ? 26.074 -15.136 19.570 1.00 16.14 347 LEU A N 1
ATOM 2441 C CA . LEU A 1 347 ? 26.593 -14.886 20.903 1.00 17.04 347 LEU A CA 1
ATOM 2442 C C . LEU A 1 347 ? 26.847 -16.191 21.715 1.00 18.15 347 LEU A C 1
ATOM 2443 O O . LEU A 1 347 ? 27.282 -16.164 22.857 1.00 15.97 347 LEU A O 1
ATOM 2448 N N . ARG A 1 348 ? 26.549 -17.321 21.091 1.00 18.90 348 ARG A N 1
ATOM 2449 C CA . ARG A 1 348 ? 26.739 -18.635 21.691 1.00 19.10 348 ARG A CA 1
ATOM 2450 C C . ARG A 1 348 ? 25.953 -18.777 23.008 1.00 19.17 348 ARG A C 1
ATOM 2451 O O . ARG A 1 348 ? 26.431 -19.371 23.977 1.00 18.79 348 ARG A O 1
ATOM 2459 N N . PHE A 1 349 ? 24.733 -18.208 23.034 1.00 16.39 349 PHE A N 1
ATOM 2460 C CA . PHE A 1 349 ? 23.807 -18.350 24.188 1.00 16.84 349 PHE A CA 1
ATOM 2461 C C . PHE A 1 349 ? 22.963 -19.626 23.846 1.00 18.75 349 PHE A C 1
ATOM 2462 O O . PHE A 1 349 ? 21.914 -19.548 23.208 1.00 18.75 349 PHE A O 1
ATOM 2470 N N . LYS A 1 350 ? 23.493 -20.761 24.272 1.00 18.96 350 LYS A N 1
ATOM 2471 C CA . LYS A 1 350 ? 22.983 -22.119 23.875 1.00 23.10 350 LYS A CA 1
ATOM 2472 C C . LYS A 1 350 ? 21.638 -22.421 24.428 1.00 23.07 350 LYS A C 1
ATOM 2473 O O . LYS A 1 350 ? 20.955 -23.281 23.930 1.00 23.51 350 LYS A O 1
ATOM 2479 N N . ASN A 1 351 ? 21.287 -21.711 25.463 1.00 22.06 351 ASN A N 1
ATOM 2480 C CA . ASN A 1 351 ? 20.048 -21.898 26.151 1.00 21.51 351 ASN A CA 1
ATOM 2481 C C . ASN A 1 351 ? 19.047 -20.786 25.937 1.00 20.12 351 ASN A C 1
ATOM 2482 O O . ASN A 1 351 ? 18.004 -20.782 26.628 1.00 22.39 351 ASN A O 1
ATOM 2487 N N . LYS A 1 352 ? 19.257 -19.911 24.954 1.00 18.36 352 LYS A N 1
ATOM 2488 C CA . LYS A 1 352 ? 18.345 -18.799 24.693 1.00 18.11 352 LYS A CA 1
ATOM 2489 C C . LYS A 1 352 ? 17.809 -18.764 23.283 1.00 18.15 352 LYS A C 1
ATOM 2490 O O . LYS A 1 352 ? 18.368 -19.417 22.438 1.00 19.34 352 LYS A O 1
ATOM 2496 N N . GLY A 1 353 ? 16.787 -17.928 23.018 1.00 15.86 353 GLY A N 1
ATOM 2497 C CA . GLY A 1 353 ? 16.396 -17.542 21.679 1.00 17.56 353 GLY A CA 1
ATOM 2498 C C . GLY A 1 353 ? 15.392 -18.536 21.031 1.00 16.95 353 GLY A C 1
ATOM 2499 O O . GLY A 1 353 ? 15.017 -18.295 19.944 1.00 18.85 353 GLY A O 1
ATOM 2500 N N . GLN A 1 354 ? 15.009 -19.617 21.720 1.00 19.19 354 GLN A N 1
ATOM 2501 C CA . GLN A 1 354 ? 14.079 -20.607 21.124 1.00 20.18 354 GLN A CA 1
ATOM 2502 C C . GLN A 1 354 ? 13.090 -21.073 22.142 1.00 20.74 354 GLN A C 1
ATOM 2503 O O . GLN A 1 354 ? 13.406 -21.180 23.308 1.00 19.24 354 GLN A O 1
ATOM 2509 N N . ILE A 1 355 ? 11.885 -21.386 21.669 1.00 17.44 355 ILE A N 1
ATOM 2510 C CA . ILE A 1 355 ? 10.932 -22.063 22.488 1.00 18.72 355 ILE A CA 1
ATOM 2511 C C . ILE A 1 355 ? 11.054 -23.507 22.142 1.00 19.68 355 ILE A C 1
ATOM 2512 O O . ILE A 1 355 ? 10.463 -24.008 21.156 1.00 21.50 355 ILE A O 1
ATOM 2517 N N . ALA A 1 356 ? 11.842 -24.152 22.938 1.00 18.22 356 ALA A N 1
ATOM 2518 C CA . ALA A 1 356 ? 12.240 -25.555 22.750 1.00 20.45 356 ALA A CA 1
ATOM 2519 C C . ALA A 1 356 ? 12.601 -26.162 24.082 1.00 20.42 356 ALA A C 1
ATOM 2520 O O . ALA A 1 356 ? 13.071 -25.492 25.018 1.00 21.03 356 ALA A O 1
ATOM 2522 N N . VAL A 1 357 ? 12.375 -27.477 24.163 1.00 20.25 357 VAL A N 1
ATOM 2523 C CA . VAL A 1 357 ? 12.628 -28.174 25.361 1.00 20.66 357 VAL A CA 1
ATOM 2524 C C . VAL A 1 357 ? 14.085 -28.066 25.773 1.00 22.56 357 VAL A C 1
ATOM 2525 O O . VAL A 1 357 ? 14.984 -28.199 24.953 1.00 23.14 357 VAL A O 1
ATOM 2529 N N . GLY A 1 358 ? 14.311 -27.774 27.044 1.00 22.01 358 GLY A N 1
ATOM 2530 C CA . GLY A 1 358 ? 15.684 -27.644 27.601 1.00 23.03 358 GLY A CA 1
ATOM 2531 C C . GLY A 1 358 ? 16.193 -26.213 27.584 1.00 23.09 358 GLY A C 1
ATOM 2532 O O . GLY A 1 358 ? 17.232 -25.930 28.177 1.00 22.80 358 GLY A O 1
ATOM 2533 N N . PHE A 1 359 ? 15.513 -25.311 26.879 1.00 20.14 359 PHE A N 1
ATOM 2534 C CA . PHE A 1 359 ? 15.995 -23.926 26.752 1.00 20.63 359 PHE A CA 1
ATOM 2535 C C . PHE A 1 359 ? 15.414 -23.126 27.932 1.00 20.56 359 PHE A C 1
ATOM 2536 O O . PHE A 1 359 ? 14.491 -23.563 28.660 1.00 18.50 359 PHE A O 1
ATOM 2544 N N . ASP A 1 360 ? 15.973 -21.940 28.175 1.00 19.17 360 ASP A N 1
ATOM 2545 C CA . ASP A 1 360 ? 15.507 -21.107 29.255 1.00 21.23 360 ASP A CA 1
ATOM 2546 C C . ASP A 1 360 ? 14.085 -20.623 28.975 1.00 20.14 360 ASP A C 1
ATOM 2547 O O . ASP A 1 360 ? 13.709 -20.242 27.851 1.00 18.83 360 ASP A O 1
ATOM 2552 N N . ALA A 1 361 ? 13.333 -20.515 30.059 1.00 19.02 361 ALA A N 1
ATOM 2553 C CA . ALA A 1 361 ? 11.964 -19.977 30.026 1.00 20.73 361 ALA A CA 1
ATOM 2554 C C . ALA A 1 361 ? 11.948 -18.444 30.037 1.00 20.06 361 ALA A C 1
ATOM 2555 O O . ALA A 1 361 ? 11.581 -17.805 31.030 1.00 21.18 361 ALA A O 1
ATOM 2557 N N . ASP A 1 362 ? 12.311 -17.885 28.869 1.00 19.35 362 ASP A N 1
ATOM 2558 C CA . ASP A 1 362 ? 12.312 -16.442 28.569 1.00 18.07 362 ASP A CA 1
ATOM 2559 C C . ASP A 1 362 ? 11.356 -16.417 27.366 1.00 20.64 362 ASP A C 1
ATOM 2560 O O . ASP A 1 362 ? 11.646 -16.932 26.287 1.00 17.25 362 ASP A O 1
ATOM 2565 N N . LEU A 1 363 ? 10.213 -15.803 27.584 1.00 19.76 363 LEU A N 1
ATOM 2566 C CA . LEU A 1 363 ? 9.168 -15.833 26.622 1.00 19.83 363 LEU A CA 1
ATOM 2567 C C . LEU A 1 363 ? 8.221 -14.650 26.718 1.00 17.26 363 LEU A C 1
ATOM 2568 O O . LEU A 1 363 ? 8.154 -13.985 27.785 1.00 17.67 363 LEU A O 1
ATOM 2573 N N . LEU A 1 364 ? 7.562 -14.302 25.601 1.00 15.87 364 LEU A N 1
ATOM 2574 C CA . LEU A 1 364 ? 6.643 -13.195 25.472 1.00 17.73 364 LEU A CA 1
ATOM 2575 C C . LEU A 1 364 ? 5.307 -13.744 25.012 1.00 20.37 364 LEU A C 1
ATOM 2576 O O . LEU A 1 364 ? 5.241 -14.754 24.293 1.00 20.93 364 LEU A O 1
ATOM 2581 N N . VAL A 1 365 ? 4.255 -13.122 25.494 1.00 21.63 365 VAL A N 1
ATOM 2582 C CA . VAL A 1 365 ? 2.931 -13.301 24.893 1.00 20.45 365 VAL A CA 1
ATOM 2583 C C . VAL A 1 365 ? 2.542 -11.970 24.245 1.00 22.23 365 VAL A C 1
ATOM 2584 O O . VAL A 1 365 ? 2.709 -10.881 24.845 1.00 22.13 365 VAL A O 1
ATOM 2588 N N . MET A 1 366 ? 2.036 -12.072 23.019 1.00 23.58 366 MET A N 1
ATOM 2589 C CA . MET A 1 366 ? 1.659 -10.948 22.204 1.00 25.55 366 MET A CA 1
ATOM 2590 C C . MET A 1 366 ? 0.179 -11.068 21.899 1.00 27.01 366 MET A C 1
ATOM 2591 O O . MET A 1 366 ? -0.329 -12.169 21.741 1.00 25.74 366 MET A O 1
ATOM 2596 N N . ASN A 1 367 ? -0.459 -9.923 21.750 1.00 27.23 367 ASN A N 1
ATOM 2597 C CA . ASN A 1 367 ? -1.870 -9.931 21.281 1.00 27.76 367 ASN A CA 1
ATOM 2598 C C . ASN A 1 367 ? -1.862 -9.808 19.779 1.00 30.54 367 ASN A C 1
ATOM 2599 O O . ASN A 1 367 ? -0.831 -9.882 19.113 1.00 29.74 367 ASN A O 1
ATOM 2604 N N . GLU A 1 368 ? -3.056 -9.732 19.185 1.00 31.04 368 GLU A N 1
ATOM 2605 C CA . GLU A 1 368 ? -3.196 -9.798 17.752 1.00 33.74 368 GLU A CA 1
ATOM 2606 C C . GLU A 1 368 ? -2.563 -8.590 17.027 1.00 33.52 368 GLU A C 1
ATOM 2607 O O . GLU A 1 368 ? -2.130 -8.697 15.865 1.00 34.72 368 GLU A O 1
ATOM 2613 N N . LYS A 1 369 ? -2.455 -7.449 17.696 1.00 34.50 369 LYS A N 1
ATOM 2614 C CA . LYS A 1 369 ? -1.662 -6.350 17.082 1.00 37.06 369 LYS A CA 1
ATOM 2615 C C . LYS A 1 369 ? -0.183 -6.310 17.531 1.00 36.16 369 LYS A C 1
ATOM 2616 O O . LYS A 1 369 ? 0.513 -5.305 17.335 1.00 37.58 369 LYS A O 1
ATOM 2622 N N . TYR A 1 370 ? 0.303 -7.453 18.031 1.00 34.01 370 TYR A N 1
ATOM 2623 C CA . TYR A 1 370 ? 1.707 -7.665 18.409 1.00 33.03 370 TYR A CA 1
ATOM 2624 C C . TYR A 1 370 ? 2.159 -6.776 19.508 1.00 31.58 370 TYR A C 1
ATOM 2625 O O . TYR A 1 370 ? 3.340 -6.488 19.601 1.00 35.14 370 TYR A O 1
ATOM 2634 N N . GLU A 1 371 ? 1.253 -6.366 20.391 1.00 28.73 371 GLU A N 1
ATOM 2635 C CA . GLU A 1 371 ? 1.685 -5.661 21.618 1.00 30.31 371 GLU A CA 1
ATOM 2636 C C . GLU A 1 371 ? 2.116 -6.767 22.566 1.00 24.87 371 GLU A C 1
ATOM 2637 O O . GLU A 1 371 ? 1.492 -7.817 22.608 1.00 23.75 371 GLU A O 1
ATOM 2643 N N . ILE A 1 372 ? 3.133 -6.509 23.366 1.00 24.61 372 ILE A N 1
ATOM 2644 C CA . ILE A 1 372 ? 3.609 -7.503 24.278 1.00 22.76 372 ILE A CA 1
ATOM 2645 C C . ILE A 1 372 ? 2.788 -7.346 25.578 1.00 25.27 372 ILE A C 1
ATOM 2646 O O . ILE A 1 372 ? 2.850 -6.330 26.272 1.00 26.47 372 ILE A O 1
ATOM 2651 N N . THR A 1 373 ? 2.013 -8.350 25.910 1.00 23.70 373 THR A N 1
ATOM 2652 C CA . THR A 1 373 ? 1.161 -8.336 27.085 1.00 25.42 373 THR A CA 1
ATOM 2653 C C . THR A 1 373 ? 1.669 -9.088 28.267 1.00 25.31 373 THR A C 1
ATOM 2654 O O . THR A 1 373 ? 1.320 -8.796 29.412 1.00 24.82 373 THR A O 1
ATOM 2658 N N . ASP A 1 374 ? 2.562 -10.041 28.040 1.00 22.78 374 ASP A N 1
ATOM 2659 C CA . ASP A 1 374 ? 3.083 -10.829 29.098 1.00 24.43 374 ASP A CA 1
ATOM 2660 C C . ASP A 1 374 ? 4.600 -11.084 28.822 1.00 21.26 374 ASP A C 1
ATOM 2661 O O . ASP A 1 374 ? 4.969 -11.310 27.671 1.00 19.73 374 ASP A O 1
ATOM 2666 N N . VAL A 1 375 ? 5.407 -11.038 29.882 1.00 20.32 375 VAL A N 1
ATOM 2667 C CA . VAL A 1 375 ? 6.882 -11.198 29.773 1.00 18.06 375 VAL A CA 1
ATOM 2668 C C . VAL A 1 375 ? 7.381 -12.098 30.892 1.00 21.27 375 VAL A C 1
ATOM 2669 O O . VAL A 1 375 ? 7.143 -11.846 32.055 1.00 21.72 375 VAL A O 1
ATOM 2673 N N . MET A 1 376 ? 8.003 -13.217 30.538 1.00 17.94 376 MET A N 1
ATOM 2674 C CA . MET A 1 376 ? 8.556 -14.097 31.475 1.00 19.65 376 MET A CA 1
ATOM 2675 C C . MET A 1 376 ? 10.066 -14.170 31.263 1.00 20.05 376 MET A C 1
ATOM 2676 O O . MET A 1 376 ? 10.508 -14.369 30.153 1.00 17.75 376 MET A O 1
ATOM 2681 N N . ALA A 1 377 ? 10.816 -14.057 32.346 1.00 20.57 377 ALA A N 1
ATOM 2682 C CA . ALA A 1 377 ? 12.269 -14.118 32.297 1.00 20.16 377 ALA A CA 1
ATOM 2683 C C . ALA A 1 377 ? 12.719 -15.105 33.353 1.00 19.69 377 ALA A C 1
ATOM 2684 O O . ALA A 1 377 ? 12.334 -14.985 34.567 1.00 21.54 377 ALA A O 1
ATOM 2686 N N . GLN A 1 378 ? 13.433 -16.158 32.901 1.00 19.19 378 GLN A N 1
ATOM 2687 C CA . GLN A 1 378 ? 13.845 -17.243 33.788 1.00 20.75 378 GLN A CA 1
ATOM 2688 C C . GLN A 1 378 ? 12.677 -17.850 34.586 1.00 23.25 378 GLN A C 1
ATOM 2689 O O . GLN A 1 378 ? 12.837 -18.234 35.750 1.00 18.73 378 GLN A O 1
ATOM 2695 N N . GLY A 1 379 ? 11.533 -17.983 33.946 1.00 21.65 379 GLY A N 1
ATOM 2696 C CA . GLY A 1 379 ? 10.385 -18.606 34.608 1.00 21.31 379 GLY A CA 1
ATOM 2697 C C . GLY A 1 379 ? 9.603 -17.766 35.575 1.00 22.07 379 GLY A C 1
ATOM 2698 O O . GLY A 1 379 ? 8.748 -18.311 36.305 1.00 24.29 379 GLY A O 1
ATOM 2699 N N . VAL A 1 380 ? 9.856 -16.459 35.610 1.00 21.03 380 VAL A N 1
ATOM 2700 C CA . VAL A 1 380 ? 9.221 -15.541 36.529 1.00 21.20 380 VAL A CA 1
ATOM 2701 C C . VAL A 1 380 ? 8.519 -14.500 35.644 1.00 21.45 380 VAL A C 1
ATOM 2702 O O . VAL A 1 380 ? 9.134 -13.949 34.722 1.00 21.84 380 VAL A O 1
ATOM 2706 N N . TRP A 1 381 ? 7.266 -14.136 35.963 1.00 23.20 381 TRP A N 1
ATOM 2707 C CA . TRP A 1 381 ? 6.571 -13.107 35.226 1.00 21.45 381 TRP A CA 1
ATOM 2708 C C . TRP A 1 381 ? 7.018 -11.732 35.678 1.00 21.72 381 TRP A C 1
ATOM 2709 O O . TRP A 1 381 ? 6.925 -11.417 36.846 1.00 22.86 381 TRP A O 1
ATOM 2720 N N . HIS A 1 382 ? 7.461 -10.921 34.722 1.00 18.49 382 HIS A N 1
ATOM 2721 C CA . HIS A 1 382 ? 7.775 -9.540 34.931 1.00 22.08 382 HIS A CA 1
ATOM 2722 C C . HIS A 1 382 ? 6.653 -8.654 34.449 1.00 23.29 382 HIS A C 1
ATOM 2723 O O . HIS A 1 382 ? 6.504 -7.522 34.958 1.00 23.88 382 HIS A O 1
ATOM 2730 N N . LYS A 1 383 ? 5.840 -9.147 33.514 1.00 21.53 383 LYS A N 1
ATOM 2731 C CA . LYS A 1 383 ? 4.672 -8.363 33.060 1.00 20.79 383 LYS A CA 1
ATOM 2732 C C . LYS A 1 383 ? 3.612 -9.413 32.821 1.00 25.18 383 LYS A C 1
ATOM 2733 O O . LYS A 1 383 ? 3.939 -10.455 32.273 1.00 22.35 383 LYS A O 1
ATOM 2739 N N . GLN A 1 384 ? 2.373 -9.194 33.271 1.00 24.70 384 GLN A N 1
ATOM 2740 C CA . GLN A 1 384 ? 1.315 -10.195 33.075 1.00 25.93 384 GLN A CA 1
ATOM 2741 C C . GLN A 1 384 ? -0.015 -9.483 32.832 1.00 31.43 384 GLN A C 1
ATOM 2742 O O . GLN A 1 384 ? -0.289 -8.479 33.471 1.00 29.18 384 GLN A O 1
ATOM 2748 N N . ASN A 1 385 ? -0.782 -9.925 31.838 1.00 30.24 385 ASN A N 1
ATOM 2749 C CA . ASN A 1 385 ? -2.023 -9.178 31.433 1.00 37.77 385 ASN A CA 1
ATOM 275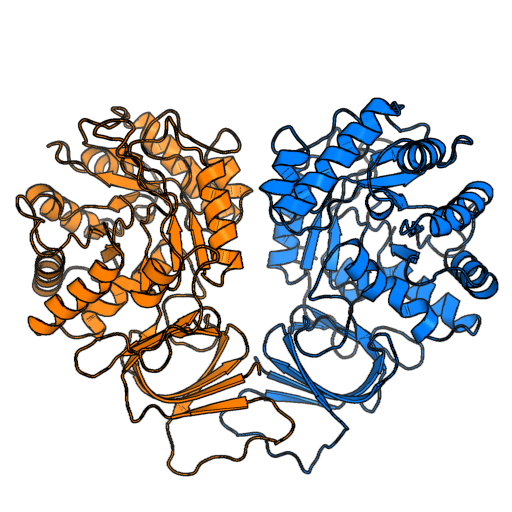0 C C . ASN A 1 385 ? -1.846 -7.684 31.276 1.00 39.16 385 ASN A C 1
ATOM 2751 O O . ASN A 1 385 ? -2.632 -6.863 31.769 1.00 36.93 385 ASN A O 1
ATOM 2756 N N . ASN A 1 386 ? -0.753 -7.333 30.628 1.00 33.82 386 ASN A N 1
ATOM 2757 C CA . ASN A 1 386 ? -0.384 -5.996 30.423 1.00 37.39 386 ASN A CA 1
ATOM 2758 C C . ASN A 1 386 ? -0.103 -5.117 31.690 1.00 38.44 386 ASN A C 1
ATOM 2759 O O . ASN A 1 386 ? -0.062 -3.899 31.582 1.00 40.91 386 ASN A O 1
ATOM 2764 N N . GLN A 1 387 ? 0.183 -5.737 32.832 1.00 36.53 387 GLN A N 1
ATOM 2765 C CA . GLN A 1 387 ? 0.456 -5.037 34.081 1.00 36.79 387 GLN A CA 1
ATOM 2766 C C . GLN A 1 387 ? 1.889 -5.365 34.524 1.00 33.74 387 GLN A C 1
ATOM 2767 O O . GLN A 1 387 ? 2.342 -6.532 34.369 1.00 27.61 387 GLN A O 1
ATOM 2773 N N . THR A 1 388 ? 2.534 -4.394 35.163 1.00 30.11 388 THR A N 1
ATOM 2774 C CA . THR A 1 388 ? 3.915 -4.623 35.707 1.00 29.62 388 THR A CA 1
ATOM 2775 C C . THR A 1 388 ? 3.855 -5.475 36.917 1.00 30.09 388 THR A C 1
ATOM 2776 O O . THR A 1 388 ? 3.172 -5.125 37.889 1.00 30.53 388 THR A O 1
ATOM 2780 N N . MET A 1 389 ? 4.554 -6.606 36.930 1.00 26.07 389 MET A N 1
ATOM 2781 C CA . MET A 1 389 ? 4.609 -7.464 38.085 1.00 26.94 389 MET A CA 1
ATOM 2782 C C . MET A 1 389 ? 5.891 -7.177 38.907 1.00 29.42 389 MET A C 1
ATOM 2783 O O . MET A 1 389 ? 5.890 -7.318 40.149 1.00 28.45 389 MET A O 1
ATOM 2788 N N . ILE A 1 390 ? 6.978 -6.840 38.212 1.00 26.41 390 ILE A N 1
ATOM 2789 C CA . ILE A 1 390 ? 8.284 -6.597 38.850 1.00 26.20 390 ILE A CA 1
ATOM 2790 C C . ILE A 1 390 ? 8.839 -5.314 38.299 1.00 28.25 390 ILE A C 1
ATOM 2791 O O . ILE A 1 390 ? 8.894 -5.114 37.074 1.00 25.80 390 ILE A O 1
ATOM 2796 N N . LYS A 1 391 ? 9.329 -4.449 39.203 1.00 28.90 391 LYS A N 1
ATOM 2797 C CA . LYS A 1 391 ? 10.102 -3.317 38.723 1.00 27.08 391 LYS A CA 1
ATOM 2798 C C . LYS A 1 391 ? 11.438 -3.232 39.414 1.00 24.15 391 LYS A C 1
ATOM 2799 O O . LYS A 1 391 ? 11.699 -3.912 40.413 1.00 24.03 391 LYS A O 1
ATOM 2805 N N . GLY A 1 392 ? 12.281 -2.380 38.865 1.00 24.08 392 GLY A N 1
ATOM 2806 C CA . GLY A 1 392 ? 13.681 -2.242 39.359 1.00 25.89 392 GLY A CA 1
ATOM 2807 C C . GLY A 1 392 ? 13.678 -1.566 40.730 1.00 25.87 392 GLY A C 1
ATOM 2808 O O . GLY A 1 392 ? 12.684 -0.926 41.119 1.00 25.56 392 GLY A O 1
ATOM 2809 N N . THR A 1 393 ? 14.767 -1.747 41.458 1.00 26.34 393 THR A N 1
ATOM 2810 C CA . THR A 1 393 ? 14.893 -1.250 42.802 1.00 27.50 393 THR A CA 1
ATOM 2811 C C . THR A 1 393 ? 14.562 0.221 42.948 1.00 25.33 393 THR A C 1
ATOM 2812 O O . THR A 1 393 ? 13.914 0.595 43.882 1.00 26.08 393 THR A O 1
ATOM 2816 N N . PHE A 1 394 ? 14.910 1.020 41.998 1.00 23.56 394 PHE A N 1
ATOM 2817 C CA . PHE A 1 394 ? 14.791 2.475 42.161 1.00 27.55 394 PHE A CA 1
ATOM 2818 C C . PHE A 1 394 ? 13.827 3.021 41.096 1.00 26.48 394 PHE A C 1
ATOM 2819 O O . PHE A 1 394 ? 13.769 4.197 40.841 1.00 30.39 394 PHE A O 1
ATOM 2827 N N . GLU A 1 395 ? 13.048 2.168 40.487 1.00 27.72 395 GLU A N 1
ATOM 2828 C CA . GLU A 1 395 ? 12.038 2.628 39.509 1.00 29.29 395 GLU A CA 1
ATOM 2829 C C . GLU A 1 395 ? 10.771 3.183 40.231 1.00 36.52 395 GLU A C 1
ATOM 2830 O O . GLU A 1 395 ? 10.366 2.483 41.098 1.00 37.94 395 GLU A O 1
ATOM 2837 N N . THR B 1 6 ? 14.687 -35.868 29.948 1.00 65.91 6 THR B N 1
ATOM 2838 C CA . THR B 1 6 ? 13.814 -35.598 31.159 1.00 72.51 6 THR B CA 1
ATOM 2839 C C . THR B 1 6 ? 14.363 -34.517 32.127 1.00 68.20 6 THR B C 1
ATOM 2840 O O . THR B 1 6 ? 15.556 -34.371 32.328 1.00 73.86 6 THR B O 1
ATOM 2844 N N . MET B 1 7 ? 13.444 -33.803 32.757 1.00 55.42 7 MET B N 1
ATOM 2845 C CA . MET B 1 7 ? 13.764 -32.672 33.608 1.00 48.44 7 MET B CA 1
ATOM 2846 C C . MET B 1 7 ? 13.005 -32.639 34.971 1.00 38.70 7 MET B C 1
ATOM 2847 O O . MET B 1 7 ? 13.257 -31.767 35.833 1.00 36.10 7 MET B O 1
ATOM 2852 N N . LEU B 1 8 ? 12.070 -33.558 35.156 1.00 30.17 8 LEU B N 1
ATOM 2853 C CA . LEU B 1 8 ? 11.368 -33.680 36.416 1.00 27.43 8 LEU B CA 1
ATOM 2854 C C . LEU B 1 8 ? 11.659 -35.062 36.914 1.00 29.49 8 LEU B C 1
ATOM 2855 O O . LEU B 1 8 ? 11.566 -36.012 36.172 1.00 29.17 8 LEU B O 1
ATOM 2860 N N . ILE B 1 9 ? 12.056 -35.166 38.172 1.00 27.89 9 ILE B N 1
ATOM 2861 C CA . ILE B 1 9 ? 12.395 -36.452 38.797 1.00 27.30 9 ILE B CA 1
ATOM 2862 C C . ILE B 1 9 ? 11.632 -36.542 40.100 1.00 26.70 9 ILE B C 1
ATOM 2863 O O . ILE B 1 9 ? 11.660 -35.617 40.909 1.00 29.57 9 ILE B O 1
ATOM 2868 N N . LEU B 1 10 ? 10.910 -37.630 40.302 1.00 22.93 10 LEU B N 1
ATOM 2869 C CA . LEU B 1 10 ? 10.121 -37.787 41.502 1.00 25.28 10 LEU B CA 1
ATOM 2870 C C . LEU B 1 10 ? 10.820 -38.860 42.324 1.00 22.23 10 LEU B C 1
ATOM 2871 O O . LEU B 1 10 ? 10.879 -40.010 41.942 1.00 24.12 10 LEU B O 1
ATOM 2876 N N . LEU B 1 11 ? 11.335 -38.465 43.483 1.00 23.16 11 LEU B N 1
ATOM 2877 C CA . LEU B 1 11 ? 12.038 -39.390 44.393 1.00 25.55 11 LEU B CA 1
ATOM 2878 C C . LEU B 1 11 ? 11.017 -39.852 45.442 1.00 28.22 11 LEU B C 1
ATOM 2879 O O . LEU B 1 11 ? 10.558 -39.044 46.271 1.00 26.98 11 LEU B O 1
ATOM 2884 N N . CYS B 1 12 ? 10.601 -41.106 45.348 1.00 28.38 12 CYS B N 1
ATOM 2885 C CA . CYS B 1 12 ? 9.518 -41.623 46.177 1.00 27.25 12 CYS B CA 1
ATOM 2886 C C . CYS B 1 12 ? 10.037 -42.445 47.364 1.00 28.20 12 CYS B C 1
ATOM 2887 O O . CYS B 1 12 ? 10.961 -43.264 47.220 1.00 28.11 12 CYS B O 1
ATOM 2890 N N . ASN B 1 13 ? 9.421 -42.224 48.520 1.00 26.65 13 ASN B N 1
ATOM 2891 C CA . ASN B 1 13 ? 9.673 -43.051 49.699 1.00 26.93 13 ASN B CA 1
ATOM 2892 C C . ASN B 1 13 ? 11.131 -42.868 50.202 1.00 25.25 13 ASN B C 1
ATOM 2893 O O . ASN B 1 13 ? 11.940 -43.796 50.226 1.00 24.15 13 ASN B O 1
ATOM 2898 N N . VAL B 1 14 ? 11.437 -41.631 50.554 1.00 23.11 14 VAL B N 1
ATOM 2899 C CA . VAL B 1 14 ? 12.731 -41.303 51.067 1.00 24.04 14 VAL B CA 1
ATOM 2900 C C . VAL B 1 14 ? 12.547 -40.842 52.491 1.00 20.02 14 VAL B C 1
ATOM 2901 O O . VAL B 1 14 ? 11.623 -40.083 52.815 1.00 25.33 14 VAL B O 1
ATOM 2905 N N . ASN B 1 15 ? 13.491 -41.269 53.316 1.00 22.17 15 ASN B N 1
ATOM 2906 C CA . ASN B 1 15 ? 13.534 -40.880 54.709 1.00 22.55 15 ASN B CA 1
ATOM 2907 C C . ASN B 1 15 ? 14.456 -39.620 54.847 1.00 24.05 15 ASN B C 1
ATOM 2908 O O . ASN B 1 15 ? 15.668 -39.763 54.988 1.00 23.72 15 ASN B O 1
ATOM 2913 N N . ILE B 1 16 ? 13.856 -38.465 54.974 1.00 22.97 16 ILE B N 1
ATOM 2914 C CA . ILE B 1 16 ? 14.593 -37.221 54.763 1.00 24.09 16 ILE B CA 1
ATOM 2915 C C . ILE B 1 16 ? 15.198 -36.709 56.022 1.00 23.13 16 ILE B C 1
ATOM 2916 O O . ILE B 1 16 ? 14.542 -36.574 57.047 1.00 21.14 16 ILE B O 1
ATOM 2921 N N . TYR B 1 17 ? 16.511 -36.467 55.960 1.00 20.63 17 TYR B N 1
ATOM 2922 C CA . TYR B 1 17 ? 17.190 -35.581 56.907 1.00 21.57 17 TYR B CA 1
ATOM 2923 C C . TYR B 1 17 ? 17.570 -34.300 56.229 1.00 20.38 17 TYR B C 1
ATOM 2924 O O . TYR B 1 17 ? 18.445 -34.280 55.422 1.00 20.42 17 TYR B O 1
ATOM 2933 N N . ALA B 1 18 ? 16.873 -33.245 56.559 1.00 20.67 18 ALA B N 1
ATOM 2934 C CA . ALA B 1 18 ? 16.883 -32.046 55.809 1.00 20.66 18 ALA B CA 1
ATOM 2935 C C . ALA B 1 18 ? 17.859 -30.905 56.084 1.00 21.48 18 ALA B C 1
ATOM 2936 O O . ALA B 1 18 ? 17.745 -29.914 55.297 1.00 23.30 18 ALA B O 1
ATOM 2938 N N . PRO B 1 19 ? 18.756 -30.926 57.063 1.00 21.08 19 PRO B N 1
ATOM 2939 C CA . PRO B 1 19 ? 19.196 -32.093 57.871 1.00 22.43 19 PRO B CA 1
ATOM 2940 C C . PRO B 1 19 ? 18.248 -32.524 58.978 1.00 23.94 19 PRO B C 1
ATOM 2941 O O . PRO B 1 19 ? 18.415 -33.578 59.541 1.00 25.71 19 PRO B O 1
ATOM 2945 N N . ASN B 1 20 ? 17.321 -31.674 59.291 1.00 24.13 20 ASN B N 1
ATOM 2946 C CA . ASN B 1 20 ? 16.346 -31.896 60.316 1.00 28.81 20 ASN B CA 1
ATOM 2947 C C . ASN B 1 20 ? 15.482 -33.127 59.858 1.00 28.38 20 ASN B C 1
ATOM 2948 O O . ASN B 1 20 ? 15.117 -33.208 58.720 1.00 24.84 20 ASN B O 1
ATOM 2953 N N . PRO B 1 21 ? 15.160 -34.092 60.742 1.00 27.23 21 PRO B N 1
ATOM 2954 C CA . PRO B 1 21 ? 14.448 -35.318 60.294 1.00 26.81 21 PRO B CA 1
ATOM 2955 C C . PRO B 1 21 ? 13.011 -35.006 59.952 1.00 27.29 21 PRO B C 1
ATOM 2956 O O . PRO B 1 21 ? 12.313 -34.368 60.760 1.00 25.01 21 PRO B O 1
ATOM 2960 N N . LEU B 1 22 ? 12.583 -35.313 58.748 1.00 25.23 22 LEU B N 1
ATOM 2961 C CA . LEU B 1 22 ? 11.216 -35.035 58.329 1.00 27.93 22 LEU B CA 1
ATOM 2962 C C . LEU B 1 22 ? 10.328 -36.269 58.241 1.00 27.45 22 LEU B C 1
ATOM 2963 O O . LEU B 1 22 ? 9.122 -36.164 57.993 1.00 30.30 22 LEU B O 1
ATOM 2968 N N . GLY B 1 23 ? 10.901 -37.404 58.417 1.00 26.41 23 GLY B N 1
ATOM 2969 C CA . GLY B 1 23 ? 10.199 -38.628 58.117 1.00 31.84 23 GLY B CA 1
ATOM 2970 C C . GLY B 1 23 ? 10.163 -39.010 56.659 1.00 30.45 23 GLY B C 1
ATOM 2971 O O . GLY B 1 23 ? 10.895 -38.492 55.825 1.00 26.71 23 GLY B O 1
ATOM 2972 N N . ILE B 1 24 ? 9.280 -39.934 56.329 1.00 27.96 24 ILE B N 1
ATOM 2973 C CA . ILE B 1 24 ? 9.222 -40.474 54.992 1.00 29.13 24 ILE B CA 1
ATOM 2974 C C . ILE B 1 24 ? 8.430 -39.552 54.092 1.00 30.73 24 ILE B C 1
ATOM 2975 O O . ILE B 1 24 ? 7.308 -39.114 54.435 1.00 32.97 24 ILE B O 1
ATOM 2980 N N . LYS B 1 25 ? 8.995 -39.250 52.915 1.00 25.67 25 LYS B N 1
ATOM 2981 C CA . LYS B 1 25 ? 8.435 -38.334 52.005 1.00 24.65 25 LYS B CA 1
ATOM 2982 C C . LYS B 1 25 ? 8.593 -38.832 50.557 1.00 25.40 25 LYS B C 1
ATOM 2983 O O . LYS B 1 25 ? 9.334 -39.742 50.243 1.00 28.51 25 LYS B O 1
ATOM 2989 N N . ASP B 1 26 ? 7.890 -38.101 49.700 1.00 27.68 26 ASP B N 1
ATOM 2990 C CA . ASP B 1 26 ? 8.147 -38.013 48.320 1.00 26.83 26 ASP B CA 1
ATOM 2991 C C . ASP B 1 26 ? 8.653 -36.613 47.968 1.00 25.82 26 ASP B C 1
ATOM 2992 O O . ASP B 1 26 ? 8.186 -35.613 48.518 1.00 23.72 26 ASP B O 1
ATOM 2997 N N . VAL B 1 27 ? 9.638 -36.556 47.059 1.00 25.64 27 VAL B N 1
ATOM 2998 C CA . VAL B 1 27 ? 10.272 -35.284 46.651 1.00 25.21 27 VAL B CA 1
ATOM 2999 C C . VAL B 1 27 ? 10.237 -35.099 45.128 1.00 22.89 27 VAL B C 1
ATOM 3000 O O . VAL B 1 27 ? 10.698 -35.943 44.411 1.00 26.14 27 VAL B O 1
ATOM 3004 N N . LEU B 1 28 ? 9.720 -33.957 44.677 1.00 22.70 28 LEU B N 1
ATOM 3005 C CA . LEU B 1 28 ? 9.709 -33.654 43.267 1.00 22.36 28 LEU B CA 1
ATOM 3006 C C . LEU B 1 28 ? 10.875 -32.722 43.001 1.00 23.11 28 LEU B C 1
ATOM 3007 O O . LEU B 1 28 ? 10.944 -31.679 43.632 1.00 21.13 28 LEU B O 1
ATOM 3012 N N . ILE B 1 29 ? 11.800 -33.152 42.127 1.00 24.06 29 ILE B N 1
ATOM 3013 C CA . ILE B 1 29 ? 12.898 -32.303 41.603 1.00 23.99 29 ILE B CA 1
ATOM 3014 C C . ILE B 1 29 ? 12.466 -31.744 40.263 1.00 26.21 29 ILE B C 1
ATOM 3015 O O . ILE B 1 29 ? 12.068 -32.481 39.398 1.00 24.47 29 ILE B O 1
ATOM 3020 N N . ALA B 1 30 ? 12.584 -30.441 40.069 1.00 24.54 30 ALA B N 1
ATOM 3021 C CA . ALA B 1 30 ? 12.313 -29.783 38.795 1.00 27.04 30 ALA B CA 1
ATOM 3022 C C . ALA B 1 30 ? 13.549 -29.063 38.307 1.00 28.20 30 ALA B C 1
ATOM 3023 O O . ALA B 1 30 ? 14.043 -28.094 38.873 1.00 26.27 30 ALA B O 1
ATOM 3025 N N . GLY B 1 31 ? 14.133 -29.609 37.257 1.00 26.51 31 GLY B N 1
ATOM 3026 C CA . GLY B 1 31 ? 15.464 -29.157 36.829 1.00 24.48 31 GLY B CA 1
ATOM 3027 C C . GLY B 1 31 ? 16.483 -29.153 37.998 1.00 23.32 31 GLY B C 1
ATOM 3028 O O . GLY B 1 31 ? 16.750 -30.189 38.567 1.00 24.09 31 GLY B O 1
ATOM 3029 N N . ASN B 1 32 ? 17.060 -28.007 38.333 1.00 24.57 32 ASN B N 1
ATOM 3030 C CA . ASN B 1 32 ? 18.154 -28.038 39.361 1.00 25.90 32 ASN B CA 1
ATOM 3031 C C . ASN B 1 32 ? 17.599 -27.728 40.736 1.00 24.34 32 ASN B C 1
ATOM 3032 O O . ASN B 1 32 ? 18.392 -27.432 41.621 1.00 21.23 32 ASN B O 1
ATOM 3037 N N . LYS B 1 33 ? 16.261 -27.717 40.931 1.00 22.74 33 LYS B N 1
ATOM 3038 C CA . LYS B 1 33 ? 15.630 -27.259 42.196 1.00 22.91 33 LYS B CA 1
ATOM 3039 C C . LYS B 1 33 ? 14.687 -28.299 42.783 1.00 24.08 33 LYS B C 1
ATOM 3040 O O . LYS B 1 33 ? 14.132 -29.127 42.050 1.00 24.82 33 LYS B O 1
ATOM 3046 N N . ILE B 1 34 ? 14.504 -28.227 44.106 1.00 19.50 34 ILE B N 1
ATOM 3047 C CA . ILE B 1 34 ? 13.555 -28.998 44.829 1.00 22.54 34 ILE B CA 1
ATOM 3048 C C . ILE B 1 34 ? 12.210 -28.279 44.739 1.00 23.36 34 ILE B C 1
ATOM 3049 O O . ILE B 1 34 ? 12.060 -27.115 45.159 1.00 21.69 34 ILE B O 1
ATOM 3054 N N . ALA B 1 35 ? 11.241 -28.935 44.108 1.00 23.79 35 ALA B N 1
ATOM 3055 C CA . ALA B 1 35 ? 9.950 -28.251 43.794 1.00 23.51 35 ALA B CA 1
ATOM 3056 C C . ALA B 1 35 ? 8.849 -28.629 44.837 1.00 24.26 35 ALA B C 1
ATOM 3057 O O . ALA B 1 35 ? 8.015 -27.794 45.175 1.00 27.38 35 ALA B O 1
ATOM 3059 N N . ALA B 1 36 ? 8.867 -29.835 45.371 1.00 23.47 36 ALA B N 1
ATOM 3060 C CA . ALA B 1 36 ? 7.798 -30.211 46.332 1.00 27.62 36 ALA B CA 1
ATOM 3061 C C . ALA B 1 36 ? 8.309 -31.302 47.252 1.00 27.11 36 ALA B C 1
ATOM 3062 O O . ALA B 1 36 ? 9.138 -32.105 46.843 1.00 24.19 36 ALA B O 1
ATOM 3064 N N . ILE B 1 37 ? 7.822 -31.335 48.496 1.00 24.52 37 ILE B N 1
ATOM 3065 C CA . ILE B 1 37 ? 8.146 -32.361 49.424 1.00 24.03 37 ILE B CA 1
ATOM 3066 C C . ILE B 1 37 ? 6.827 -32.653 50.167 1.00 28.51 37 ILE B C 1
ATOM 3067 O O . ILE B 1 37 ? 6.250 -31.731 50.784 1.00 23.88 37 ILE B O 1
ATOM 3072 N N . TYR B 1 38 ? 6.414 -33.898 50.143 1.00 25.82 38 TYR B N 1
ATOM 3073 C CA . TYR B 1 38 ? 5.063 -34.252 50.659 1.00 27.96 38 TYR B CA 1
ATOM 3074 C C . TYR B 1 38 ? 5.001 -35.657 51.131 1.00 30.66 38 TYR B C 1
ATOM 3075 O O . TYR B 1 38 ? 5.911 -36.439 50.905 1.00 27.81 38 TYR B O 1
ATOM 3084 N N . ASP B 1 39 ? 3.909 -35.973 51.853 1.00 32.10 39 ASP B N 1
ATOM 3085 C CA . ASP B 1 39 ? 3.803 -37.229 52.541 1.00 34.30 39 ASP B CA 1
ATOM 3086 C C . ASP B 1 39 ? 3.720 -38.346 51.581 1.00 30.99 39 ASP B C 1
ATOM 3087 O O . ASP B 1 39 ? 3.072 -38.231 50.561 1.00 32.73 39 ASP B O 1
ATOM 3092 N N . HIS B 1 40 ? 4.430 -39.412 51.883 1.00 36.66 40 HIS B N 1
ATOM 3093 C C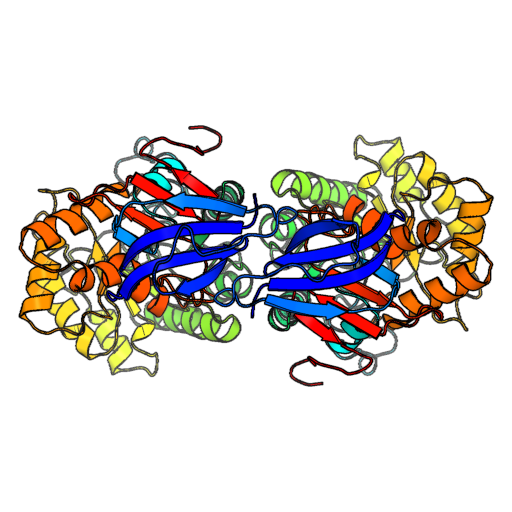A . HIS B 1 40 ? 4.485 -40.568 50.996 1.00 37.71 40 HIS B CA 1
ATOM 3094 C C . HIS B 1 40 ? 3.142 -41.319 51.250 1.00 48.59 40 HIS B C 1
ATOM 3095 O O . HIS B 1 40 ? 2.889 -41.708 52.389 1.00 41.60 40 HIS B O 1
ATOM 3102 N N . GLY B 1 41 ? 2.266 -41.374 50.238 1.00 53.06 41 GLY B N 1
ATOM 3103 C CA . GLY B 1 41 ? 0.957 -42.067 50.296 1.00 61.32 41 GLY B CA 1
ATOM 3104 C C . GLY B 1 41 ? 1.122 -43.443 49.684 1.00 72.71 41 GLY B C 1
ATOM 3105 O O . GLY B 1 41 ? 2.203 -43.760 49.146 1.00 73.51 41 GLY B O 1
ATOM 3106 N N . GLN B 1 42 ? 0.064 -44.252 49.737 1.00 79.08 42 GLN B N 1
ATOM 3107 C CA . GLN B 1 42 ? 0.084 -45.623 49.147 1.00 84.35 42 GLN B CA 1
ATOM 3108 C C . GLN B 1 42 ? -0.312 -45.770 47.646 1.00 75.01 42 GLN B C 1
ATOM 3109 O O . GLN B 1 42 ? 0.140 -46.711 47.015 1.00 83.35 42 GLN B O 1
ATOM 3115 N N . GLY B 1 43 ? -1.120 -44.871 47.079 1.00 77.74 43 GLY B N 1
ATOM 3116 C CA . GLY B 1 43 ? -1.590 -44.995 45.667 1.00 83.74 43 GLY B CA 1
ATOM 3117 C C . GLY B 1 43 ? -0.763 -44.177 44.683 1.00 83.50 43 GLY B C 1
ATOM 3118 O O . GLY B 1 43 ? -0.514 -43.007 44.933 1.00 91.15 43 GLY B O 1
ATOM 3119 N N . GLU B 1 44 ? -0.384 -44.754 43.541 1.00 83.49 44 GLU B N 1
ATOM 3120 C CA . GLU B 1 44 ? 0.752 -44.216 42.732 1.00 83.11 44 GLU B CA 1
ATOM 3121 C C . GLU B 1 44 ? 0.638 -42.799 42.048 1.00 77.52 44 GLU B C 1
ATOM 3122 O O . GLU B 1 44 ? 1.619 -42.322 41.495 1.00 81.68 44 GLU B O 1
ATOM 3128 N N . ILE B 1 45 ? -0.488 -42.099 42.140 1.00 73.74 45 ILE B N 1
ATOM 3129 C CA . ILE B 1 45 ? -0.723 -40.809 41.376 1.00 74.65 45 ILE B CA 1
ATOM 3130 C C . ILE B 1 45 ? -0.465 -40.842 39.861 1.00 67.42 45 ILE B C 1
ATOM 3131 O O . ILE B 1 45 ? 0.579 -41.302 39.362 1.00 60.63 45 ILE B O 1
ATOM 3136 N N . THR B 1 46 ? -1.437 -40.284 39.147 1.00 68.08 46 THR B N 1
ATOM 3137 C CA . THR B 1 46 ? -1.359 -40.199 37.715 1.00 67.07 46 THR B CA 1
ATOM 3138 C C . THR B 1 46 ? -0.589 -38.889 37.361 1.00 53.43 46 THR B C 1
ATOM 3139 O O . THR B 1 46 ? -0.889 -37.738 37.822 1.00 47.82 46 THR B O 1
ATOM 3143 N N . ILE B 1 47 ? 0.457 -39.125 36.597 1.00 49.76 47 ILE B N 1
ATOM 3144 C CA . ILE B 1 47 ? 1.306 -38.084 36.063 1.00 51.31 47 ILE B CA 1
ATOM 3145 C C . ILE B 1 47 ? 0.902 -37.918 34.598 1.00 48.48 47 ILE B C 1
ATOM 3146 O O . ILE B 1 47 ? 0.904 -38.896 33.877 1.00 42.08 47 ILE B O 1
ATOM 3151 N N . PRO B 1 48 ? 0.601 -36.684 34.145 1.00 46.07 48 PRO B N 1
ATOM 3152 C CA . PRO B 1 48 ? 0.249 -36.539 32.724 1.00 43.01 48 PRO B CA 1
ATOM 3153 C C . PRO B 1 48 ? 1.332 -37.112 31.811 1.00 43.08 48 PRO B C 1
ATOM 3154 O O . PRO B 1 48 ? 2.555 -36.962 32.055 1.00 40.23 48 PRO B O 1
ATOM 3158 N N . LYS B 1 49 ? 0.891 -37.812 30.775 1.00 40.04 49 LYS B N 1
ATOM 3159 C CA . LYS B 1 49 ? 1.784 -38.628 29.980 1.00 40.74 49 LYS B CA 1
ATOM 3160 C C . LYS B 1 49 ? 2.730 -37.724 29.164 1.00 36.50 49 LYS B C 1
ATOM 3161 O O . LYS B 1 49 ? 3.845 -38.102 28.858 1.00 38.00 49 LYS B O 1
ATOM 3167 N N . GLN B 1 50 ? 2.272 -36.520 28.813 1.00 37.18 50 GLN B N 1
ATOM 3168 C CA . GLN B 1 50 ? 3.084 -35.605 28.015 1.00 34.83 50 GLN B CA 1
ATOM 3169 C C . GLN B 1 50 ? 4.253 -34.939 28.791 1.00 35.52 50 GLN B C 1
ATOM 3170 O O . GLN B 1 50 ? 5.072 -34.294 28.153 1.00 31.20 50 GLN B O 1
ATOM 3176 N N . TRP B 1 51 ? 4.302 -35.058 30.131 1.00 29.41 51 TRP B N 1
ATOM 3177 C CA . TRP B 1 51 ? 5.283 -34.407 30.919 1.00 28.34 51 TRP B CA 1
ATOM 3178 C C . TRP B 1 51 ? 6.432 -35.393 31.110 1.00 32.32 51 TRP B C 1
ATOM 3179 O O . TRP B 1 51 ? 6.184 -36.482 31.498 1.00 34.73 51 TRP B O 1
ATOM 3190 N N . PRO B 1 52 ? 7.690 -34.988 30.901 1.00 38.54 52 PRO B N 1
ATOM 3191 C CA . PRO B 1 52 ? 8.855 -35.881 31.027 1.00 36.76 52 PRO B CA 1
ATOM 3192 C C . PRO B 1 52 ? 9.275 -36.104 32.514 1.00 36.39 52 PRO B C 1
ATOM 3193 O O . PRO B 1 52 ? 10.261 -35.502 33.008 1.00 35.09 52 PRO B O 1
ATOM 3197 N N . VAL B 1 53 ? 8.587 -36.976 33.225 1.00 32.44 53 VAL B N 1
ATOM 3198 C CA . VAL B 1 53 ? 8.882 -37.175 34.686 1.00 29.01 53 VAL B CA 1
ATOM 3199 C C . VAL B 1 53 ? 9.471 -38.535 34.885 1.00 31.33 53 VAL B C 1
ATOM 3200 O O . VAL B 1 53 ? 8.907 -39.478 34.432 1.00 29.11 53 VAL B O 1
ATOM 3204 N N . LYS B 1 54 ? 10.633 -38.659 35.479 1.00 28.05 54 LYS B N 1
ATOM 3205 C CA . LYS B 1 54 ? 11.169 -39.983 35.863 1.00 29.27 54 LYS B CA 1
ATOM 3206 C C . LYS B 1 54 ? 10.808 -40.282 37.307 1.00 31.17 54 LYS B C 1
ATOM 3207 O O . LYS B 1 54 ? 11.054 -39.475 38.150 1.00 27.10 54 LYS B O 1
ATOM 3213 N N . VAL B 1 55 ? 10.237 -41.459 37.605 1.00 27.82 55 VAL B N 1
ATOM 3214 C CA . VAL B 1 55 ? 9.868 -41.799 38.966 1.00 28.71 55 VAL B CA 1
ATOM 3215 C C . VAL B 1 55 ? 10.808 -42.862 39.468 1.00 28.90 55 VAL B C 1
ATOM 3216 O O . VAL B 1 55 ? 11.038 -43.836 38.745 1.00 30.22 55 VAL B O 1
ATOM 3220 N N . ILE B 1 56 ? 11.350 -42.671 40.680 1.00 26.55 56 ILE B N 1
ATOM 3221 C CA . ILE B 1 56 ? 12.284 -43.586 41.293 1.00 26.61 56 ILE B CA 1
ATOM 3222 C C . ILE B 1 56 ? 11.917 -43.876 42.727 1.00 27.94 56 ILE B C 1
ATOM 3223 O O . ILE B 1 56 ? 11.618 -42.982 43.517 1.00 26.14 56 ILE B O 1
ATOM 3228 N N . ASN B 1 57 ? 11.868 -45.172 43.069 1.00 28.40 57 ASN B N 1
ATOM 3229 C CA . ASN B 1 57 ? 11.415 -45.621 44.398 1.00 33.56 57 ASN B CA 1
ATOM 3230 C C . ASN B 1 57 ? 12.656 -46.056 45.218 1.00 33.15 57 ASN B C 1
ATOM 3231 O O . ASN B 1 57 ? 13.533 -46.754 44.737 1.00 33.30 57 ASN B O 1
ATOM 3236 N N . PHE B 1 58 ? 12.743 -45.548 46.423 1.00 30.78 58 PHE B N 1
ATOM 3237 C CA . PHE B 1 58 ? 13.886 -45.753 47.262 1.00 27.86 58 PHE B CA 1
ATOM 3238 C C . PHE B 1 58 ? 13.614 -46.601 48.497 1.00 29.78 58 PHE B C 1
ATOM 3239 O O . PHE B 1 58 ? 14.546 -46.786 49.296 1.00 28.79 58 PHE B O 1
ATOM 3247 N N . ASP B 1 59 ? 12.371 -47.085 48.717 1.00 31.58 59 ASP B N 1
ATOM 3248 C CA . ASP B 1 59 ? 12.185 -48.097 49.792 1.00 33.95 59 ASP B CA 1
ATOM 3249 C C . ASP B 1 59 ? 12.642 -47.577 51.192 1.00 28.93 59 ASP B C 1
ATOM 3250 O O . ASP B 1 59 ? 13.162 -48.294 51.989 1.00 33.00 59 ASP B O 1
ATOM 3255 N N . GLY B 1 60 ? 12.442 -46.300 51.472 1.00 26.00 60 GLY B N 1
ATOM 3256 C CA . GLY B 1 60 ? 12.699 -45.786 52.774 1.00 25.49 60 GLY B CA 1
ATOM 3257 C C . GLY B 1 60 ? 14.114 -45.336 53.055 1.00 24.30 60 GLY B C 1
ATOM 3258 O O . GLY B 1 60 ? 14.378 -44.983 54.196 1.00 27.60 60 GLY B O 1
ATOM 3259 N N . ALA B 1 61 ? 14.984 -45.338 52.041 1.00 25.14 61 ALA B N 1
ATOM 3260 C CA . ALA B 1 61 ? 16.421 -44.999 52.206 1.00 24.49 61 ALA B CA 1
ATOM 3261 C C . ALA B 1 61 ? 16.564 -43.555 52.627 1.00 23.80 61 ALA B C 1
ATOM 3262 O O . ALA B 1 61 ? 15.684 -42.697 52.328 1.00 23.85 61 ALA B O 1
ATOM 3264 N N . ILE B 1 62 ? 17.603 -43.325 53.382 1.00 23.75 62 ILE B N 1
ATOM 3265 C CA . ILE B 1 62 ? 17.976 -42.019 53.922 1.00 24.39 62 ILE B CA 1
ATOM 3266 C C . ILE B 1 62 ? 18.354 -41.083 52.818 1.00 22.10 62 ILE B C 1
ATOM 3267 O O . ILE B 1 62 ? 19.076 -41.484 51.932 1.00 21.50 62 ILE B O 1
ATOM 3272 N N . LEU B 1 63 ? 17.828 -39.869 52.859 1.00 23.77 63 LEU B N 1
ATOM 3273 C CA . LEU B 1 63 ? 18.185 -38.830 51.904 1.00 21.46 63 LEU B CA 1
ATOM 3274 C C . LEU B 1 63 ? 18.686 -37.624 52.659 1.00 22.99 63 LEU B C 1
ATOM 3275 O O . LEU B 1 63 ? 18.045 -37.175 53.678 1.00 19.49 63 LEU B O 1
ATOM 3280 N N . THR B 1 64 ? 19.802 -37.066 52.197 1.00 20.67 64 THR B N 1
ATOM 3281 C CA . THR B 1 64 ? 20.406 -35.936 52.893 1.00 20.02 64 THR B CA 1
ATOM 3282 C C . THR B 1 64 ? 20.785 -34.827 51.881 1.00 19.32 64 THR B C 1
ATOM 3283 O O . THR B 1 64 ? 20.936 -35.096 50.666 1.00 17.93 64 THR B O 1
ATOM 3287 N N . PRO B 1 65 ? 20.990 -33.591 52.363 1.00 19.61 65 PRO B N 1
ATOM 3288 C CA . PRO B 1 65 ? 21.655 -32.642 51.414 1.00 17.78 65 PRO B CA 1
ATOM 3289 C C . PRO B 1 65 ? 23.054 -33.109 51.021 1.00 16.48 65 PRO B C 1
ATOM 3290 O O . PRO B 1 65 ? 23.708 -33.871 51.747 1.00 19.18 65 PRO B O 1
ATOM 3294 N N . GLY B 1 66 ? 23.556 -32.599 49.899 1.00 18.93 66 GLY B N 1
ATOM 3295 C CA . GLY B 1 66 ? 24.928 -32.916 49.518 1.00 17.72 66 GLY B CA 1
ATOM 3296 C C . GLY B 1 66 ? 25.853 -32.203 50.470 1.00 17.03 66 GLY B C 1
ATOM 3297 O O . GLY B 1 66 ? 25.514 -31.110 51.001 1.00 19.54 66 GLY B O 1
ATOM 3298 N N . PHE B 1 67 ? 27.037 -32.749 50.612 1.00 14.57 67 PHE B N 1
ATOM 3299 C CA . PHE B 1 67 ? 28.030 -32.112 51.416 1.00 16.94 67 PHE B CA 1
ATOM 3300 C C . PHE B 1 67 ? 28.590 -30.887 50.688 1.00 17.61 67 PHE B C 1
ATOM 3301 O O . PHE B 1 67 ? 28.743 -30.866 49.453 1.00 17.67 67 PHE B O 1
ATOM 3309 N N . ILE B 1 68 ? 28.861 -29.875 51.487 1.00 16.68 68 ILE B N 1
ATOM 3310 C CA . ILE B 1 68 ? 29.540 -28.622 50.993 1.00 17.40 68 ILE B CA 1
ATOM 3311 C C . ILE B 1 68 ? 30.900 -28.636 51.645 1.00 16.78 68 ILE B C 1
ATOM 3312 O O . ILE B 1 68 ? 31.065 -28.537 52.904 1.00 17.67 68 ILE B O 1
ATOM 3317 N N . ASP B 1 69 ? 31.929 -28.796 50.840 1.00 17.83 69 ASP B N 1
ATOM 3318 C CA . ASP B 1 69 ? 33.306 -28.862 51.381 1.00 18.62 69 ASP B CA 1
ATOM 3319 C C . ASP B 1 69 ? 33.960 -27.500 51.206 1.00 19.67 69 ASP B C 1
ATOM 3320 O O . ASP B 1 69 ? 34.311 -27.143 50.055 1.00 18.05 69 ASP B O 1
ATOM 3325 N N . SER B 1 70 ? 34.209 -26.807 52.292 1.00 18.19 70 SER B N 1
ATOM 3326 C CA . SER B 1 70 ? 34.630 -25.418 52.182 1.00 19.62 70 SER B CA 1
ATOM 3327 C C . SER B 1 70 ? 36.152 -25.240 51.993 1.00 18.33 70 SER B C 1
ATOM 3328 O O . SER B 1 70 ? 36.654 -24.097 51.884 1.00 17.20 70 SER B O 1
ATOM 3331 N N . HIS B 1 71 ? 36.879 -26.333 52.002 1.00 18.61 71 HIS B N 1
ATOM 3332 C CA . HIS B 1 71 ? 38.369 -26.289 52.042 1.00 19.56 71 HIS B CA 1
ATOM 3333 C C . HIS B 1 71 ? 38.901 -27.407 51.189 1.00 19.91 71 HIS B C 1
ATOM 3334 O O . HIS B 1 71 ? 39.241 -28.494 51.694 1.00 20.71 71 HIS B O 1
ATOM 3341 N N . ALA B 1 72 ? 39.039 -27.160 49.877 1.00 18.42 72 ALA B N 1
ATOM 3342 C CA . ALA B 1 72 ? 39.663 -28.169 49.047 1.00 21.69 72 ALA B CA 1
ATOM 3343 C C . ALA B 1 72 ? 40.672 -27.558 48.075 1.00 20.92 72 ALA B C 1
ATOM 3344 O O . ALA B 1 72 ? 40.435 -26.511 47.499 1.00 17.18 72 ALA B O 1
ATOM 3346 N N . HIS B 1 73 ? 41.804 -28.235 47.922 1.00 18.77 73 HIS B N 1
ATOM 3347 C CA . HIS B 1 73 ? 42.806 -27.785 46.940 1.00 18.25 73 HIS B CA 1
ATOM 3348 C C . HIS B 1 73 ? 42.499 -28.404 45.593 1.00 18.15 73 HIS B C 1
ATOM 3349 O O . HIS B 1 73 ? 43.152 -29.378 45.140 1.00 20.83 73 HIS B O 1
ATOM 3356 N 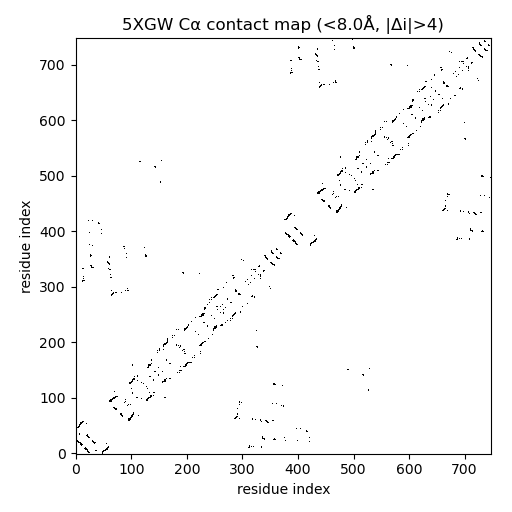N . ILE B 1 74 ? 41.517 -27.820 44.928 1.00 16.95 74 ILE B N 1
ATOM 3357 C CA . ILE B 1 74 ? 40.969 -28.327 43.682 1.00 17.39 74 ILE B CA 1
ATOM 3358 C C . ILE B 1 74 ? 42.062 -28.429 42.593 1.00 19.26 74 ILE B C 1
ATOM 3359 O O . ILE B 1 74 ? 41.970 -29.317 41.668 1.00 21.12 74 ILE B O 1
ATOM 3364 N N . THR B 1 75 ? 43.079 -27.551 42.681 1.00 18.18 75 THR B N 1
ATOM 3365 C CA . THR B 1 75 ? 44.184 -27.604 41.666 1.00 19.09 75 THR B CA 1
ATOM 3366 C C . THR B 1 75 ? 45.181 -28.639 42.051 1.00 20.21 75 THR B C 1
ATOM 3367 O O . THR B 1 75 ? 46.185 -28.875 41.338 1.00 19.65 75 THR B O 1
ATOM 3371 N N . GLY B 1 76 ? 44.988 -29.226 43.206 1.00 19.70 76 GLY B N 1
ATOM 3372 C CA . GLY B 1 76 ? 46.052 -29.868 43.967 1.00 19.71 76 GLY B CA 1
ATOM 3373 C C . GLY B 1 76 ? 46.826 -28.908 44.823 1.00 20.93 76 GLY B C 1
ATOM 3374 O O . GLY B 1 76 ? 47.061 -27.773 44.419 1.00 21.29 76 GLY B O 1
ATOM 3375 N N . GLY B 1 77 ? 47.306 -29.394 45.968 1.00 19.41 77 GLY B N 1
ATOM 3376 C CA . GLY B 1 77 ? 48.167 -28.614 46.851 1.00 21.69 77 GLY B CA 1
ATOM 3377 C C . GLY B 1 77 ? 49.585 -29.218 46.810 1.00 23.32 77 GLY B C 1
ATOM 3378 O O . GLY B 1 77 ? 50.129 -29.534 45.754 1.00 20.93 77 GLY B O 1
ATOM 3379 N N . GLY B 1 78 ? 50.149 -29.431 47.987 1.00 20.35 78 GLY B N 1
ATOM 3380 C CA . GLY B 1 78 ? 51.504 -29.952 48.124 1.00 23.01 78 GLY B CA 1
ATOM 3381 C C . GLY B 1 78 ? 52.530 -28.954 47.600 1.00 22.34 78 GLY B C 1
ATOM 3382 O O . GLY B 1 78 ? 52.273 -27.746 47.495 1.00 20.10 78 GLY B O 1
ATOM 3383 N N . GLY B 1 79 ? 53.732 -29.437 47.308 1.00 24.73 79 GLY B N 1
ATOM 3384 C CA . GLY B 1 79 ? 54.830 -28.516 46.977 1.00 22.93 79 GLY B CA 1
ATOM 3385 C C . GLY B 1 79 ? 55.729 -28.206 48.135 1.00 27.10 79 GLY B C 1
ATOM 3386 O O . GLY B 1 79 ? 56.806 -27.651 47.942 1.00 28.38 79 GLY B O 1
ATOM 3387 N N . GLU B 1 80 ? 55.379 -28.693 49.332 1.00 27.44 80 GLU B N 1
ATOM 3388 C CA . GLU B 1 80 ? 56.149 -28.340 50.530 1.00 31.59 80 GLU B CA 1
ATOM 3389 C C . GLU B 1 80 ? 57.352 -29.211 50.769 1.00 29.14 80 GLU B C 1
ATOM 3390 O O . GLU B 1 80 ? 58.136 -28.944 51.676 1.00 32.87 80 GLU B O 1
ATOM 3396 N N . ALA B 1 81 ? 57.529 -30.232 49.956 1.00 25.58 81 ALA B N 1
ATOM 3397 C CA . ALA B 1 81 ? 58.731 -31.060 50.031 1.00 27.98 81 ALA B CA 1
ATOM 3398 C C . ALA B 1 81 ? 59.387 -31.147 48.680 1.00 27.14 81 ALA B C 1
ATOM 3399 O O . ALA B 1 81 ? 59.760 -32.205 48.270 1.00 24.78 81 ALA B O 1
ATOM 3401 N N . GLY B 1 82 ? 59.543 -30.029 47.979 1.00 23.65 82 GLY B N 1
ATOM 3402 C CA . GLY B 1 82 ? 60.109 -30.085 46.629 1.00 21.95 82 GLY B CA 1
ATOM 3403 C C . GLY B 1 82 ? 59.094 -30.058 45.551 1.00 20.70 82 GLY B C 1
ATOM 3404 O O . GLY B 1 82 ? 57.908 -30.371 45.702 1.00 20.27 82 GLY B O 1
ATOM 3405 N N . PHE B 1 83 ? 59.578 -29.716 44.367 1.00 18.34 83 PHE B N 1
ATOM 3406 C CA . PHE B 1 83 ? 58.702 -29.520 43.232 1.00 19.59 83 PHE B CA 1
ATOM 3407 C C . PHE B 1 83 ? 58.030 -30.775 42.785 1.00 18.35 83 PHE B C 1
ATOM 3408 O O . PHE B 1 83 ? 56.893 -30.748 42.231 1.00 19.94 83 PHE B O 1
ATOM 3416 N N . ALA B 1 84 ? 58.638 -31.912 43.036 1.00 18.76 84 ALA B N 1
ATOM 3417 C CA . ALA B 1 84 ? 57.944 -33.189 42.644 1.00 21.04 84 ALA B CA 1
ATOM 3418 C C . ALA B 1 84 ? 56.691 -33.502 43.529 1.00 22.60 84 ALA B C 1
ATOM 3419 O O . ALA B 1 84 ? 55.852 -34.320 43.149 1.00 24.77 84 ALA B O 1
ATOM 3421 N N . THR B 1 85 ? 56.518 -32.775 44.614 1.00 21.32 85 THR B N 1
ATOM 3422 C CA . THR B 1 85 ? 55.336 -32.950 45.490 1.00 21.73 85 THR B CA 1
ATOM 3423 C C . THR B 1 85 ? 54.106 -32.121 45.137 1.00 23.44 85 THR B C 1
ATOM 3424 O O . THR B 1 85 ? 53.153 -32.074 45.939 1.00 21.53 85 THR B O 1
ATOM 3428 N N . GLN B 1 86 ? 54.066 -31.474 43.961 1.00 21.63 86 GLN B N 1
ATOM 3429 C CA . GLN B 1 86 ? 52.845 -30.753 43.575 1.00 22.89 86 GLN B CA 1
ATOM 3430 C C . GLN B 1 86 ? 51.786 -31.754 43.160 1.00 22.61 86 GLN B C 1
ATOM 3431 O O . GLN B 1 86 ? 52.011 -32.564 42.275 1.00 21.82 86 GLN B O 1
ATOM 3437 N N . VAL B 1 87 ? 50.648 -31.747 43.845 1.00 23.06 87 VAL B N 1
ATOM 3438 C CA . VAL B 1 87 ? 49.591 -32.692 43.605 1.00 20.41 87 VAL B CA 1
ATOM 3439 C C . VAL B 1 87 ? 48.847 -32.302 42.355 1.00 20.73 87 VAL B C 1
ATOM 3440 O O . VAL B 1 87 ? 48.634 -31.117 42.127 1.00 19.14 87 VAL B O 1
ATOM 3444 N N . PRO B 1 88 ? 48.452 -33.260 41.532 1.00 20.97 88 PRO B N 1
ATOM 3445 C CA . PRO B 1 88 ? 47.669 -32.977 40.339 1.00 22.36 88 PRO B CA 1
ATOM 3446 C C . PRO B 1 88 ? 46.248 -32.550 40.696 1.00 23.77 88 PRO B C 1
ATOM 3447 O O . PRO B 1 88 ? 45.760 -32.778 41.824 1.00 19.97 88 PRO B O 1
ATOM 3451 N N . PRO B 1 89 ? 45.575 -31.940 39.759 1.00 22.89 89 PRO B N 1
ATOM 3452 C CA . PRO B 1 89 ? 44.202 -31.514 40.071 1.00 22.96 89 PRO B CA 1
ATOM 3453 C C . PRO B 1 89 ? 43.304 -32.683 40.481 1.00 25.44 89 PRO B C 1
ATOM 3454 O O . PRO B 1 89 ? 43.418 -33.777 39.938 1.00 23.23 89 PRO B O 1
ATOM 3458 N N . VAL B 1 90 ? 42.384 -32.402 41.381 1.00 21.76 90 VAL B N 1
ATOM 3459 C CA . VAL B 1 90 ? 41.478 -33.401 41.893 1.00 23.55 90 VAL B CA 1
ATOM 3460 C C . VAL B 1 90 ? 40.379 -33.692 40.898 1.00 23.97 90 VAL B C 1
ATOM 3461 O O . VAL B 1 90 ? 39.663 -32.806 40.504 1.00 24.08 90 VAL B O 1
ATOM 3465 N N . GLY B 1 91 ? 40.220 -34.965 40.471 1.00 21.63 91 GLY B N 1
ATOM 3466 C CA . GLY B 1 91 ? 39.084 -35.299 39.656 1.00 20.05 91 GLY B CA 1
ATOM 3467 C C . GLY B 1 91 ? 37.673 -35.091 40.198 1.00 21.60 91 GLY B C 1
ATOM 3468 O O . GLY B 1 91 ? 37.452 -35.245 41.415 1.00 24.86 91 GLY B O 1
ATOM 3469 N N . LEU B 1 92 ? 36.721 -34.818 39.287 1.00 20.57 92 LEU B N 1
ATOM 3470 C CA . LEU B 1 92 ? 35.314 -34.699 39.596 1.00 19.24 92 LEU B CA 1
ATOM 3471 C C . LEU B 1 92 ? 34.764 -35.761 40.556 1.00 23.03 92 LEU B C 1
ATOM 3472 O O . LEU B 1 92 ? 34.083 -35.428 41.512 1.00 21.65 92 LEU B O 1
ATOM 3477 N N . THR B 1 93 ? 35.024 -37.027 40.273 1.00 23.49 93 THR B N 1
ATOM 3478 C CA . THR B 1 93 ? 34.463 -38.136 41.096 1.00 21.57 93 THR B CA 1
ATOM 3479 C C . THR B 1 93 ? 35.037 -38.181 42.473 1.00 21.42 93 THR B C 1
ATOM 3480 O O . THR B 1 93 ? 34.387 -38.696 43.326 1.00 20.92 93 THR B O 1
ATOM 3484 N N . GLU B 1 94 ? 36.250 -37.696 42.707 1.00 19.44 94 GLU B N 1
ATOM 3485 C CA . GLU B 1 94 ? 36.809 -37.634 44.009 1.00 22.59 94 GLU B CA 1
ATOM 3486 C C . GLU B 1 94 ? 35.951 -36.778 44.945 1.00 24.79 94 GLU B C 1
ATOM 3487 O O . GLU B 1 94 ? 35.979 -36.997 46.159 1.00 25.28 94 GLU B O 1
ATOM 3493 N N . PHE B 1 95 ? 35.238 -35.795 44.371 1.00 20.95 95 PHE B N 1
ATOM 3494 C CA . PHE B 1 95 ? 34.238 -35.006 45.111 1.00 20.31 95 PHE B CA 1
ATOM 3495 C C . PHE B 1 95 ? 32.886 -35.725 45.124 1.00 17.64 95 PHE B C 1
ATOM 3496 O O . PHE B 1 95 ? 32.357 -36.007 46.198 1.00 20.90 95 PHE B O 1
ATOM 3504 N N . THR B 1 96 ? 32.337 -36.022 43.952 1.00 17.99 96 THR B N 1
ATOM 3505 C CA . THR B 1 96 ? 30.946 -36.475 43.883 1.00 19.19 96 THR B CA 1
ATOM 3506 C C . THR B 1 96 ? 30.733 -37.767 44.589 1.00 21.63 96 THR B C 1
ATOM 3507 O O . THR B 1 96 ? 29.723 -37.927 45.284 1.00 22.69 96 THR B O 1
ATOM 3511 N N . HIS B 1 97 ? 31.690 -38.671 44.457 1.00 21.48 97 HIS B N 1
ATOM 3512 C CA . HIS B 1 97 ? 31.559 -39.967 45.052 1.00 25.52 97 HIS B CA 1
ATOM 3513 C C . HIS B 1 97 ? 31.779 -40.011 46.527 1.00 25.37 97 HIS B C 1
ATOM 3514 O O . HIS B 1 97 ? 31.300 -40.946 47.156 1.00 24.96 97 HIS B O 1
ATOM 3521 N N . ALA B 1 98 ? 32.355 -38.942 47.077 1.00 21.49 98 ALA B N 1
ATOM 3522 C CA . ALA B 1 98 ? 32.419 -38.687 48.495 1.00 22.82 98 ALA B CA 1
ATOM 3523 C C . ALA B 1 98 ? 31.183 -37.937 49.035 1.00 19.84 98 ALA B C 1
ATOM 3524 O O . ALA B 1 98 ? 31.164 -37.548 50.168 1.00 20.22 98 ALA B O 1
ATOM 3526 N N . GLY B 1 99 ? 30.226 -37.642 48.184 1.00 17.48 99 GLY B N 1
ATOM 3527 C CA . GLY B 1 99 ? 29.058 -36.862 48.520 1.00 20.79 99 GLY B CA 1
ATOM 3528 C C . GLY B 1 99 ? 29.163 -35.370 48.455 1.00 17.85 99 GLY B C 1
ATOM 3529 O O . GLY B 1 99 ? 28.235 -34.678 48.895 1.00 18.92 99 GLY B O 1
ATOM 3530 N N . VAL B 1 100 ? 30.267 -34.855 47.929 1.00 18.35 100 VAL B N 1
ATOM 3531 C CA . VAL B 1 100 ? 30.462 -33.431 47.867 1.00 17.52 100 VAL B CA 1
ATOM 3532 C C . VAL B 1 100 ? 29.837 -32.933 46.602 1.00 17.68 100 VAL B C 1
ATOM 3533 O O . VAL B 1 100 ? 30.276 -33.354 45.538 1.00 19.16 100 VAL B O 1
ATOM 3537 N N . THR B 1 101 ? 28.795 -32.086 46.727 1.00 16.65 101 THR B N 1
ATOM 3538 C CA . THR B 1 101 ? 28.111 -31.499 45.630 1.00 16.88 101 THR B CA 1
ATOM 3539 C C . THR B 1 101 ? 28.470 -30.021 45.380 1.00 15.67 101 THR B C 1
ATOM 3540 O O . THR B 1 101 ? 28.146 -29.492 44.325 1.00 17.97 101 THR B O 1
ATOM 3544 N N . THR B 1 102 ? 29.068 -29.393 46.381 1.00 15.93 102 THR B N 1
ATOM 3545 C CA . THR B 1 102 ? 29.619 -28.020 46.313 1.00 16.14 102 THR B CA 1
ATOM 3546 C C . THR B 1 102 ? 30.980 -28.001 46.915 1.00 17.54 102 THR B C 1
ATOM 3547 O O . THR B 1 102 ? 31.183 -28.441 48.025 1.00 17.13 102 THR B O 1
ATOM 3551 N N . VAL B 1 103 ? 31.952 -27.454 46.197 1.00 15.89 103 VAL B N 1
ATOM 3552 C CA . VAL B 1 103 ? 33.287 -27.341 46.722 1.00 17.43 103 VAL B CA 1
ATOM 3553 C C . VAL B 1 103 ? 33.711 -25.886 46.699 1.00 17.10 103 VAL B C 1
ATOM 3554 O O . VAL B 1 103 ? 33.309 -25.138 45.856 1.00 17.02 103 VAL B O 1
ATOM 3558 N N . VAL B 1 104 ? 34.522 -25.481 47.670 1.00 18.05 104 VAL B N 1
ATOM 3559 C CA . VAL B 1 104 ? 35.168 -24.172 47.674 1.00 16.64 104 VAL B CA 1
ATOM 3560 C C . VAL B 1 104 ? 36.666 -24.413 47.617 1.00 15.78 104 VAL B C 1
ATOM 3561 O O . VAL B 1 104 ? 37.266 -24.969 48.526 1.00 18.25 104 VAL B O 1
ATOM 3565 N N . GLY B 1 105 ? 37.296 -23.997 46.532 1.00 15.87 105 GLY B N 1
ATOM 3566 C CA . GLY B 1 105 ? 38.723 -24.174 46.342 1.00 15.20 105 GLY B CA 1
ATOM 3567 C C . GLY B 1 105 ? 39.600 -23.118 46.937 1.00 15.60 105 GLY B C 1
ATOM 3568 O O . GLY B 1 105 ? 39.202 -21.977 47.081 1.00 17.25 105 GLY B O 1
ATOM 3569 N N . LEU B 1 106 ? 40.867 -23.482 47.205 1.00 16.81 106 LEU B N 1
ATOM 3570 C CA . LEU B 1 106 ? 41.797 -22.561 47.646 1.00 18.20 106 LEU B CA 1
ATOM 3571 C C . LEU B 1 106 ? 43.202 -22.988 47.329 1.00 17.84 106 LEU B C 1
ATOM 3572 O O . LEU B 1 106 ? 43.433 -24.119 47.025 1.00 16.85 106 LEU B O 1
ATOM 3577 N N . LEU B 1 107 ? 44.090 -22.002 47.360 1.00 16.48 107 LEU B N 1
ATOM 3578 C CA . LEU B 1 107 ? 45.522 -22.253 47.428 1.00 19.04 107 LEU B CA 1
ATOM 3579 C C . LEU B 1 107 ? 45.957 -22.244 48.860 1.00 20.68 107 LEU B C 1
ATOM 3580 O O . LEU B 1 107 ? 45.340 -21.567 49.787 1.00 19.48 107 LEU B O 1
ATOM 3585 N N . GLY B 1 108 ? 47.031 -22.996 49.030 1.00 21.01 108 GLY B N 1
ATOM 3586 C CA . GLY B 1 108 ? 47.650 -23.137 50.307 1.00 21.36 108 GLY B CA 1
ATOM 3587 C C . GLY B 1 108 ? 49.063 -22.677 50.331 1.00 22.28 108 GLY B C 1
ATOM 3588 O O . GLY B 1 108 ? 49.322 -21.582 49.855 1.00 24.08 108 GLY B O 1
ATOM 3589 N N . THR B 1 109 ? 49.967 -23.455 50.926 1.00 19.34 109 THR B N 1
ATOM 3590 C CA . THR B 1 109 ? 51.299 -22.984 51.192 1.00 20.98 109 THR B CA 1
ATOM 3591 C C . THR B 1 109 ? 51.982 -22.526 49.929 1.00 20.81 109 THR B C 1
ATOM 3592 O O . THR B 1 109 ? 52.670 -21.517 49.943 1.00 22.94 109 THR B O 1
ATOM 3596 N N . ASP B 1 110 ? 51.798 -23.284 48.847 1.00 18.06 110 ASP B N 1
ATOM 3597 C CA . ASP B 1 110 ? 52.363 -22.886 47.558 1.00 21.13 110 ASP B CA 1
ATOM 3598 C C . ASP B 1 110 ? 51.383 -21.952 46.815 1.00 20.36 110 ASP B C 1
ATOM 3599 O O . ASP B 1 110 ? 50.563 -22.384 45.973 1.00 19.81 110 ASP B O 1
ATOM 3604 N N . ASP B 1 111 ? 51.554 -20.667 47.082 1.00 19.38 111 ASP B N 1
ATOM 3605 C CA . ASP B 1 111 ? 50.964 -19.621 46.309 1.00 19.60 111 ASP B CA 1
ATOM 3606 C C . ASP B 1 111 ? 52.039 -18.845 45.499 1.00 19.18 111 ASP B C 1
ATOM 3607 O O . ASP B 1 111 ? 51.880 -17.694 45.178 1.00 23.50 111 ASP B O 1
ATOM 3612 N N . THR B 1 112 ? 53.163 -19.502 45.259 1.00 19.68 112 THR B N 1
ATOM 3613 C CA . THR B 1 112 ? 54.273 -19.011 44.495 1.00 19.02 112 THR B CA 1
ATOM 3614 C C . THR B 1 112 ? 54.295 -19.563 43.109 1.00 18.94 112 THR B C 1
ATOM 3615 O O . THR B 1 112 ? 54.495 -18.837 42.150 1.00 19.42 112 THR B O 1
ATOM 3619 N N . THR B 1 113 ? 54.127 -20.852 42.960 1.00 17.11 113 THR B N 1
ATOM 3620 C CA . THR B 1 113 ? 54.079 -21.443 41.636 1.00 20.41 113 THR B CA 1
ATOM 3621 C C . THR B 1 113 ? 52.649 -21.583 41.140 1.00 19.03 113 THR B C 1
ATOM 3622 O O . THR B 1 113 ? 52.490 -21.839 39.970 1.00 24.51 113 THR B O 1
ATOM 3626 N N . ARG B 1 114 ? 51.639 -21.496 41.995 1.00 16.59 114 ARG B N 1
ATOM 3627 C CA . ARG B 1 114 ? 50.240 -21.645 41.611 1.00 17.23 114 ARG B CA 1
ATOM 3628 C C . ARG B 1 114 ? 49.618 -20.265 41.742 1.00 18.07 114 ARG B C 1
ATOM 3629 O O . ARG B 1 114 ? 50.004 -19.462 42.618 1.00 16.94 114 ARG B O 1
ATOM 3637 N N . SER B 1 115 ? 48.612 -20.011 40.891 1.00 17.84 115 SER B N 1
ATOM 3638 C CA . SER B 1 115 ? 47.991 -18.675 40.743 1.00 15.21 115 SER B CA 1
ATOM 3639 C C . SER B 1 115 ? 46.511 -18.742 40.970 1.00 17.79 115 SER B C 1
ATOM 3640 O O . SER B 1 115 ? 45.910 -19.805 40.879 1.00 13.77 115 SER B O 1
ATOM 3643 N N . THR B 1 116 ? 45.928 -17.605 41.299 1.00 16.80 116 THR B N 1
ATOM 3644 C CA . THR B 1 116 ? 44.463 -17.534 41.317 1.00 16.99 116 THR B CA 1
ATOM 3645 C C . THR B 1 116 ? 43.836 -17.802 39.965 1.00 16.36 116 THR B C 1
ATOM 3646 O O . THR B 1 116 ? 42.725 -18.292 39.888 1.00 15.56 116 THR B O 1
ATOM 3650 N N . GLU B 1 117 ? 44.526 -17.487 38.868 1.00 15.52 117 GLU B N 1
ATOM 3651 C CA . GLU B 1 117 ? 44.053 -17.893 37.562 1.00 17.05 117 GLU B CA 1
ATOM 3652 C C . GLU B 1 117 ? 43.928 -19.423 37.394 1.00 15.53 117 GLU B C 1
ATOM 3653 O O . GLU B 1 117 ? 42.921 -19.942 36.833 1.00 15.67 117 GLU B O 1
ATOM 3659 N N . ASN B 1 118 ? 44.903 -20.158 37.955 1.00 15.58 118 ASN B N 1
ATOM 3660 C CA . ASN B 1 118 ? 44.788 -21.629 37.951 1.00 17.16 118 ASN B CA 1
ATOM 3661 C C . ASN B 1 118 ? 43.536 -22.062 38.705 1.00 15.33 118 ASN B C 1
ATOM 3662 O O . ASN B 1 118 ? 42.761 -22.936 38.271 1.00 15.74 118 ASN B O 1
ATOM 3667 N N . LEU B 1 119 ? 43.348 -21.433 39.878 1.00 14.41 119 LEU B N 1
ATOM 3668 C CA . LEU B 1 119 ? 42.291 -21.810 40.800 1.00 14.64 119 LEU B CA 1
ATOM 3669 C C . LEU B 1 119 ? 40.953 -21.530 40.186 1.00 13.88 119 LEU B C 1
ATOM 3670 O O . LEU B 1 119 ? 40.098 -22.369 40.127 1.00 14.34 119 LEU B O 1
ATOM 3675 N N . LEU B 1 120 ? 40.730 -20.318 39.695 1.00 13.45 120 LEU B N 1
ATOM 3676 C CA . LEU B 1 120 ? 39.463 -19.961 39.180 1.00 14.58 120 LEU B CA 1
ATOM 3677 C C . LEU B 1 120 ? 39.105 -20.703 37.859 1.00 15.66 120 LEU B C 1
ATOM 3678 O O . LEU B 1 120 ? 37.961 -21.107 37.633 1.00 14.75 120 LEU B O 1
ATOM 3683 N N . SER B 1 121 ? 40.125 -20.951 37.040 1.00 16.55 121 SER B N 1
ATOM 3684 C CA . SER B 1 121 ? 40.003 -21.838 35.848 1.00 19.16 121 SER B CA 1
ATOM 3685 C C . SER B 1 121 ? 39.410 -23.171 36.225 1.00 18.50 121 SER B C 1
ATOM 3686 O O . SER B 1 121 ? 38.512 -23.724 35.570 1.00 17.15 121 SER B O 1
ATOM 3689 N N . ARG B 1 122 ? 39.938 -23.726 37.303 1.00 16.98 122 ARG B N 1
ATOM 3690 C CA . ARG B 1 122 ? 39.502 -25.038 37.764 1.00 16.57 122 ARG B CA 1
ATOM 3691 C C . ARG B 1 122 ? 38.092 -24.956 38.371 1.00 16.77 122 ARG B C 1
ATOM 3692 O O . ARG B 1 122 ? 37.304 -25.842 38.136 1.00 14.80 122 ARG B O 1
ATOM 3700 N N . VAL B 1 123 ? 37.765 -23.880 39.055 1.00 15.57 123 VAL B N 1
ATOM 3701 C CA . VAL B 1 123 ? 36.383 -23.665 39.447 1.00 16.33 123 VAL B CA 1
ATOM 3702 C C . VAL B 1 123 ? 35.430 -23.741 38.256 1.00 16.34 123 VAL B C 1
ATOM 3703 O O . VAL B 1 123 ? 34.442 -24.454 38.289 1.00 14.93 123 VAL B O 1
ATOM 3707 N N . TYR B 1 124 ? 35.698 -22.969 37.204 1.00 15.44 124 TYR B N 1
ATOM 3708 C CA . TYR B 1 124 ? 34.884 -23.033 36.019 1.00 17.54 124 TYR B CA 1
ATOM 3709 C C . TYR B 1 124 ? 34.865 -24.418 35.328 1.00 15.96 124 TYR B C 1
ATOM 3710 O O . TYR B 1 124 ? 33.814 -24.855 34.873 1.00 17.17 124 TYR B O 1
ATOM 3719 N N . GLY B 1 125 ? 36.000 -25.089 35.320 1.00 16.54 125 GLY B N 1
ATOM 3720 C CA . GLY B 1 125 ? 36.060 -26.471 34.867 1.00 16.81 125 GLY B CA 1
ATOM 3721 C C . GLY B 1 125 ? 35.096 -27.437 35.566 1.00 17.64 125 GLY B C 1
ATOM 3722 O O . GLY B 1 125 ? 34.326 -28.173 34.949 1.00 18.05 125 GLY B O 1
ATOM 3723 N N . LEU B 1 126 ? 35.127 -27.394 36.889 1.00 16.18 126 LEU B N 1
ATOM 3724 C CA . LEU B 1 126 ? 34.262 -28.241 37.708 1.00 14.97 126 LEU B CA 1
ATOM 3725 C C . LEU B 1 126 ? 32.818 -27.828 37.537 1.00 18.20 126 LEU B C 1
ATOM 3726 O O . LEU B 1 126 ? 31.983 -28.731 37.420 1.00 18.77 126 LEU B O 1
ATOM 3731 N N . ARG B 1 127 ? 32.509 -26.542 37.319 1.00 17.12 127 ARG B N 1
ATOM 3732 C CA . ARG B 1 127 ? 31.144 -26.140 37.086 1.00 16.92 127 ARG B CA 1
ATOM 3733 C C . ARG B 1 127 ? 30.709 -26.705 35.752 1.00 17.86 127 ARG B C 1
ATOM 3734 O O . ARG B 1 127 ? 29.580 -27.148 35.590 1.00 18.92 127 ARG B O 1
ATOM 3742 N N . GLU B 1 128 ? 31.604 -26.707 34.761 1.00 18.08 128 GLU B N 1
ATOM 3743 C CA . GLU B 1 128 ? 31.234 -27.222 33.427 1.00 18.19 128 GLU B CA 1
ATOM 3744 C C . GLU B 1 128 ? 30.921 -28.723 33.511 1.00 18.87 128 GLU B C 1
ATOM 3745 O O . GLU B 1 128 ? 30.105 -29.222 32.743 1.00 16.00 128 GLU B O 1
ATOM 3751 N N . GLU B 1 129 ? 31.568 -29.413 34.385 1.00 16.77 129 GLU B N 1
ATOM 3752 C CA . GLU B 1 129 ? 31.339 -30.854 34.589 1.00 19.86 129 GLU B CA 1
ATOM 3753 C C . GLU B 1 129 ? 30.110 -31.161 35.484 1.00 19.36 129 GLU B C 1
ATOM 3754 O O . GLU B 1 129 ? 29.761 -32.315 35.643 1.00 20.99 129 GLU B O 1
ATOM 3760 N N . GLY B 1 130 ? 29.472 -30.141 36.051 1.00 19.71 130 GLY B N 1
ATOM 3761 C CA . GLY B 1 130 ? 28.191 -30.247 36.793 1.00 18.89 130 GLY B CA 1
ATOM 3762 C C . GLY B 1 130 ? 28.300 -30.159 38.347 1.00 20.83 130 GLY B C 1
ATOM 3763 O O . GLY B 1 130 ? 27.316 -30.289 39.037 1.00 19.18 130 GLY B O 1
ATOM 3764 N N . LEU B 1 131 ? 29.504 -29.891 38.868 1.00 18.67 131 LEU B N 1
ATOM 3765 C CA . LEU B 1 131 ? 29.672 -29.589 40.268 1.00 18.64 131 LEU B CA 1
ATOM 3766 C C . LEU B 1 131 ? 29.355 -28.132 40.562 1.00 21.24 131 LEU B C 1
ATOM 3767 O O . LEU B 1 131 ? 29.487 -27.246 39.709 1.00 25.15 131 LEU B O 1
ATOM 3772 N N . SER B 1 132 ? 28.880 -27.821 41.772 1.00 19.21 132 SER B N 1
ATOM 3773 C CA . SER B 1 132 ? 28.860 -26.415 42.183 1.00 18.16 132 SER B CA 1
ATOM 3774 C C . SER B 1 132 ? 30.260 -26.141 42.740 1.00 18.88 132 SER B C 1
ATOM 3775 O O . SER B 1 132 ? 30.849 -26.999 43.466 1.00 19.26 132 SER B O 1
ATOM 3778 N N . ALA B 1 133 ? 30.816 -24.967 42.417 1.00 17.14 133 ALA B N 1
ATOM 3779 C CA . ALA B 1 133 ? 32.190 -24.687 42.829 1.00 16.01 133 ALA B CA 1
ATOM 3780 C C . ALA B 1 133 ? 32.394 -23.195 42.956 1.00 15.19 133 ALA B C 1
ATOM 3781 O O . ALA B 1 133 ? 31.813 -22.448 42.182 1.00 16.61 133 ALA B O 1
ATOM 3783 N N . TYR B 1 134 ? 33.140 -22.833 44.005 1.00 15.45 134 TYR B N 1
ATOM 3784 C CA . TYR B 1 134 ? 33.447 -21.495 44.392 1.00 15.12 134 TYR B CA 1
ATOM 3785 C C . TYR B 1 134 ? 34.920 -21.522 44.761 1.00 15.27 134 TYR B C 1
ATOM 3786 O O . TYR B 1 134 ? 35.573 -22.596 44.810 1.00 14.70 134 TYR B O 1
ATOM 3795 N N . CYS B 1 135 ? 35.503 -20.367 45.016 1.00 16.39 135 CYS B N 1
ATOM 3796 C CA . CYS B 1 135 ? 36.848 -20.351 45.580 1.00 17.50 135 CYS B CA 1
ATOM 3797 C C . CYS B 1 135 ? 37.125 -19.189 46.525 1.00 18.15 135 CYS B C 1
ATOM 3798 O O . CYS B 1 135 ? 36.361 -18.208 46.576 1.00 16.00 135 CYS B O 1
ATOM 3801 N N . TRP B 1 136 ? 38.221 -19.316 47.258 1.00 15.24 136 TRP B N 1
ATOM 3802 C CA . TRP B 1 136 ? 38.725 -18.277 48.144 1.00 16.51 136 TRP B CA 1
ATOM 3803 C C . TRP B 1 136 ? 39.856 -17.625 47.343 1.00 17.81 136 TRP B C 1
ATOM 3804 O O . TRP B 1 136 ? 40.670 -18.334 46.759 1.00 18.30 136 TRP B O 1
ATOM 3815 N N . THR B 1 137 ? 39.975 -16.322 47.381 1.00 16.72 137 THR B N 1
ATOM 3816 C CA . THR B 1 137 ? 41.160 -15.694 46.834 1.00 17.21 137 THR B CA 1
ATOM 3817 C C . THR B 1 137 ? 42.224 -15.394 47.910 1.00 18.74 137 THR B C 1
ATOM 3818 O O . THR B 1 137 ? 42.022 -15.572 49.078 1.00 15.24 137 THR B O 1
ATOM 3822 N N . GLY B 1 138 ? 43.379 -14.953 47.486 1.00 18.61 138 GLY B N 1
ATOM 3823 C CA . GLY B 1 138 ? 44.406 -14.440 48.399 1.00 22.44 138 GLY B CA 1
ATOM 3824 C C . GLY B 1 138 ? 45.499 -15.385 48.731 1.00 19.73 138 GLY B C 1
ATOM 3825 O O . GLY B 1 138 ? 46.689 -15.026 48.711 1.00 22.54 138 GLY B O 1
ATOM 3826 N N . GLY B 1 139 ? 45.117 -16.578 49.084 1.00 19.14 139 GLY B N 1
ATOM 3827 C CA . GLY B 1 139 ? 45.954 -17.594 49.583 1.00 18.96 139 GLY B CA 1
ATOM 3828 C C . GLY B 1 139 ? 46.516 -17.499 50.988 1.00 20.55 139 GLY B C 1
ATOM 3829 O O . GLY B 1 139 ? 45.925 -16.916 51.895 1.00 24.47 139 GLY B O 1
ATOM 3830 N N . TYR B 1 140 ? 47.694 -18.016 51.114 1.00 18.71 140 TYR B N 1
ATOM 3831 C CA . TYR B 1 140 ? 48.289 -18.337 52.383 1.00 19.05 140 TYR B CA 1
ATOM 3832 C C . TYR B 1 140 ? 49.169 -17.234 52.931 1.00 18.57 140 TYR B C 1
ATOM 3833 O O . TYR B 1 140 ? 49.141 -16.892 54.128 1.00 17.69 140 TYR B O 1
ATOM 3842 N N . HIS B 1 141 ? 49.833 -16.539 52.032 1.00 17.40 141 HIS B N 1
ATOM 3843 C CA . HIS B 1 141 ? 50.820 -15.534 52.340 1.00 16.91 141 HIS B CA 1
ATOM 3844 C C . HIS B 1 141 ? 50.361 -14.101 52.033 1.00 19.09 141 HIS B C 1
ATOM 3845 O O . HIS B 1 141 ? 49.379 -13.874 51.369 1.00 16.86 141 HIS B O 1
ATOM 3852 N N . PHE B 1 142 ? 51.098 -13.157 52.589 1.00 18.46 142 PHE B N 1
ATOM 3853 C CA . PHE B 1 142 ? 50.940 -11.739 52.384 1.00 18.96 142 PHE B CA 1
ATOM 3854 C C . PHE B 1 142 ? 52.265 -11.203 51.891 1.00 20.35 142 PHE B C 1
ATOM 3855 O O . PHE B 1 142 ? 53.279 -11.463 52.512 1.00 20.96 142 PHE B O 1
ATOM 3863 N N . PRO B 1 143 ? 52.317 -10.432 50.796 1.00 22.47 143 PRO B N 1
ATOM 3864 C CA . PRO B 1 143 ? 51.181 -9.993 50.038 1.00 22.86 143 PRO B CA 1
ATOM 3865 C C . PRO B 1 143 ? 50.386 -11.116 49.398 1.00 20.59 143 PRO B C 1
ATOM 3866 O O . PRO B 1 143 ? 50.919 -12.219 49.169 1.00 18.75 143 PRO B O 1
ATOM 3870 N N . LEU B 1 144 ? 49.104 -10.847 49.188 1.00 20.43 144 LEU B N 1
ATOM 3871 C CA . LEU B 1 144 ? 48.155 -11.852 48.683 1.00 21.88 144 LEU B CA 1
ATOM 3872 C C . LEU B 1 144 ? 48.401 -12.242 47.255 1.00 22.36 144 LEU B C 1
ATOM 3873 O O . LEU B 1 144 ? 48.947 -11.451 46.483 1.00 19.12 144 LEU B O 1
ATOM 3878 N N . THR B 1 145 ? 47.953 -13.439 46.879 1.00 17.34 145 THR B N 1
ATOM 3879 C CA . THR B 1 145 ? 47.825 -13.866 45.432 1.00 17.29 145 THR B CA 1
ATOM 3880 C C . THR B 1 145 ? 46.412 -13.667 44.967 1.00 16.55 145 THR B C 1
ATOM 3881 O O . THR B 1 145 ? 45.510 -14.225 45.565 1.00 17.55 145 THR B O 1
ATOM 3885 N N . THR B 1 146 ? 46.210 -12.826 43.962 1.00 16.92 146 THR B N 1
ATOM 3886 C CA . THR B 1 146 ? 44.915 -12.483 43.414 1.00 18.48 146 THR B CA 1
ATOM 3887 C C . THR B 1 146 ? 44.959 -12.355 41.869 1.00 18.03 146 THR B C 1
ATOM 3888 O O . THR B 1 146 ? 46.050 -12.386 41.220 1.00 17.73 146 THR B O 1
ATOM 3892 N N . ILE B 1 147 ? 43.801 -12.264 41.246 1.00 18.70 147 ILE B N 1
ATOM 3893 C CA . ILE B 1 147 ? 43.776 -11.986 39.804 1.00 19.44 147 ILE B CA 1
ATOM 3894 C C . ILE B 1 147 ? 43.885 -10.489 39.530 1.00 22.86 147 ILE B C 1
ATOM 3895 O O . ILE B 1 147 ? 44.720 -10.105 38.712 1.00 25.25 147 ILE B O 1
ATOM 3900 N N . THR B 1 148 ? 43.138 -9.668 40.286 1.00 21.20 148 THR B N 1
ATOM 3901 C CA . THR B 1 148 ? 43.013 -8.217 39.978 1.00 21.00 148 THR B CA 1
ATOM 3902 C C . THR B 1 148 ? 43.983 -7.386 40.761 1.00 22.80 148 THR B C 1
ATOM 3903 O O . THR B 1 148 ? 44.095 -6.190 40.495 1.00 25.59 148 THR B O 1
ATOM 3907 N N . GLY B 1 149 ? 44.691 -7.970 41.731 1.00 24.11 149 GLY B N 1
ATOM 3908 C CA . GLY B 1 149 ? 45.686 -7.240 42.546 1.00 25.76 149 GLY B CA 1
ATOM 3909 C C . GLY B 1 149 ? 45.160 -6.795 43.901 1.00 27.18 149 GLY B C 1
ATOM 3910 O O . GLY B 1 149 ? 45.926 -6.334 44.752 1.00 27.87 149 GLY B O 1
ATOM 3911 N N . SER B 1 150 ? 43.875 -7.041 44.171 1.00 22.76 150 SER B N 1
ATOM 3912 C CA . SER B 1 150 ? 43.389 -6.869 45.551 1.00 23.07 150 SER B CA 1
ATOM 3913 C C . SER B 1 150 ? 42.289 -7.815 45.845 1.00 21.52 150 SER B C 1
ATOM 3914 O O . SER B 1 150 ? 41.504 -8.187 44.941 1.00 20.00 150 SER B O 1
ATOM 3917 N N . ALA B 1 151 ? 42.173 -8.217 47.087 1.00 19.49 151 ALA B N 1
ATOM 3918 C CA . ALA B 1 151 ? 41.081 -9.119 47.450 1.00 20.70 151 ALA B CA 1
ATOM 3919 C C . ALA B 1 151 ? 39.741 -8.488 47.204 1.00 21.27 151 ALA B C 1
ATOM 3920 O O . ALA B 1 151 ? 38.765 -9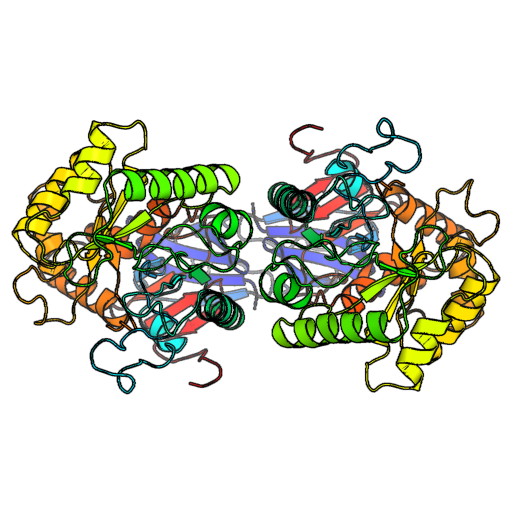.151 46.833 1.00 20.93 151 ALA B O 1
ATOM 3922 N N . LYS B 1 152 ? 39.669 -7.208 47.492 1.00 23.36 152 LYS B N 1
ATOM 3923 C CA . LYS B 1 152 ? 38.379 -6.544 47.418 1.00 25.65 152 LYS B CA 1
ATOM 3924 C C . LYS B 1 152 ? 37.814 -6.515 46.020 1.00 22.08 152 LYS B C 1
ATOM 3925 O O . LYS B 1 152 ? 36.618 -6.826 45.800 1.00 21.81 152 LYS B O 1
ATOM 3931 N N . SER B 1 153 ? 38.675 -6.236 45.075 1.00 19.12 153 SER B N 1
ATOM 3932 C CA . SER B 1 153 ? 38.262 -6.300 43.724 1.00 21.08 153 SER B CA 1
ATOM 3933 C C . SER B 1 153 ? 38.089 -7.738 43.161 1.00 19.88 153 SER B C 1
ATOM 3934 O O . SER B 1 153 ? 37.121 -7.976 42.395 1.00 18.23 153 SER B O 1
ATOM 3937 N N . ASP B 1 154 ? 38.892 -8.713 43.589 1.00 17.65 154 ASP B N 1
ATOM 3938 C CA . ASP B 1 154 ? 38.580 -10.122 43.206 1.00 17.78 154 ASP B CA 1
ATOM 3939 C C . ASP B 1 154 ? 37.225 -10.555 43.724 1.00 16.27 154 ASP B C 1
ATOM 3940 O O . ASP B 1 154 ? 36.451 -11.126 42.997 1.00 16.56 154 ASP B O 1
ATOM 3945 N N . ILE B 1 155 ? 36.899 -10.233 44.980 1.00 15.78 155 ILE B N 1
ATOM 3946 C CA . ILE B 1 155 ? 35.606 -10.683 45.544 1.00 17.00 155 ILE B CA 1
ATOM 3947 C C . ILE B 1 155 ? 34.449 -9.927 44.882 1.00 18.38 155 ILE B C 1
ATOM 3948 O O . ILE B 1 155 ? 33.386 -10.485 44.568 1.00 17.38 155 ILE B O 1
ATOM 3953 N N . ALA B 1 156 ? 34.655 -8.666 44.582 1.00 16.51 156 ALA B N 1
ATOM 3954 C CA . ALA B 1 156 ? 33.554 -7.881 43.986 1.00 17.95 156 ALA B CA 1
ATOM 3955 C C . ALA B 1 156 ? 33.233 -8.330 42.571 1.00 19.60 156 ALA B C 1
ATOM 3956 O O . ALA B 1 156 ? 32.055 -8.438 42.209 1.00 19.67 156 ALA B O 1
ATOM 3958 N N . PHE B 1 157 ? 34.266 -8.621 41.742 1.00 17.61 157 PHE B N 1
ATOM 3959 C CA . PHE B 1 157 ? 33.996 -8.806 40.306 1.00 16.88 157 PHE B CA 1
ATOM 3960 C C . PHE B 1 157 ? 34.106 -10.255 39.799 1.00 20.35 157 PHE B C 1
ATOM 3961 O O . PHE B 1 157 ? 33.658 -10.485 38.711 1.00 19.07 157 PHE B O 1
ATOM 3969 N N . LEU B 1 158 ? 34.679 -11.176 40.595 1.00 17.69 158 LEU B N 1
ATOM 3970 C CA . LEU B 1 158 ? 34.780 -12.581 40.147 1.00 19.32 158 LEU B CA 1
ATOM 3971 C C . LEU B 1 158 ? 33.663 -13.296 40.908 1.00 19.58 158 LEU B C 1
ATOM 3972 O O . LEU B 1 158 ? 33.818 -13.583 42.129 1.00 17.33 158 LEU B O 1
ATOM 3977 N N . GLU B 1 159 ? 32.604 -13.685 40.178 1.00 17.97 159 GLU B N 1
ATOM 3978 C CA . GLU B 1 159 ? 31.414 -14.240 40.866 1.00 19.72 159 GLU B CA 1
ATOM 3979 C C . GLU B 1 159 ? 31.754 -15.412 41.835 1.00 17.93 159 GLU B C 1
ATOM 3980 O O . GLU B 1 159 ? 31.252 -15.437 42.952 1.00 17.29 159 GLU B O 1
ATOM 3986 N N . PRO B 1 160 ? 32.614 -16.346 41.401 1.00 16.10 160 PRO B N 1
ATOM 3987 C CA . PRO B 1 160 ? 32.827 -17.533 42.237 1.00 17.06 160 PRO B CA 1
ATOM 3988 C C . PRO B 1 160 ? 33.683 -17.280 43.465 1.00 16.89 160 PRO B C 1
ATOM 3989 O O . PRO B 1 160 ? 33.839 -18.179 44.293 1.00 16.50 160 PRO B O 1
ATOM 3993 N N . VAL B 1 161 ? 34.335 -16.113 43.544 1.00 15.35 161 VAL B N 1
ATOM 3994 C CA . VAL B 1 161 ? 35.214 -15.829 44.639 1.00 14.01 161 VAL B CA 1
ATOM 3995 C C . VAL B 1 161 ? 34.405 -15.300 45.850 1.00 16.72 161 VAL B C 1
ATOM 3996 O O . VAL B 1 161 ? 33.735 -14.299 45.703 1.00 16.31 161 VAL B O 1
ATOM 4000 N N . ILE B 1 162 ? 34.539 -15.922 47.041 1.00 14.65 162 ILE B N 1
ATOM 4001 C CA . ILE B 1 162 ? 33.582 -15.633 48.137 1.00 16.01 162 ILE B CA 1
ATOM 4002 C C . ILE B 1 162 ? 34.265 -14.992 49.336 1.00 15.72 162 ILE B C 1
ATOM 4003 O O . ILE B 1 162 ? 33.573 -14.556 50.248 1.00 16.46 162 ILE B O 1
ATOM 4008 N N . GLY B 1 163 ? 35.603 -14.978 49.372 1.00 15.44 163 GLY B N 1
ATOM 4009 C CA . GLY B 1 163 ? 36.320 -14.458 50.473 1.00 14.88 163 GLY B CA 1
ATOM 4010 C C . GLY B 1 163 ? 37.786 -14.689 50.278 1.00 15.71 163 GLY B C 1
ATOM 4011 O O . GLY B 1 163 ? 38.208 -14.942 49.170 1.00 15.87 163 GLY B O 1
ATOM 4012 N N . ILE B 1 164 ? 38.523 -14.554 51.362 1.00 13.13 164 ILE B N 1
ATOM 4013 C CA . ILE B 1 164 ? 39.986 -14.758 51.394 1.00 14.17 164 ILE B CA 1
ATOM 4014 C C . ILE B 1 164 ? 40.264 -16.080 52.100 1.00 15.89 164 ILE B C 1
ATOM 4015 O O . ILE B 1 164 ? 39.771 -16.315 53.242 1.00 17.37 164 ILE B O 1
ATOM 4020 N N . GLY B 1 165 ? 41.172 -16.862 51.550 1.00 14.88 165 GLY B N 1
ATOM 4021 C CA . GLY B 1 165 ? 41.628 -18.081 52.162 1.00 15.27 165 GLY B CA 1
ATOM 4022 C C . GLY B 1 165 ? 42.679 -18.819 51.396 1.00 16.99 165 GLY B C 1
ATOM 4023 O O . GLY B 1 165 ? 42.882 -18.503 50.200 1.00 17.14 165 GLY B O 1
ATOM 4024 N N . GLU B 1 166 ? 43.304 -19.846 52.000 1.00 17.68 166 GLU B N 1
ATOM 4025 C CA . GLU B 1 166 ? 43.390 -20.056 53.431 1.00 17.50 166 GLU B CA 1
ATOM 4026 C C . GLU B 1 166 ? 44.591 -19.248 53.968 1.00 17.89 166 GLU B C 1
ATOM 4027 O O . GLU B 1 166 ? 45.759 -19.565 53.716 1.00 17.38 166 GLU B O 1
ATOM 4033 N N . PHE B 1 167 ? 44.301 -18.177 54.675 1.00 16.82 167 PHE B N 1
ATOM 4034 C CA . PHE B 1 167 ? 45.338 -17.188 55.058 1.00 15.61 167 PHE B CA 1
ATOM 4035 C C . PHE B 1 167 ? 45.979 -17.681 56.337 1.00 16.76 167 PHE B C 1
ATOM 4036 O O . PHE B 1 167 ? 45.285 -17.937 57.323 1.00 16.73 167 PHE B O 1
ATOM 4044 N N . ALA B 1 168 ? 47.289 -17.863 56.347 1.00 15.39 168 ALA B N 1
ATOM 4045 C CA . ALA B 1 168 ? 47.950 -18.513 57.481 1.00 14.63 168 ALA B CA 1
ATOM 4046 C C . ALA B 1 168 ? 48.305 -17.620 58.645 1.00 15.41 168 ALA B C 1
ATOM 4047 O O . ALA B 1 168 ? 48.902 -16.511 58.492 1.00 15.43 168 ALA B O 1
ATOM 4049 N N . ILE B 1 169 ? 47.898 -18.087 59.835 1.00 15.28 169 ILE B N 1
ATOM 4050 C CA . ILE B 1 169 ? 48.330 -17.549 61.147 1.00 16.11 169 ILE B CA 1
ATOM 4051 C C . ILE B 1 169 ? 48.821 -18.634 62.067 1.00 15.12 169 ILE B C 1
ATOM 4052 O O . ILE B 1 169 ? 48.490 -19.784 61.946 1.00 16.64 169 ILE B O 1
ATOM 4057 N N . SER B 1 170 ? 49.694 -18.260 62.960 1.00 16.71 170 SER B N 1
ATOM 4058 C CA . SER B 1 170 ? 50.286 -19.176 63.945 1.00 16.76 170 SER B CA 1
ATOM 4059 C C . SER B 1 170 ? 50.867 -20.408 63.323 1.00 16.79 170 SER B C 1
ATOM 4060 O O . SER B 1 170 ? 50.594 -21.542 63.703 1.00 16.57 170 SER B O 1
ATOM 4063 N N . ASP B 1 171 ? 51.684 -20.183 62.302 1.00 17.35 171 ASP B N 1
ATOM 4064 C CA . ASP B 1 171 ? 52.280 -21.260 61.557 1.00 16.26 171 ASP B CA 1
ATOM 4065 C C . ASP B 1 171 ? 53.690 -20.896 61.098 1.00 16.32 171 ASP B C 1
ATOM 4066 O O . ASP B 1 171 ? 53.892 -19.778 60.687 1.00 15.67 171 ASP B O 1
ATOM 4071 N N . HIS B 1 172 ? 54.656 -21.827 61.197 1.00 16.56 172 HIS B N 1
ATOM 4072 C CA . HIS B 1 172 ? 56.027 -21.554 60.737 1.00 17.16 172 HIS B CA 1
ATOM 4073 C C . HIS B 1 172 ? 56.110 -21.149 59.248 1.00 18.64 172 HIS B C 1
ATOM 4074 O O . HIS B 1 172 ? 57.098 -20.535 58.826 1.00 17.17 172 HIS B O 1
ATOM 4081 N N . ARG B 1 173 ? 55.111 -21.543 58.501 1.00 17.89 173 ARG B N 1
ATOM 4082 C CA . ARG B 1 173 ? 55.019 -21.199 57.044 1.00 20.36 173 ARG B CA 1
ATOM 4083 C C . ARG B 1 173 ? 54.214 -19.955 56.736 1.00 18.80 173 ARG B C 1
ATOM 4084 O O . ARG B 1 173 ? 54.110 -19.567 55.510 1.00 19.18 173 ARG B O 1
ATOM 4092 N N . SER B 1 174 ? 53.713 -19.265 57.775 1.00 17.18 174 SER B N 1
ATOM 4093 C CA . SER B 1 174 ? 52.989 -18.067 57.557 1.00 16.95 174 SER B CA 1
ATOM 4094 C C . SER B 1 174 ? 53.883 -16.941 57.058 1.00 16.37 174 SER B C 1
ATOM 4095 O O . SER B 1 174 ? 55.103 -17.027 57.130 1.00 18.85 174 SER B O 1
ATOM 4098 N N . SER B 1 175 ? 53.256 -15.815 56.705 1.00 16.29 175 SER B N 1
ATOM 4099 C CA . SER B 1 175 ? 53.982 -14.603 56.405 1.00 16.57 175 SER B CA 1
ATOM 4100 C C . SER B 1 175 ? 54.244 -13.776 57.662 1.00 19.71 175 SER B C 1
ATOM 4101 O O . SER B 1 175 ? 54.637 -12.618 57.543 1.00 18.67 175 SER B O 1
ATOM 4104 N N . GLN B 1 176 ? 54.011 -14.330 58.869 1.00 18.32 176 GLN B N 1
ATOM 4105 C CA . GLN B 1 176 ? 54.083 -13.547 60.091 1.00 16.99 176 GLN B CA 1
ATOM 4106 C C . GLN B 1 176 ? 53.278 -12.273 59.945 1.00 17.33 176 GLN B C 1
ATOM 4107 O O . GLN B 1 176 ? 53.796 -11.212 60.108 1.00 18.16 176 GLN B O 1
ATOM 4113 N N . PRO B 1 177 ? 51.984 -12.404 59.677 1.00 17.02 177 PRO B N 1
ATOM 4114 C CA . PRO B 1 177 ? 51.139 -11.236 59.522 1.00 18.28 177 PRO B CA 1
ATOM 4115 C C . PRO B 1 177 ? 50.911 -10.452 60.808 1.00 19.19 177 PRO B C 1
ATOM 4116 O O . PRO B 1 177 ? 50.787 -11.012 61.888 1.00 20.42 177 PRO B O 1
ATOM 4120 N N . THR B 1 178 ? 50.821 -9.160 60.685 1.00 18.29 178 THR B N 1
ATOM 4121 C CA . THR B 1 178 ? 50.561 -8.294 61.784 1.00 19.47 178 THR B CA 1
ATOM 4122 C C . THR B 1 178 ? 49.100 -8.195 61.968 1.00 19.81 178 THR B C 1
ATOM 4123 O O . THR B 1 178 ? 48.310 -8.519 61.060 1.00 19.55 178 THR B O 1
ATOM 4127 N N . PHE B 1 179 ? 48.731 -7.690 63.148 1.00 18.88 179 PHE B N 1
ATOM 4128 C CA . PHE B 1 179 ? 47.326 -7.402 63.469 1.00 18.12 179 PHE B CA 1
ATOM 4129 C C . PHE B 1 179 ? 46.745 -6.411 62.453 1.00 18.60 179 PHE B C 1
ATOM 4130 O O . PHE B 1 179 ? 45.577 -6.632 61.942 1.00 17.16 179 PHE B O 1
ATOM 4138 N N . GLU B 1 180 ? 47.535 -5.369 62.121 1.00 19.26 180 GLU B N 1
ATOM 4139 C CA . GLU B 1 180 ? 47.056 -4.327 61.169 1.00 20.34 180 GLU B CA 1
ATOM 4140 C C . GLU B 1 180 ? 46.830 -4.940 59.783 1.00 21.34 180 GLU B C 1
ATOM 4141 O O . GLU B 1 180 ? 45.799 -4.579 59.122 1.00 20.67 180 GLU B O 1
ATOM 4147 N N . GLU B 1 181 ? 47.706 -5.841 59.370 1.00 19.91 181 GLU B N 1
ATOM 4148 C CA . GLU B 1 181 ? 47.533 -6.534 58.091 1.00 20.53 181 GLU B CA 1
ATOM 4149 C C . GLU B 1 181 ? 46.271 -7.366 58.067 1.00 20.32 181 GLU B C 1
ATOM 4150 O O . GLU B 1 181 ? 45.494 -7.294 57.106 1.00 18.54 181 GLU B O 1
ATOM 4156 N N . VAL B 1 182 ? 46.046 -8.125 59.153 1.00 18.46 182 VAL B N 1
ATOM 4157 C CA . VAL B 1 182 ? 44.909 -9.002 59.249 1.00 17.83 182 VAL B CA 1
ATOM 4158 C C . VAL B 1 182 ? 43.593 -8.239 59.268 1.00 17.73 182 VAL B C 1
ATOM 4159 O O . VAL B 1 182 ? 42.663 -8.660 58.599 1.00 18.25 182 VAL B O 1
ATOM 4163 N N . ILE B 1 183 ? 43.471 -7.175 60.068 1.00 16.00 183 ILE B N 1
ATOM 4164 C CA . ILE B 1 183 ? 42.213 -6.493 60.106 1.00 18.07 183 ILE B CA 1
ATOM 4165 C C . ILE B 1 183 ? 41.902 -5.769 58.826 1.00 16.82 183 ILE B C 1
ATOM 4166 O O . ILE B 1 183 ? 40.744 -5.527 58.487 1.00 17.02 183 ILE B O 1
ATOM 4171 N N . ARG B 1 184 ? 42.939 -5.330 58.141 1.00 17.00 184 ARG B N 1
ATOM 4172 C CA . ARG B 1 184 ? 42.689 -4.684 56.824 1.00 18.08 184 ARG B CA 1
ATOM 4173 C C . ARG B 1 184 ? 42.163 -5.739 55.817 1.00 17.41 184 ARG B C 1
ATOM 4174 O O . ARG B 1 184 ? 41.223 -5.467 55.053 1.00 15.79 184 ARG B O 1
ATOM 4182 N N . LEU B 1 185 ? 42.733 -6.930 55.809 1.00 15.75 185 LEU B N 1
ATOM 4183 C CA . LEU B 1 185 ? 42.191 -8.022 54.994 1.00 16.63 185 LEU B CA 1
ATOM 4184 C C . LEU B 1 185 ? 40.768 -8.299 55.354 1.00 16.43 185 LEU B C 1
ATOM 4185 O O . LEU B 1 185 ? 39.894 -8.475 54.494 1.00 15.46 185 LEU B O 1
ATOM 4190 N N . ALA B 1 186 ? 40.489 -8.365 56.660 1.00 15.80 186 ALA B N 1
ATOM 4191 C CA . ALA B 1 186 ? 39.133 -8.683 57.067 1.00 16.25 186 ALA B CA 1
ATOM 4192 C C . ALA B 1 186 ? 38.157 -7.613 56.629 1.00 15.84 186 ALA B C 1
ATOM 4193 O O . ALA B 1 186 ? 37.056 -7.896 56.225 1.00 16.06 186 ALA B O 1
ATOM 4195 N N . SER B 1 187 ? 38.608 -6.390 56.642 1.00 16.09 187 SER B N 1
ATOM 4196 C CA . SER B 1 187 ? 37.777 -5.272 56.191 1.00 17.86 187 SER B CA 1
ATOM 4197 C C . SER B 1 187 ? 37.417 -5.424 54.728 1.00 18.60 187 SER B C 1
ATOM 4198 O O . SER B 1 187 ? 36.324 -5.095 54.336 1.00 17.45 187 SER B O 1
ATOM 4201 N N . GLU B 1 188 ? 38.405 -5.871 53.937 1.00 16.22 188 GLU B N 1
ATOM 4202 C CA . GLU B 1 188 ? 38.250 -6.025 52.534 1.00 16.31 188 GLU B CA 1
ATOM 4203 C C . GLU B 1 188 ? 37.189 -7.088 52.198 1.00 15.75 188 GLU B C 1
ATOM 4204 O O . GLU B 1 188 ? 36.256 -6.865 51.418 1.00 16.44 188 GLU B O 1
ATOM 4210 N N . THR B 1 189 ? 37.345 -8.240 52.765 1.00 15.47 189 THR B N 1
ATOM 4211 C CA . THR B 1 189 ? 36.405 -9.264 52.542 1.00 16.03 189 THR B CA 1
ATOM 4212 C C . THR B 1 189 ? 35.020 -8.961 53.078 1.00 15.37 189 THR B C 1
ATOM 4213 O O . THR B 1 189 ? 34.037 -9.250 52.404 1.00 15.72 189 THR B O 1
ATOM 4217 N N . HIS B 1 190 ? 34.911 -8.428 54.305 1.00 14.87 190 HIS B N 1
ATOM 4218 C CA . HIS B 1 190 ? 33.624 -8.043 54.859 1.00 15.33 190 HIS B CA 1
ATOM 4219 C C . HIS B 1 190 ? 32.844 -7.065 53.983 1.00 16.42 190 HIS B C 1
ATOM 4220 O O . HIS B 1 190 ? 31.681 -7.293 53.672 1.00 16.41 190 HIS B O 1
ATOM 4227 N N . VAL B 1 191 ? 33.484 -5.983 53.573 1.00 14.05 191 VAL B N 1
ATOM 4228 C CA . VAL B 1 191 ? 32.826 -5.000 52.696 1.00 16.48 191 VAL B CA 1
ATOM 4229 C C . VAL B 1 191 ? 32.468 -5.617 51.333 1.00 17.45 191 VAL B C 1
ATOM 4230 O O . VAL B 1 191 ? 31.390 -5.349 50.765 1.00 17.10 191 VAL B O 1
ATOM 4234 N N . ALA B 1 192 ? 33.379 -6.397 50.753 1.00 17.43 192 ALA B N 1
ATOM 4235 C CA . ALA B 1 192 ? 33.071 -7.050 49.509 1.00 17.34 192 ALA B CA 1
ATOM 4236 C C . ALA B 1 192 ? 31.870 -7.999 49.632 1.00 16.46 192 ALA B C 1
ATOM 4237 O O . ALA B 1 192 ? 31.096 -8.141 48.691 1.00 17.39 192 ALA B O 1
ATOM 4239 N N . GLY B 1 193 ? 31.691 -8.628 50.765 1.00 17.91 193 GLY B N 1
ATOM 4240 C CA . GLY B 1 193 ? 30.492 -9.381 51.057 1.00 18.23 193 GLY B CA 1
ATOM 4241 C C . GLY B 1 193 ? 29.230 -8.617 51.069 1.00 18.12 193 GLY B C 1
ATOM 4242 O O . GLY B 1 193 ? 28.179 -9.124 50.596 1.00 20.15 193 GLY B O 1
ATOM 4243 N N . LEU B 1 194 ? 29.298 -7.385 51.582 1.00 18.36 194 LEU B N 1
ATOM 4244 C CA . LEU B 1 194 ? 28.175 -6.507 51.551 1.00 21.29 194 LEU B CA 1
ATOM 4245 C C . LEU B 1 194 ? 27.830 -6.094 50.153 1.00 20.37 194 LEU B C 1
ATOM 4246 O O . LEU B 1 194 ? 26.652 -6.058 49.774 1.00 22.19 194 LEU B O 1
ATOM 4251 N N . ILE B 1 195 ? 28.822 -5.809 49.358 1.00 17.91 195 ILE B N 1
ATOM 4252 C CA . ILE B 1 195 ? 28.598 -5.299 47.953 1.00 19.61 195 ILE B CA 1
ATOM 4253 C C . ILE B 1 195 ? 27.967 -6.389 47.077 1.00 19.49 195 ILE B C 1
ATOM 4254 O O . ILE B 1 195 ? 27.139 -6.132 46.194 1.00 23.20 195 ILE B O 1
ATOM 4259 N N . THR B 1 196 ? 28.321 -7.634 47.384 1.00 15.81 196 THR B N 1
ATOM 4260 C CA . THR B 1 196 ? 28.020 -8.730 46.505 1.00 17.15 196 THR B CA 1
ATOM 4261 C C . THR B 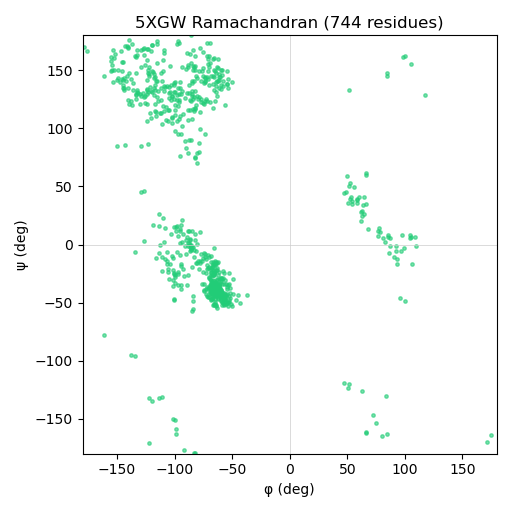1 196 ? 26.978 -9.668 47.067 1.00 17.98 196 THR B C 1
ATOM 4262 O O . THR B 1 196 ? 26.483 -10.538 46.360 1.00 16.44 196 THR B O 1
ATOM 4266 N N . GLY B 1 197 ? 26.815 -9.689 48.375 1.00 19.03 197 GLY B N 1
ATOM 4267 C CA . GLY B 1 197 ? 26.005 -10.675 49.075 1.00 19.98 197 GLY B CA 1
ATOM 4268 C C . GLY B 1 197 ? 26.651 -11.972 49.372 1.00 22.03 197 GLY B C 1
ATOM 4269 O O . GLY B 1 197 ? 26.030 -12.857 49.930 1.00 21.27 197 GLY B O 1
ATOM 4270 N N . LYS B 1 198 ? 27.924 -12.117 49.018 1.00 18.79 198 LYS B N 1
ATOM 4271 C CA . LYS B 1 198 ? 28.643 -13.355 49.235 1.00 15.98 198 LYS B CA 1
ATOM 4272 C C . LYS B 1 198 ? 29.194 -13.443 50.660 1.00 17.90 198 LYS B C 1
ATOM 4273 O O . LYS B 1 198 ? 29.024 -12.529 51.469 1.00 16.79 198 LYS B O 1
ATOM 4279 N N . ALA B 1 199 ? 29.884 -14.532 50.954 1.00 16.01 199 ALA B N 1
ATOM 4280 C CA . ALA B 1 199 ? 30.306 -14.870 52.322 1.00 17.94 199 ALA B CA 1
ATOM 4281 C C . ALA B 1 199 ? 30.992 -13.693 53.003 1.00 17.36 199 ALA B C 1
ATOM 4282 O O . ALA B 1 199 ? 30.627 -13.331 54.104 1.00 17.28 199 ALA B O 1
ATOM 4284 N N . GLY B 1 200 ? 32.001 -13.115 52.360 1.00 16.33 200 GLY B N 1
ATOM 4285 C CA . GLY B 1 200 ? 32.696 -11.974 52.987 1.00 17.23 200 GLY B CA 1
ATOM 4286 C C . GLY B 1 200 ? 33.450 -12.351 54.236 1.00 18.75 200 GLY B C 1
ATOM 4287 O O . GLY B 1 200 ? 33.518 -11.555 55.183 1.00 19.83 200 GLY B O 1
ATOM 4288 N N . VAL B 1 201 ? 33.991 -13.564 54.222 1.00 16.04 201 VAL B N 1
ATOM 4289 C CA . VAL B 1 201 ? 34.772 -14.091 55.309 1.00 15.52 201 VAL B CA 1
ATOM 4290 C C . VAL B 1 201 ? 36.273 -14.220 54.972 1.00 15.27 201 VAL B C 1
ATOM 4291 O O . VAL B 1 201 ? 36.650 -14.237 53.758 1.00 17.67 201 VAL B O 1
ATOM 4295 N N . ILE B 1 202 ? 37.111 -14.267 55.993 1.00 15.06 202 ILE B N 1
ATOM 4296 C CA . ILE B 1 202 ? 38.508 -14.663 55.864 1.00 16.49 202 ILE B CA 1
ATOM 4297 C C . ILE B 1 202 ? 38.592 -16.021 56.547 1.00 17.64 202 ILE B C 1
ATOM 4298 O O . ILE B 1 202 ? 38.361 -16.123 57.766 1.00 16.08 202 ILE B O 1
ATOM 4303 N N . HIS B 1 203 ? 38.970 -17.027 55.781 1.00 15.08 203 HIS B N 1
ATOM 4304 C CA . HIS B 1 203 ? 39.230 -18.408 56.204 1.00 14.88 203 HIS B CA 1
ATOM 4305 C C . HIS B 1 203 ? 40.688 -18.570 56.529 1.00 17.00 203 HIS B C 1
ATOM 4306 O O . HIS B 1 203 ? 41.555 -18.456 55.660 1.00 17.91 203 HIS B O 1
ATOM 4313 N N . PHE B 1 204 ? 41.011 -18.784 57.790 1.00 15.12 204 PHE B N 1
ATOM 4314 C CA . PHE B 1 204 ? 42.369 -18.813 58.265 1.00 15.81 204 PHE B CA 1
ATOM 4315 C C . PHE B 1 204 ? 42.926 -20.197 58.396 1.00 16.99 204 PHE B C 1
ATOM 4316 O O . PHE B 1 204 ? 42.315 -21.067 59.037 1.00 18.82 204 PHE B O 1
ATOM 4324 N N . HIS B 1 205 ? 44.077 -20.450 57.822 1.00 16.15 205 HIS B N 1
ATOM 4325 C CA . HIS B 1 205 ? 44.830 -21.684 58.148 1.00 17.95 205 HIS B CA 1
ATOM 4326 C C . HIS B 1 205 ? 45.452 -21.478 59.491 1.00 17.81 205 HIS B C 1
ATOM 4327 O O . HIS B 1 205 ? 46.147 -20.472 59.643 1.00 16.29 205 HIS B O 1
ATOM 4334 N N . LEU B 1 206 ? 45.137 -22.338 60.450 1.00 16.56 206 LEU B N 1
ATOM 4335 C CA . LEU B 1 206 ? 45.879 -22.367 61.706 1.00 17.94 206 LEU B CA 1
ATOM 4336 C C . LEU B 1 206 ? 46.968 -23.412 61.688 1.00 16.93 206 LEU B C 1
ATOM 4337 O O . LEU B 1 206 ? 46.750 -24.557 61.264 1.00 21.12 206 LEU B O 1
ATOM 4342 N N . GLY B 1 207 ? 48.151 -23.025 62.161 1.00 16.97 207 GLY B N 1
ATOM 4343 C CA . GLY B 1 207 ? 49.212 -23.977 62.453 1.00 18.23 207 GLY B CA 1
ATOM 4344 C C . GLY B 1 207 ? 49.297 -24.335 63.925 1.00 18.69 207 GLY B C 1
ATOM 4345 O O . GLY B 1 207 ? 48.365 -24.082 64.725 1.00 19.05 207 GLY B O 1
ATOM 4346 N N . ASP B 1 208 ? 50.466 -24.821 64.338 1.00 18.65 208 ASP B N 1
ATOM 4347 C CA . ASP B 1 208 ? 50.664 -25.224 65.769 1.00 21.55 208 ASP B CA 1
ATOM 4348 C C . ASP B 1 208 ? 51.364 -24.189 66.625 1.00 22.96 208 ASP B C 1
ATOM 4349 O O . ASP B 1 208 ? 51.849 -24.442 67.747 1.00 20.72 208 ASP B O 1
ATOM 4354 N N . GLY B 1 209 ? 51.442 -22.975 66.149 1.00 18.93 209 GLY B N 1
ATOM 4355 C CA . GLY B 1 209 ? 52.024 -21.960 66.937 1.00 21.19 209 GLY B CA 1
ATOM 4356 C C . GLY B 1 209 ? 51.253 -21.671 68.201 1.00 19.41 209 GLY B C 1
ATOM 4357 O O . GLY B 1 209 ? 50.003 -21.654 68.225 1.00 19.49 209 GLY B O 1
ATOM 4358 N N . GLU B 1 210 ? 52.007 -21.449 69.276 1.00 19.77 210 GLU B N 1
ATOM 4359 C CA . GLU B 1 210 ? 51.408 -21.217 70.625 1.00 25.05 210 GLU B CA 1
ATOM 4360 C C . GLU B 1 210 ? 50.560 -19.985 70.689 1.00 20.61 210 GLU B C 1
ATOM 4361 O O . GLU B 1 210 ? 49.679 -19.860 71.566 1.00 19.83 210 GLU B O 1
ATOM 4367 N N . ARG B 1 211 ? 50.764 -19.036 69.791 1.00 16.97 211 ARG B N 1
ATOM 4368 C CA . ARG B 1 211 ? 49.895 -17.863 69.799 1.00 20.49 211 ARG B CA 1
ATOM 4369 C C . ARG B 1 211 ? 48.426 -18.160 69.431 1.00 19.78 211 ARG B C 1
ATOM 4370 O O . ARG B 1 211 ? 47.578 -17.359 69.643 1.00 19.98 211 ARG B O 1
ATOM 4378 N N . ARG B 1 212 ? 48.196 -19.299 68.817 1.00 18.31 212 ARG B N 1
ATOM 4379 C CA . ARG B 1 212 ? 46.869 -19.809 68.497 1.00 18.85 212 ARG B CA 1
ATOM 4380 C C . ARG B 1 212 ? 46.005 -18.712 67.850 1.00 18.97 212 ARG B C 1
ATOM 4381 O O . ARG B 1 212 ? 46.433 -18.172 66.787 1.00 20.90 212 ARG B O 1
ATOM 4389 N N . LEU B 1 213 ? 44.863 -18.327 68.456 1.00 17.12 213 LEU B N 1
ATOM 4390 C CA . LEU B 1 213 ? 43.924 -17.429 67.829 1.00 17.37 213 LEU B CA 1
ATOM 4391 C C . LEU B 1 213 ? 43.987 -15.972 68.278 1.00 20.51 213 LEU B C 1
ATOM 4392 O O . LEU B 1 213 ? 43.031 -15.230 68.093 1.00 18.18 213 LEU B O 1
ATOM 4397 N N . GLU B 1 214 ? 45.073 -15.603 68.957 1.00 20.62 214 GLU B N 1
ATOM 4398 C CA . GLU B 1 214 ? 45.284 -14.276 69.485 1.00 25.14 214 GLU B CA 1
ATOM 4399 C C . GLU B 1 214 ? 44.942 -13.158 68.541 1.00 22.13 214 GLU B C 1
ATOM 4400 O O . GLU B 1 214 ? 44.381 -12.153 68.988 1.00 21.94 214 GLU B O 1
ATOM 4406 N N . LEU B 1 215 ? 45.331 -13.266 67.265 1.00 21.88 215 LEU B N 1
ATOM 4407 C CA . LEU B 1 215 ? 45.028 -12.150 66.296 1.00 20.13 215 LEU B CA 1
ATOM 4408 C C . LEU B 1 215 ? 43.549 -12.033 66.068 1.00 19.68 215 LEU B C 1
ATOM 4409 O O . LEU B 1 215 ? 43.015 -10.916 65.991 1.00 20.57 215 LEU B O 1
ATOM 4414 N N . ILE B 1 216 ? 42.847 -13.174 66.002 1.00 18.66 216 ILE B N 1
ATOM 4415 C CA . ILE B 1 216 ? 41.399 -13.145 65.823 1.00 17.74 216 ILE B CA 1
ATOM 4416 C C . ILE B 1 216 ? 40.724 -12.591 67.042 1.00 19.22 216 ILE B C 1
ATOM 4417 O O . ILE B 1 216 ? 39.769 -11.766 66.956 1.00 17.27 216 ILE B O 1
ATOM 4422 N N . GLU B 1 217 ? 41.144 -13.110 68.198 1.00 20.38 217 GLU B N 1
ATOM 4423 C CA . GLU B 1 217 ? 40.568 -12.644 69.447 1.00 20.12 217 GLU B CA 1
ATOM 4424 C C . GLU B 1 217 ? 40.719 -11.122 69.585 1.00 21.70 217 GLU B C 1
ATOM 4425 O O . GLU B 1 217 ? 39.761 -10.440 69.973 1.00 20.28 217 GLU B O 1
ATOM 4431 N N . ARG B 1 218 ? 41.924 -10.608 69.306 1.00 18.74 218 ARG B N 1
ATOM 4432 C CA . ARG B 1 218 ? 42.130 -9.189 69.318 1.00 20.44 218 ARG B CA 1
ATOM 4433 C C . ARG B 1 218 ? 41.229 -8.406 68.327 1.00 19.19 218 ARG B C 1
ATOM 4434 O O . ARG B 1 218 ? 40.788 -7.340 68.654 1.00 19.02 218 ARG B O 1
ATOM 4442 N N . ALA B 1 219 ? 41.075 -8.880 67.106 1.00 17.84 219 ALA B N 1
ATOM 4443 C CA . ALA B 1 219 ? 40.270 -8.213 66.082 1.00 17.32 219 ALA B CA 1
ATOM 4444 C C . ALA B 1 219 ? 38.846 -8.075 66.592 1.00 17.92 219 ALA B C 1
ATOM 4445 O O . ALA B 1 219 ? 38.242 -6.984 66.509 1.00 18.33 219 ALA B O 1
ATOM 4447 N N . ILE B 1 220 ? 38.340 -9.147 67.174 1.00 19.02 220 ILE B N 1
ATOM 4448 C CA . ILE B 1 220 ? 36.947 -9.120 67.609 1.00 20.21 220 ILE B CA 1
ATOM 4449 C C . ILE B 1 220 ? 36.745 -8.156 68.825 1.00 22.25 220 ILE B C 1
ATOM 4450 O O . ILE B 1 220 ? 35.767 -7.422 68.921 1.00 22.54 220 ILE B O 1
ATOM 4455 N N . ARG B 1 221 ? 37.693 -8.205 69.728 1.00 23.24 221 ARG B N 1
ATOM 4456 C CA . ARG B 1 221 ? 37.626 -7.404 70.930 1.00 24.65 221 ARG B CA 1
ATOM 4457 C C . ARG B 1 221 ? 37.789 -5.921 70.611 1.00 26.60 221 ARG B C 1
ATOM 4458 O O . ARG B 1 221 ? 37.124 -5.120 71.219 1.00 23.28 221 ARG B O 1
ATOM 4466 N N . GLU B 1 222 ? 38.717 -5.577 69.727 1.00 21.65 222 GLU B N 1
ATOM 4467 C CA . GLU B 1 222 ? 39.158 -4.191 69.604 1.00 25.82 222 GLU B CA 1
ATOM 4468 C C . GLU B 1 222 ? 38.461 -3.441 68.491 1.00 25.34 222 GLU B C 1
ATOM 4469 O O . GLU B 1 222 ? 38.408 -2.228 68.509 1.00 26.52 222 GLU B O 1
ATOM 4475 N N . THR B 1 223 ? 37.958 -4.149 67.505 1.00 20.37 223 THR B N 1
ATOM 4476 C CA . THR B 1 223 ? 37.389 -3.505 66.298 1.00 18.90 223 THR B CA 1
ATOM 4477 C C . THR B 1 223 ? 35.899 -3.784 66.191 1.00 19.32 223 THR B C 1
ATOM 4478 O O . THR B 1 223 ? 35.336 -4.523 67.032 1.00 22.29 223 THR B O 1
ATOM 4482 N N . GLU B 1 224 ? 35.261 -3.136 65.240 1.00 16.98 224 GLU B N 1
ATOM 4483 C CA . GLU B 1 224 ? 33.857 -3.319 64.935 1.00 18.28 224 GLU B CA 1
ATOM 4484 C C . GLU B 1 224 ? 33.597 -4.502 63.980 1.00 20.24 224 GLU B C 1
ATOM 4485 O O . GLU B 1 224 ? 32.436 -4.784 63.661 1.00 17.23 224 GLU B O 1
ATOM 4491 N N . LEU B 1 225 ? 34.628 -5.179 63.510 1.00 18.39 225 LEU B N 1
ATOM 4492 C CA . LEU B 1 225 ? 34.389 -6.293 62.603 1.00 18.69 225 LEU B CA 1
ATOM 4493 C C . LEU B 1 225 ? 33.589 -7.432 63.245 1.00 18.99 225 LEU B C 1
ATOM 4494 O O . LEU B 1 225 ? 33.977 -7.922 64.282 1.00 19.68 225 LEU B O 1
ATOM 4499 N N . PRO B 1 226 ? 32.482 -7.880 62.605 1.00 18.07 226 PRO B N 1
ATOM 4500 C CA . PRO B 1 226 ? 31.691 -8.953 63.136 1.00 19.84 226 PRO B CA 1
ATOM 4501 C C . PRO B 1 226 ? 32.475 -10.217 63.256 1.00 19.60 226 PRO B C 1
ATOM 4502 O O . PRO B 1 226 ? 33.309 -10.543 62.392 1.00 18.48 226 PRO B O 1
ATOM 4506 N N . ALA B 1 227 ? 32.218 -10.938 64.339 1.00 18.25 227 ALA B N 1
ATOM 4507 C CA . ALA B 1 227 ? 32.903 -12.159 64.605 1.00 19.24 227 ALA B CA 1
ATOM 4508 C C . ALA B 1 227 ? 32.800 -13.154 63.469 1.00 16.12 227 ALA B C 1
ATOM 4509 O O . ALA B 1 227 ? 33.768 -13.948 63.215 1.00 16.79 227 ALA B O 1
ATOM 4511 N N . ARG B 1 228 ? 31.679 -13.147 62.790 1.00 18.49 228 ARG B N 1
ATOM 4512 C CA . ARG B 1 228 ? 31.452 -14.179 61.707 1.00 18.61 228 ARG B CA 1
ATOM 4513 C C . ARG B 1 228 ? 32.470 -14.024 60.567 1.00 17.49 228 ARG B C 1
ATOM 4514 O O . ARG B 1 228 ? 32.765 -14.996 59.832 1.00 15.53 228 ARG B O 1
ATOM 4522 N N . VAL B 1 229 ? 33.085 -12.855 60.451 1.00 16.72 229 VAL B N 1
ATOM 4523 C CA . VAL B 1 229 ? 34.135 -12.627 59.464 1.00 17.21 229 VAL B CA 1
ATOM 4524 C C . VAL B 1 229 ? 35.342 -13.554 59.608 1.00 19.01 229 VAL B C 1
ATOM 4525 O O . VAL B 1 229 ? 35.973 -13.922 58.609 1.00 18.01 229 VAL B O 1
ATOM 4529 N N . PHE B 1 230 ? 35.661 -13.978 60.831 1.00 18.06 230 PHE B N 1
ATOM 4530 C CA . PHE B 1 230 ? 36.894 -14.675 61.143 1.00 16.55 230 PHE B CA 1
ATOM 4531 C C . PHE B 1 230 ? 36.585 -16.160 61.277 1.00 17.83 230 PHE B C 1
ATOM 4532 O O . PHE B 1 230 ? 35.839 -16.561 62.139 1.00 18.78 230 PHE B O 1
ATOM 4540 N N . ASN B 1 231 ? 37.042 -16.982 60.324 1.00 17.47 231 ASN B N 1
ATOM 4541 C CA . ASN B 1 231 ? 36.671 -18.386 60.214 1.00 18.13 231 ASN B CA 1
ATOM 4542 C C . ASN B 1 231 ? 37.903 -19.254 60.249 1.00 18.06 231 ASN B C 1
ATOM 4543 O O . ASN B 1 231 ? 38.463 -19.598 59.194 1.00 15.99 231 ASN B O 1
ATOM 4548 N N . PRO B 1 232 ? 38.372 -19.633 61.447 1.00 17.11 232 PRO B N 1
ATOM 4549 C CA . PRO B 1 232 ? 39.534 -20.532 61.549 1.00 15.11 232 PRO B CA 1
ATOM 4550 C C . PRO B 1 232 ? 39.250 -21.989 61.187 1.00 15.64 232 PRO B C 1
ATOM 4551 O O . PRO B 1 232 ? 38.190 -22.539 61.563 1.00 17.06 232 PRO B O 1
ATOM 4555 N N . THR B 1 233 ? 40.191 -22.594 60.506 1.00 15.05 233 THR B N 1
ATOM 4556 C CA . THR B 1 233 ? 40.176 -24.008 60.192 1.00 16.98 233 THR B CA 1
ATOM 4557 C C . THR B 1 233 ? 41.359 -24.773 60.764 1.00 17.83 233 THR B C 1
ATOM 4558 O O . THR B 1 233 ? 42.255 -24.197 61.371 1.00 17.12 233 THR B O 1
ATOM 4562 N N . HIS B 1 234 ? 41.269 -26.109 60.628 1.00 16.41 234 HIS B N 1
ATOM 4563 C CA . HIS B 1 234 ? 42.239 -27.017 61.237 1.00 16.85 234 HIS B CA 1
ATOM 4564 C C . HIS B 1 234 ? 42.227 -26.875 62.769 1.00 17.83 234 HIS B C 1
ATOM 4565 O O . HIS B 1 234 ? 43.247 -27.177 63.420 1.00 17.97 234 HIS B O 1
ATOM 4572 N N . VAL B 1 235 ? 41.099 -26.494 63.348 1.00 19.06 235 VAL B N 1
ATOM 4573 C CA . VAL B 1 235 ? 41.046 -26.230 64.813 1.00 17.35 235 VAL B CA 1
ATOM 4574 C C . VAL B 1 235 ? 41.207 -27.431 65.751 1.00 17.36 235 VAL B C 1
ATOM 4575 O O . VAL B 1 235 ? 41.599 -27.229 66.908 1.00 17.60 235 VAL B O 1
ATOM 4579 N N . ASN B 1 236 ? 41.070 -28.608 65.210 1.00 16.21 236 ASN B N 1
ATOM 4580 C CA . ASN B 1 236 ? 41.339 -29.873 65.898 1.00 18.84 236 ASN B CA 1
ATOM 4581 C C . ASN B 1 236 ? 42.791 -30.320 65.820 1.00 22.38 236 ASN B C 1
ATOM 4582 O O . ASN B 1 236 ? 43.084 -31.425 66.282 1.00 20.94 236 ASN B O 1
ATOM 4587 N N . ARG B 1 237 ? 43.684 -29.496 65.231 1.00 18.24 237 ARG B N 1
ATOM 4588 C CA . ARG B 1 237 ? 45.031 -30.037 64.909 1.00 20.72 237 ARG B CA 1
ATOM 4589 C C . ARG B 1 237 ? 45.906 -30.178 66.153 1.00 21.62 237 ARG B C 1
ATOM 4590 O O . ARG B 1 237 ? 46.886 -30.900 66.129 1.00 19.21 237 ARG B O 1
ATOM 4598 N N . ASN B 1 238 ? 45.608 -29.410 67.208 1.00 21.37 238 ASN B N 1
ATOM 4599 C CA . ASN B 1 238 ? 46.245 -29.690 68.481 1.00 21.89 238 ASN B CA 1
ATOM 4600 C C . ASN B 1 238 ? 45.229 -29.370 69.585 1.00 24.04 238 ASN B C 1
ATOM 4601 O O . ASN B 1 238 ? 44.302 -28.566 69.410 1.00 21.48 238 ASN B O 1
ATOM 4606 N N . LYS B 1 239 ? 45.411 -29.968 70.747 1.00 21.35 239 LYS B N 1
ATOM 4607 C CA . LYS B 1 239 ? 44.408 -29.820 71.812 1.00 22.32 239 LYS B CA 1
ATOM 4608 C C . LYS B 1 239 ? 44.210 -28.404 72.410 1.00 21.25 239 LYS B C 1
ATOM 4609 O O . LYS B 1 239 ? 43.044 -27.979 72.563 1.00 22.32 239 LYS B O 1
ATOM 4615 N N . PRO B 1 240 ? 45.295 -27.634 72.701 1.00 20.74 240 PRO B N 1
ATOM 4616 C CA . PRO B 1 240 ? 45.101 -26.290 73.194 1.00 21.10 240 PRO B CA 1
ATOM 4617 C C . PRO B 1 240 ? 44.347 -25.363 72.178 1.00 21.16 240 PRO B C 1
ATOM 4618 O O . PRO B 1 240 ? 43.540 -24.525 72.526 1.00 21.21 240 PRO B O 1
ATOM 4622 N N . LEU B 1 241 ? 44.698 -25.524 70.925 1.00 19.90 241 LEU B N 1
ATOM 4623 C CA . LEU B 1 241 ? 43.956 -24.803 69.821 1.00 19.63 241 LEU B CA 1
ATOM 4624 C C . LEU B 1 241 ? 42.507 -25.162 69.802 1.00 17.60 241 LEU B C 1
ATOM 4625 O O . LEU B 1 241 ? 41.658 -24.314 69.739 1.00 18.10 241 LEU B O 1
ATOM 4630 N N . PHE B 1 242 ? 42.167 -26.432 69.898 1.00 17.65 242 PHE B N 1
ATOM 4631 C CA . PHE B 1 242 ? 40.776 -26.785 69.939 1.00 20.32 242 PHE B CA 1
ATOM 4632 C C . PHE B 1 242 ? 40.062 -26.174 71.152 1.00 21.78 242 PHE B C 1
ATOM 4633 O O . PHE B 1 242 ? 38.994 -25.602 71.016 1.00 20.23 242 PHE B O 1
ATOM 4641 N N . GLU B 1 243 ? 40.682 -26.223 72.318 1.00 22.54 243 GLU B N 1
ATOM 4642 C CA . GLU B 1 243 ? 40.096 -25.548 73.507 1.00 28.00 243 GLU B CA 1
ATOM 4643 C C . GLU B 1 243 ? 39.851 -24.012 73.251 1.00 22.39 243 GLU B C 1
ATOM 4644 O O . GLU B 1 243 ? 38.784 -23.512 73.540 1.00 22.22 243 GLU B O 1
ATOM 4650 N N . ASP B 1 244 ? 40.831 -23.327 72.714 1.00 18.76 244 ASP B N 1
ATOM 4651 C CA . ASP B 1 244 ? 40.695 -21.910 72.395 1.00 19.02 244 ASP B CA 1
ATOM 4652 C C . ASP B 1 244 ? 39.632 -21.657 71.293 1.00 17.96 244 ASP B C 1
ATOM 4653 O O . ASP B 1 244 ? 38.901 -20.654 71.377 1.00 17.18 244 ASP B O 1
ATOM 4658 N N . SER B 1 245 ? 39.484 -22.578 70.343 1.00 17.74 245 SER B N 1
ATOM 4659 C CA . SER B 1 245 ? 38.535 -22.422 69.252 1.00 18.39 245 SER B CA 1
ATOM 4660 C C . SER B 1 245 ? 37.122 -22.602 69.782 1.00 18.91 245 SER B C 1
ATOM 4661 O O . SER B 1 245 ? 36.185 -21.920 69.414 1.00 18.87 245 SER B O 1
ATOM 4664 N N . CYS B 1 246 ? 36.950 -23.548 70.710 1.00 20.83 246 CYS B N 1
ATOM 4665 C CA . CYS B 1 246 ? 35.635 -23.664 71.372 1.00 22.28 246 CYS B CA 1
ATOM 4666 C C . CYS B 1 246 ? 35.213 -22.414 72.159 1.00 23.00 246 CYS B C 1
ATOM 4667 O O . CYS B 1 246 ? 34.010 -22.024 72.178 1.00 20.84 246 CYS B O 1
ATOM 4670 N N . LYS B 1 247 ? 36.159 -21.762 72.792 1.00 22.74 247 LYS B N 1
ATOM 4671 C CA . LYS B 1 247 ? 35.847 -20.477 73.461 1.00 25.05 247 LYS B CA 1
ATOM 4672 C C . LYS B 1 247 ? 35.475 -19.395 72.465 1.00 26.35 247 LYS B C 1
ATOM 4673 O O . LYS B 1 247 ? 34.670 -18.509 72.733 1.00 21.87 247 LYS B O 1
ATOM 4679 N N . LEU B 1 248 ? 36.058 -19.462 71.261 1.00 23.15 248 LEU B N 1
ATOM 4680 C CA . LEU B 1 248 ? 35.741 -18.471 70.276 1.00 24.52 248 LEU B CA 1
ATOM 4681 C C . LEU B 1 248 ? 34.315 -18.606 69.788 1.00 21.93 248 LEU B C 1
ATOM 4682 O O . LEU B 1 248 ? 33.672 -17.635 69.344 1.00 20.79 248 LEU B O 1
ATOM 4687 N N . LEU B 1 249 ? 33.723 -19.787 69.901 1.00 25.31 249 LEU B N 1
ATOM 4688 C CA . LEU B 1 249 ? 32.261 -19.904 69.554 1.00 21.61 249 LEU B CA 1
ATOM 4689 C C . LEU B 1 249 ? 31.359 -18.909 70.300 1.00 22.38 249 LEU B C 1
ATOM 4690 O O . LEU B 1 249 ? 30.285 -18.490 69.775 1.00 21.10 249 LEU B O 1
ATOM 4695 N N . SER B 1 250 ? 31.726 -18.606 71.565 1.00 25.48 250 SER B N 1
ATOM 4696 C CA . SER B 1 250 ? 30.869 -17.678 72.370 1.00 27.31 250 SER B CA 1
ATOM 4697 C C . SER B 1 250 ? 30.880 -16.269 71.747 1.00 29.63 250 SER B C 1
ATOM 4698 O O . SER B 1 250 ? 29.908 -15.515 71.915 1.00 27.91 250 SER B O 1
ATOM 4701 N N . LYS B 1 251 ? 31.950 -15.940 70.999 1.00 22.97 251 LYS B N 1
ATOM 4702 C CA . LYS B 1 251 ? 31.997 -14.614 70.346 1.00 22.88 251 LYS B CA 1
ATOM 4703 C C . LYS B 1 251 ? 31.181 -14.555 69.062 1.00 24.99 251 LYS B C 1
ATOM 4704 O O . LYS B 1 251 ? 30.928 -13.480 68.566 1.00 22.74 251 LYS B O 1
ATOM 4710 N N . GLY B 1 252 ? 30.777 -15.700 68.508 1.00 22.33 252 GLY B N 1
ATOM 4711 C CA . GLY B 1 252 ? 29.941 -15.779 67.337 1.00 23.40 252 GLY B CA 1
ATOM 4712 C C . GLY B 1 252 ? 30.635 -16.264 66.052 1.00 19.37 252 GLY B C 1
ATOM 4713 O O . GLY B 1 252 ? 30.043 -16.164 64.970 1.00 23.86 252 GLY B O 1
ATOM 4714 N N . CYS B 1 253 ? 31.874 -16.693 66.146 1.00 18.21 253 CYS B N 1
ATOM 4715 C CA . CYS B 1 253 ? 32.614 -17.261 64.953 1.00 19.27 253 CYS B CA 1
ATOM 4716 C C . CYS B 1 253 ? 32.155 -18.661 64.615 1.00 19.20 253 CYS B C 1
ATOM 4717 O O . CYS B 1 253 ? 31.737 -19.433 65.554 1.00 19.57 253 CYS B O 1
ATOM 4720 N N . HIS B 1 254 ? 32.120 -19.010 63.345 1.00 19.60 254 HIS B N 1
ATOM 4721 C CA . HIS B 1 254 ? 32.112 -20.416 62.932 1.00 19.42 254 HIS B CA 1
ATOM 4722 C C . HIS B 1 254 ? 33.553 -20.930 62.998 1.00 19.29 254 HIS B C 1
ATOM 4723 O O . HIS B 1 254 ? 34.505 -20.176 62.757 1.00 21.12 254 HIS B O 1
ATOM 4730 N N . ILE B 1 255 ? 33.726 -22.157 63.396 1.00 16.79 255 ILE B N 1
ATOM 4731 C CA . ILE B 1 255 ? 35.053 -22.791 63.435 1.00 16.58 255 ILE B CA 1
ATOM 4732 C C . ILE B 1 255 ? 34.934 -24.008 62.565 1.00 18.52 255 ILE B C 1
ATOM 4733 O O . ILE B 1 255 ? 33.862 -24.662 62.494 1.00 17.12 255 ILE B O 1
ATOM 4738 N N . ASP B 1 256 ? 36.012 -24.335 61.904 1.00 17.32 256 ASP B N 1
ATOM 4739 C CA . ASP B 1 256 ? 36.053 -25.463 60.972 1.00 18.65 256 ASP B CA 1
ATOM 4740 C C . ASP B 1 256 ? 37.010 -26.541 61.375 1.00 18.73 256 ASP B C 1
ATOM 4741 O O . ASP B 1 256 ? 38.224 -26.294 61.591 1.00 18.99 256 ASP B O 1
ATOM 4746 N N . LEU B 1 257 ? 36.485 -27.745 61.555 1.00 19.37 257 LEU B N 1
ATOM 4747 C CA . LEU B 1 257 ? 37.280 -28.915 61.842 1.00 18.48 257 LEU B CA 1
ATOM 4748 C C . LEU B 1 257 ? 37.825 -29.519 60.507 1.00 18.06 257 LEU B C 1
ATOM 4749 O O . LEU B 1 257 ? 37.151 -29.397 59.502 1.00 18.89 257 LEU B O 1
ATOM 4754 N N . THR B 1 258 ? 38.984 -30.146 60.557 1.00 18.26 258 THR B N 1
ATOM 4755 C CA . THR B 1 258 ? 39.547 -30.863 59.453 1.00 19.27 258 THR B CA 1
ATOM 4756 C C . THR B 1 258 ? 39.353 -32.367 59.634 1.00 21.37 258 THR B C 1
ATOM 4757 O O . THR B 1 258 ? 39.747 -32.918 60.675 1.00 19.83 258 THR B O 1
ATOM 4761 N N . ALA B 1 259 ? 38.794 -33.019 58.611 1.00 21.23 259 ALA B N 1
ATOM 4762 C CA . ALA B 1 259 ? 38.532 -34.451 58.663 1.00 22.33 259 ALA B CA 1
ATOM 4763 C C . ALA B 1 259 ? 39.805 -35.154 58.309 1.00 26.78 259 ALA B C 1
ATOM 4764 O O . ALA B 1 259 ? 39.975 -35.636 57.181 1.00 25.78 259 ALA B O 1
ATOM 4766 N N . PHE B 1 260 ? 40.746 -35.187 59.236 1.00 25.68 260 PHE B N 1
ATOM 4767 C CA . PHE B 1 260 ? 42.030 -35.889 58.970 1.00 30.19 260 PHE B CA 1
ATOM 4768 C C . PHE B 1 260 ? 41.753 -37.374 58.710 1.00 31.81 260 PHE B C 1
ATOM 4769 O O . PHE B 1 260 ? 40.861 -37.961 59.323 1.00 33.46 260 PHE B O 1
ATOM 4777 N N . PRO B 1 261 ? 42.541 -38.012 57.855 1.00 36.59 261 PRO B N 1
ATOM 4778 C CA . PRO B 1 261 ? 42.413 -39.482 57.708 1.00 38.09 261 PRO B CA 1
ATOM 4779 C C . PRO B 1 261 ? 42.534 -40.181 59.073 1.00 38.31 261 PRO B C 1
ATOM 4780 O O . PRO B 1 261 ? 43.351 -39.774 59.904 1.00 33.47 261 PRO B O 1
ATOM 4784 N N . ALA B 1 262 ? 41.650 -41.129 59.334 1.00 37.87 262 ALA B N 1
ATOM 4785 C CA . ALA B 1 262 ? 41.594 -41.888 60.618 1.00 46.78 262 ALA B CA 1
ATOM 4786 C C . ALA B 1 262 ? 42.938 -42.252 61.313 1.00 47.40 262 ALA B C 1
ATOM 4787 O O . ALA B 1 262 ? 43.095 -42.091 62.538 1.00 46.63 262 ALA B O 1
ATOM 4789 N N . GLY B 1 263 ? 43.943 -42.706 60.595 1.00 47.20 263 GLY B N 1
ATOM 4790 C CA . GLY B 1 263 ? 45.246 -42.872 61.331 1.00 62.91 263 GLY B CA 1
ATOM 4791 C C . GLY B 1 263 ? 45.798 -41.692 62.206 1.00 59.65 263 GLY B C 1
ATOM 4792 O O . GLY B 1 263 ? 46.477 -41.918 63.202 1.00 66.24 263 GLY B O 1
ATOM 4793 N N . THR B 1 264 ? 45.502 -40.438 61.851 1.00 55.88 264 THR B N 1
ATOM 4794 C CA . THR B 1 264 ? 46.567 -39.432 61.734 1.00 49.78 264 THR B CA 1
ATOM 4795 C C . THR B 1 264 ? 46.481 -38.082 62.489 1.00 52.68 264 THR B C 1
ATOM 4796 O O . THR B 1 264 ? 47.389 -37.275 62.339 1.00 49.81 264 THR B O 1
ATOM 4800 N N . ALA B 1 265 ? 45.455 -37.819 63.319 1.00 51.29 265 ALA B N 1
ATOM 4801 C CA . ALA B 1 265 ? 45.306 -36.460 63.951 1.00 48.95 265 ALA B CA 1
ATOM 4802 C C . ALA B 1 265 ? 46.217 -36.157 65.147 1.00 47.59 265 ALA B C 1
ATOM 4803 O O . ALA B 1 265 ? 46.099 -35.083 65.694 1.00 51.43 265 ALA B O 1
ATOM 4805 N N . GLN B 1 266 ? 47.214 -37.013 65.404 1.00 56.95 266 GLN B N 1
ATOM 4806 C CA . GLN B 1 266 ? 47.661 -37.459 66.742 1.00 66.02 266 GLN B CA 1
ATOM 4807 C C . GLN B 1 266 ? 48.099 -36.482 67.784 1.00 67.41 266 GLN B C 1
ATOM 4808 O O . GLN B 1 266 ? 47.866 -36.781 68.970 1.00 91.29 266 GLN B O 1
ATOM 4814 N N . PRO B 1 267 ? 48.743 -35.337 67.403 1.00 54.97 267 PRO B N 1
ATOM 4815 C CA . PRO B 1 267 ? 48.923 -34.407 68.562 1.00 46.63 267 PRO B CA 1
ATOM 4816 C C . PRO B 1 267 ? 47.518 -33.882 68.965 1.00 33.73 267 PRO B C 1
ATOM 4817 O O . PRO B 1 267 ? 47.270 -33.619 70.131 1.00 34.53 267 PRO B O 1
ATOM 4821 N N . GLY B 1 268 ? 46.621 -33.740 67.977 1.00 27.90 268 GLY B N 1
ATOM 4822 C CA . GLY B 1 268 ? 45.304 -33.148 68.213 1.00 26.77 268 GLY B CA 1
ATOM 4823 C C . GLY B 1 268 ? 44.207 -34.191 68.318 1.00 29.64 268 GLY B C 1
ATOM 4824 O O . GLY B 1 268 ? 44.425 -35.301 68.770 1.00 26.28 268 GLY B O 1
ATOM 4825 N N . TRP B 1 269 ? 43.016 -33.808 67.928 1.00 24.70 269 TRP B N 1
ATOM 4826 C CA . TRP B 1 269 ? 41.853 -34.672 67.980 1.00 23.84 269 TRP B CA 1
ATOM 4827 C C . TRP B 1 269 ? 41.402 -35.127 66.618 1.00 24.03 269 TRP B C 1
ATOM 4828 O O . TRP B 1 269 ? 41.247 -34.327 65.679 1.00 24.54 269 TRP B O 1
ATOM 4839 N N . GLU B 1 270 ? 41.077 -36.412 66.480 1.00 22.41 270 GLU B N 1
ATOM 4840 C CA . GLU B 1 270 ? 40.304 -36.901 65.364 1.00 22.60 270 GLU B CA 1
ATOM 4841 C C . GLU B 1 270 ? 39.021 -36.067 65.298 1.00 20.47 270 GLU B C 1
ATOM 4842 O O . GLU B 1 270 ? 38.422 -35.723 66.361 1.00 20.49 270 GLU B O 1
ATOM 4848 N N . ALA B 1 271 ? 38.569 -35.772 64.083 1.00 20.21 271 ALA B N 1
ATOM 4849 C CA . ALA B 1 271 ? 37.394 -34.947 63.936 1.00 20.45 271 ALA B CA 1
ATOM 4850 C C . ALA B 1 271 ? 36.217 -35.580 64.610 1.00 19.37 271 ALA B C 1
ATOM 4851 O O . ALA B 1 271 ? 35.465 -34.866 65.248 1.00 20.13 271 ALA B O 1
ATOM 4853 N N . CYS B 1 272 ? 36.057 -36.906 64.535 1.00 18.78 272 CYS B N 1
ATOM 4854 C CA . CYS B 1 272 ? 34.908 -37.523 65.216 1.00 20.65 272 CYS B CA 1
ATOM 4855 C C . CYS B 1 272 ? 34.974 -37.310 66.727 1.00 20.60 272 CYS B C 1
ATOM 4856 O O . CYS B 1 272 ? 33.905 -37.091 67.391 1.00 21.82 272 CYS B O 1
ATOM 4859 N N . ASP B 1 273 ? 36.162 -37.393 67.331 1.00 21.01 273 ASP B N 1
ATOM 4860 C CA . ASP B 1 273 ? 36.300 -37.102 68.773 1.00 24.10 273 ASP B CA 1
ATOM 4861 C C . ASP B 1 273 ? 36.029 -35.667 69.145 1.00 25.38 273 ASP B C 1
ATOM 4862 O O . ASP B 1 273 ? 35.396 -35.383 70.165 1.00 20.24 273 ASP B O 1
ATOM 4867 N N . ALA B 1 274 ? 36.463 -34.730 68.309 1.00 21.02 274 ALA B N 1
ATOM 4868 C CA . ALA B 1 274 ? 36.169 -33.301 68.536 1.00 20.07 274 ALA B CA 1
ATOM 4869 C C . ALA B 1 274 ? 34.681 -32.945 68.481 1.00 21.25 274 ALA B C 1
ATOM 4870 O O . ALA B 1 274 ? 34.176 -32.185 69.327 1.00 20.48 274 ALA B O 1
ATOM 4872 N N . ILE B 1 275 ? 33.977 -33.570 67.532 1.00 20.35 275 ILE B N 1
ATOM 4873 C CA . ILE B 1 275 ? 32.569 -33.413 67.395 1.00 20.83 275 ILE B CA 1
ATOM 4874 C C . ILE B 1 275 ? 31.890 -33.994 68.655 1.00 20.96 275 ILE B C 1
ATOM 4875 O O . ILE B 1 275 ? 30.981 -33.365 69.236 1.00 21.47 275 ILE B O 1
ATOM 4880 N N . GLU B 1 276 ? 32.283 -35.204 69.013 1.00 21.95 276 GLU B N 1
ATOM 4881 C CA . GLU B 1 276 ? 31.717 -35.799 70.226 1.00 24.72 276 GLU B CA 1
ATOM 4882 C C . GLU B 1 276 ? 31.928 -34.864 71.465 1.00 21.92 276 GLU B C 1
ATOM 4883 O O . GLU B 1 276 ? 30.979 -34.624 72.275 1.00 21.07 276 GLU B O 1
ATOM 4889 N N . MET B 1 277 ? 33.115 -34.290 71.612 1.00 20.68 277 MET B N 1
ATOM 4890 C CA . MET B 1 277 ? 33.363 -33.326 72.690 1.00 21.42 277 MET B CA 1
ATOM 4891 C C . MET B 1 277 ? 32.463 -32.093 72.619 1.00 23.26 277 MET B C 1
ATOM 4892 O O . MET B 1 277 ? 31.906 -31.628 73.644 1.00 20.01 277 MET B O 1
ATOM 4897 N N . ALA B 1 278 ? 32.228 -31.574 71.398 1.00 20.05 278 ALA B N 1
ATOM 4898 C CA . ALA B 1 278 ? 31.350 -30.428 71.274 1.00 22.24 278 ALA B CA 1
ATOM 4899 C C . ALA B 1 278 ? 29.908 -30.688 71.682 1.00 21.79 278 ALA B C 1
ATOM 4900 O O . ALA B 1 278 ? 29.274 -29.840 72.320 1.00 21.96 278 ALA B O 1
ATOM 4902 N N . VAL B 1 279 ? 29.383 -31.828 71.253 1.00 19.49 279 VAL B N 1
ATOM 4903 C CA . VAL B 1 279 ? 28.048 -32.249 71.633 1.00 22.82 279 VAL B CA 1
ATOM 4904 C C . VAL B 1 279 ? 27.965 -32.392 73.162 1.00 24.80 279 VAL B C 1
ATOM 4905 O O . VAL B 1 279 ? 27.059 -31.850 73.765 1.00 23.61 279 VAL B O 1
ATOM 4909 N N . GLU B 1 280 ? 28.923 -33.052 73.753 1.00 24.35 280 GLU B N 1
ATOM 4910 C CA . GLU B 1 280 ? 28.957 -33.336 75.201 1.00 26.01 280 GLU B CA 1
ATOM 4911 C C . GLU B 1 280 ? 29.017 -32.119 76.017 1.00 24.43 280 GLU B C 1
ATOM 4912 O O . GLU B 1 280 ? 28.448 -32.084 77.130 1.00 25.20 280 GLU B O 1
ATOM 4918 N N . ARG B 1 281 ? 29.782 -31.131 75.529 1.00 24.18 281 ARG B N 1
ATOM 4919 C CA . ARG B 1 281 ? 29.925 -29.855 76.152 1.00 22.25 281 ARG B CA 1
ATOM 4920 C C . ARG B 1 281 ? 28.881 -28.802 75.909 1.00 18.53 281 ARG B C 1
ATOM 4921 O O . ARG B 1 281 ? 29.012 -27.703 76.453 1.00 19.99 281 ARG B O 1
ATOM 4929 N N . GLN B 1 282 ? 27.808 -29.133 75.178 1.00 22.07 282 GLN B N 1
ATOM 4930 C CA . GLN B 1 282 ? 26.693 -28.274 74.965 1.00 24.29 282 GLN B CA 1
ATOM 4931 C C . GLN B 1 282 ? 27.129 -26.963 74.304 1.00 23.20 282 GLN B C 1
ATOM 4932 O O . GLN B 1 282 ? 26.583 -25.909 74.543 1.00 23.01 282 GLN B O 1
ATOM 4938 N N . LEU B 1 283 ? 28.067 -27.097 73.376 1.00 21.30 283 LEU B N 1
ATOM 4939 C CA . LEU B 1 283 ? 28.466 -25.917 72.598 1.00 22.27 283 LEU B CA 1
ATOM 4940 C C . LEU B 1 283 ? 27.465 -25.586 71.498 1.00 24.10 283 LEU B C 1
ATOM 4941 O O . LEU B 1 283 ? 26.601 -26.398 71.143 1.00 22.61 283 LEU B O 1
ATOM 4946 N N . PRO B 1 284 ? 27.604 -24.406 70.864 1.00 25.38 284 PRO B N 1
ATOM 4947 C CA . PRO B 1 284 ? 26.641 -24.059 69.771 1.00 24.56 284 PRO B CA 1
ATOM 4948 C C . PRO B 1 284 ? 27.018 -24.813 68.490 1.00 26.79 284 PRO B C 1
ATOM 4949 O O . PRO B 1 284 ? 27.929 -24.376 67.710 1.00 24.10 284 PRO B O 1
ATOM 4953 N N . LEU B 1 285 ? 26.296 -25.895 68.270 1.00 22.32 285 LEU B N 1
ATOM 4954 C CA . LEU B 1 285 ? 26.672 -26.848 67.196 1.00 23.16 285 LEU B CA 1
ATOM 4955 C C . LEU B 1 285 ? 26.415 -26.265 65.806 1.00 23.89 285 LEU B C 1
ATOM 4956 O O . LEU B 1 285 ? 26.949 -26.791 64.834 1.00 25.55 285 LEU B O 1
ATOM 4961 N N . GLU B 1 286 ? 25.551 -25.248 65.683 1.00 20.81 286 GLU B N 1
ATOM 4962 C CA . GLU B 1 286 ? 25.306 -24.608 64.384 1.00 22.71 286 GLU B CA 1
ATOM 4963 C C . GLU B 1 286 ? 26.565 -23.880 63.847 1.00 20.02 286 GLU B C 1
ATOM 4964 O O . GLU B 1 286 ? 26.641 -23.524 62.642 1.00 18.33 286 GLU B O 1
ATOM 4970 N N . GLN B 1 287 ? 27.518 -23.624 64.727 1.00 19.07 287 GLN B N 1
ATOM 4971 C CA . GLN B 1 287 ? 28.705 -22.888 64.417 1.00 19.79 287 GLN B CA 1
ATOM 4972 C C . GLN B 1 287 ? 29.938 -23.716 64.131 1.00 20.44 287 GLN B C 1
ATOM 4973 O O . GLN B 1 287 ? 31.022 -23.177 64.049 1.00 19.03 287 GLN B O 1
ATOM 4979 N N . ILE B 1 288 ? 29.802 -25.000 63.955 1.00 18.79 288 ILE B N 1
ATOM 4980 C CA . ILE B 1 288 ? 30.906 -25.884 63.752 1.00 18.59 288 ILE B CA 1
ATOM 4981 C C . ILE B 1 288 ? 30.720 -26.563 62.390 1.00 20.56 288 ILE B C 1
ATOM 4982 O O . ILE B 1 288 ? 29.652 -27.016 62.065 1.00 17.95 288 ILE B O 1
ATOM 4987 N N . THR B 1 289 ? 31.773 -26.568 61.609 1.00 19.66 289 THR B N 1
ATOM 4988 C CA . THR B 1 289 ? 31.756 -27.214 60.316 1.00 18.38 289 THR B CA 1
ATOM 4989 C C . THR B 1 289 ? 32.923 -28.212 60.194 1.00 17.07 289 THR B C 1
ATOM 4990 O O . THR B 1 289 ? 33.847 -28.222 61.003 1.00 17.28 289 THR B O 1
ATOM 4994 N N . LEU B 1 290 ? 32.861 -29.009 59.146 1.00 17.39 290 LEU B N 1
ATOM 4995 C CA . LEU B 1 290 ? 33.854 -29.998 58.835 1.00 18.32 290 LEU B CA 1
ATOM 4996 C C . LEU B 1 290 ? 34.224 -29.897 57.360 1.00 18.09 290 LEU B C 1
ATOM 4997 O O . LEU B 1 290 ? 33.321 -29.913 56.505 1.00 16.67 290 LEU B O 1
ATOM 5002 N N . SER B 1 291 ? 35.520 -29.870 57.090 1.00 18.35 291 SER B N 1
ATOM 5003 C CA . SER B 1 291 ? 36.014 -29.867 55.720 1.00 20.53 291 SER B CA 1
ATOM 5004 C C . SER B 1 291 ? 37.122 -30.879 55.566 1.00 20.05 291 SER B C 1
ATOM 5005 O O . SER B 1 291 ? 37.564 -31.463 56.532 1.00 18.22 291 SER B O 1
ATOM 5008 N N . SER B 1 292 ? 37.508 -31.179 54.310 1.00 21.56 292 SER B N 1
ATOM 5009 C CA . SER B 1 292 ? 38.336 -32.339 53.983 1.00 23.05 292 SER B CA 1
ATOM 5010 C C . SER B 1 292 ? 39.795 -32.020 53.845 1.00 25.00 292 SER B C 1
ATOM 5011 O O . SER B 1 292 ? 40.621 -32.892 53.964 1.00 25.26 292 SER B O 1
ATOM 5014 N N . ASP B 1 293 ? 40.141 -30.771 53.504 1.00 24.49 293 ASP B N 1
ATOM 5015 C CA . ASP B 1 293 ? 41.482 -30.449 52.967 1.00 25.19 293 ASP B CA 1
ATOM 5016 C C . ASP B 1 293 ? 41.897 -31.365 51.778 1.00 24.78 293 ASP B C 1
ATOM 5017 O O . ASP B 1 293 ? 43.065 -31.686 51.622 1.00 28.43 293 ASP B O 1
ATOM 5022 N N . GLY B 1 294 ? 40.957 -31.740 50.945 1.00 22.25 294 GLY B N 1
ATOM 5023 C CA . GLY B 1 294 ? 41.185 -32.627 49.797 1.00 24.75 294 GLY B CA 1
ATOM 5024 C C . GLY B 1 294 ? 42.252 -32.028 48.862 1.00 27.44 294 GLY B C 1
ATOM 5025 O O . GLY B 1 294 ? 42.218 -30.830 48.532 1.00 26.89 294 GLY B O 1
ATOM 5026 N N . GLY B 1 295 ? 43.183 -32.857 48.382 1.00 25.31 295 GLY B N 1
ATOM 5027 C CA . GLY B 1 295 ? 44.183 -32.374 47.427 1.00 25.54 295 GLY B CA 1
ATOM 5028 C C . GLY B 1 295 ? 45.429 -31.869 48.134 1.00 25.80 295 GLY B C 1
ATOM 5029 O O . GLY B 1 295 ? 46.430 -31.559 47.466 1.00 28.62 295 GLY B O 1
ATOM 5030 N N . GLY B 1 296 ? 45.396 -31.714 49.454 1.00 31.20 296 GLY B N 1
ATOM 5031 C CA . GLY B 1 296 ? 46.383 -30.874 50.154 1.00 36.96 296 GLY B CA 1
ATOM 5032 C C . GLY B 1 296 ? 47.457 -31.592 50.938 1.00 46.60 296 GLY B C 1
ATOM 5033 O O . GLY B 1 296 ? 47.129 -32.596 51.546 1.00 52.14 296 GLY B O 1
ATOM 5034 N N . GLY B 1 313 ? 45.194 -35.688 51.705 1.00 44.98 313 GLY B N 1
ATOM 5035 C CA . GLY B 1 313 ? 43.811 -35.183 51.841 1.00 35.44 313 GLY B CA 1
ATOM 5036 C C . GLY B 1 313 ? 42.873 -35.731 50.760 1.00 34.49 313 GLY B C 1
ATOM 5037 O O . GLY B 1 313 ? 43.114 -35.580 49.566 1.00 34.65 313 GLY B O 1
ATOM 5038 N N . ARG B 1 314 ? 41.720 -36.289 51.145 1.00 33.72 314 ARG B N 1
ATOM 5039 C CA . ARG B 1 314 ? 40.726 -36.819 50.170 1.00 36.13 314 ARG B CA 1
ATOM 5040 C C . ARG B 1 314 ? 39.352 -36.568 50.697 1.00 29.65 314 ARG B C 1
ATOM 5041 O O . ARG B 1 314 ? 39.108 -36.692 51.927 1.00 25.89 314 ARG B O 1
ATOM 5049 N N . ALA B 1 315 ? 38.416 -36.222 49.807 1.00 27.43 315 ALA B N 1
ATOM 5050 C CA . ALA B 1 315 ? 37.045 -35.793 50.301 1.00 28.21 315 ALA B CA 1
ATOM 5051 C C . ALA B 1 315 ? 36.265 -36.939 50.975 1.00 28.78 315 ALA B C 1
ATOM 5052 O O . ALA B 1 315 ? 35.336 -36.688 51.783 1.00 27.28 315 ALA B O 1
ATOM 5054 N N . SER B 1 316 ? 36.667 -38.179 50.696 1.00 24.50 316 SER B N 1
ATOM 5055 C CA . SER B 1 316 ? 36.028 -39.335 51.304 1.00 24.67 316 SER B CA 1
ATOM 5056 C C . SER B 1 316 ? 36.212 -39.386 52.844 1.00 24.17 316 SER B C 1
ATOM 5057 O O . SER B 1 316 ? 35.446 -40.085 53.552 1.00 23.80 316 SER B O 1
ATOM 5060 N N . THR B 1 317 ? 37.132 -38.605 53.413 1.00 24.87 317 THR B N 1
ATOM 5061 C CA . THR B 1 317 ? 37.210 -38.539 54.848 1.00 23.23 317 THR B CA 1
ATOM 5062 C C . THR B 1 317 ? 35.975 -37.850 55.467 1.00 24.96 317 THR B C 1
ATOM 5063 O O . THR B 1 317 ? 35.713 -38.031 56.659 1.00 22.66 317 THR B O 1
ATOM 5067 N N . LEU B 1 318 ? 35.201 -37.064 54.705 1.00 21.80 318 LEU B N 1
ATOM 5068 C CA . LEU B 1 318 ? 34.062 -36.410 55.286 1.00 20.37 318 LEU B CA 1
ATOM 5069 C C . LEU B 1 318 ? 33.054 -37.505 55.709 1.00 22.76 318 LEU B C 1
ATOM 5070 O O . LEU B 1 318 ? 32.545 -37.504 56.856 1.00 23.79 318 LEU B O 1
ATOM 5075 N N . GLY B 1 319 ? 32.741 -38.393 54.767 1.00 24.29 319 GLY B N 1
ATOM 5076 C CA . GLY B 1 319 ? 31.886 -39.584 54.999 1.00 27.10 319 GLY B CA 1
ATOM 5077 C C . GLY B 1 319 ? 32.400 -40.469 56.100 1.00 24.88 319 GLY B C 1
ATOM 5078 O O . GLY B 1 319 ? 31.606 -41.008 56.933 1.00 26.59 319 GLY B O 1
ATOM 5079 N N . GLU B 1 320 ? 33.714 -40.680 56.107 1.00 26.47 320 GLU B N 1
ATOM 5080 C CA . GLU B 1 320 ? 34.353 -41.510 57.135 1.00 27.36 320 GLU B CA 1
ATOM 5081 C C . GLU B 1 320 ? 34.164 -40.962 58.506 1.00 26.24 320 GLU B C 1
ATOM 5082 O O . GLU B 1 320 ? 33.853 -41.708 59.424 1.00 24.88 320 GLU B O 1
ATOM 5088 N N . THR B 1 321 ? 34.288 -39.636 58.651 1.00 22.31 321 THR B N 1
ATOM 5089 C CA . THR B 1 321 ? 34.044 -38.985 59.918 1.00 21.83 321 THR B CA 1
ATOM 5090 C C . THR B 1 321 ? 32.627 -39.101 60.349 1.00 23.01 321 THR B C 1
ATOM 5091 O O . THR B 1 321 ? 32.358 -39.356 61.524 1.00 24.07 321 THR B O 1
ATOM 5095 N N . LEU B 1 322 ? 31.703 -38.923 59.413 1.00 23.67 322 LEU B N 1
ATOM 5096 C CA . LEU B 1 322 ? 30.323 -38.996 59.722 1.00 24.37 322 LEU B CA 1
ATOM 5097 C C . LEU B 1 322 ? 29.995 -40.371 60.292 1.00 24.00 322 LEU B C 1
ATOM 5098 O O . LEU B 1 322 ? 29.407 -40.477 61.356 1.00 23.94 322 LEU B O 1
ATOM 5103 N N . VAL B 1 323 ? 30.451 -41.413 59.627 1.00 24.10 323 VAL B N 1
ATOM 5104 C CA . VAL B 1 323 ? 30.209 -42.779 60.032 1.00 26.34 323 VAL B CA 1
ATOM 5105 C C . VAL B 1 323 ? 30.830 -43.051 61.395 1.00 25.82 323 VAL B C 1
ATOM 5106 O O . VAL B 1 323 ? 30.202 -43.692 62.266 1.00 28.29 323 VAL B O 1
ATOM 5110 N N . ALA B 1 324 ? 32.027 -42.532 61.611 1.00 25.47 324 ALA B N 1
ATOM 5111 C CA . ALA B 1 324 ? 32.694 -42.669 62.931 1.00 25.64 324 ALA B CA 1
ATOM 5112 C C . ALA B 1 324 ? 31.983 -41.970 64.043 1.00 27.56 324 ALA B C 1
ATOM 5113 O O . ALA B 1 324 ? 31.951 -42.476 65.191 1.00 29.50 324 ALA B O 1
ATOM 5115 N N . THR B 1 325 ? 31.348 -40.826 63.782 1.00 26.21 325 THR B N 1
ATOM 5116 C CA . THR B 1 325 ? 30.541 -40.177 64.862 1.00 24.99 325 THR B CA 1
ATOM 5117 C C . THR B 1 325 ? 29.199 -40.869 65.112 1.00 27.22 325 THR B C 1
ATOM 5118 O O . THR B 1 325 ? 28.729 -40.918 66.239 1.00 30.97 325 THR B O 1
ATOM 5122 N N . LEU B 1 326 ? 28.561 -41.414 64.071 1.00 23.08 326 LEU B N 1
ATOM 5123 C CA . LEU B 1 326 ? 27.307 -42.144 64.244 1.00 27.74 326 LEU B CA 1
ATOM 5124 C C . LEU B 1 326 ? 27.619 -43.478 65.017 1.00 30.80 326 LEU B C 1
ATOM 5125 O O . LEU B 1 326 ? 26.823 -43.917 65.852 1.00 31.16 326 LEU B O 1
ATOM 5130 N N . ASN B 1 327 ? 28.779 -44.065 64.778 1.00 29.91 327 ASN B N 1
ATOM 5131 C CA . ASN B 1 327 ? 29.191 -45.225 65.564 1.00 33.82 327 ASN B CA 1
ATOM 5132 C C . ASN B 1 327 ? 29.429 -44.937 67.004 1.00 33.39 327 ASN B C 1
ATOM 5133 O O . ASN B 1 327 ? 29.312 -45.845 67.835 1.00 32.60 327 ASN B O 1
ATOM 5138 N N . LYS B 1 328 ? 29.766 -43.715 67.355 1.00 28.96 328 LYS B N 1
ATOM 5139 C CA . LYS B 1 328 ? 29.778 -43.381 68.785 1.00 34.29 328 LYS B CA 1
ATOM 5140 C C . LYS B 1 328 ? 28.376 -43.220 69.340 1.00 35.23 328 LYS B C 1
ATOM 5141 O O . LYS B 1 328 ? 28.227 -42.939 70.481 1.00 32.49 328 LYS B O 1
ATOM 5147 N N . GLY B 1 329 ? 27.336 -43.232 68.519 1.00 33.86 329 GLY B N 1
ATOM 5148 C CA . GLY B 1 329 ? 26.005 -43.075 69.030 1.00 35.39 329 GLY B CA 1
ATOM 5149 C C . GLY B 1 329 ? 25.463 -41.678 68.936 1.00 35.01 329 GLY B C 1
ATOM 5150 O O . GLY B 1 329 ? 24.396 -41.420 69.459 1.00 32.66 329 GLY B O 1
ATOM 5151 N N . LEU B 1 330 ? 26.156 -40.771 68.253 1.00 26.18 330 LEU B N 1
ATOM 5152 C CA . LEU B 1 330 ? 25.548 -39.474 67.946 1.00 27.71 330 LEU B CA 1
ATOM 5153 C C . LEU B 1 330 ? 24.532 -39.624 66.835 1.00 26.57 330 LEU B C 1
ATOM 5154 O O . LEU B 1 330 ? 24.628 -40.573 65.993 1.00 27.54 330 LEU B O 1
ATOM 5159 N N . SER B 1 331 ? 23.538 -38.759 66.839 1.00 26.29 331 SER B N 1
ATOM 5160 C CA . SER B 1 331 ? 22.516 -38.859 65.826 1.00 30.15 331 SER B CA 1
ATOM 5161 C C . SER B 1 331 ? 22.882 -38.170 64.491 1.00 29.16 331 SER B C 1
ATOM 5162 O O . SER B 1 331 ? 23.612 -37.168 64.493 1.00 29.27 331 SER B O 1
ATOM 5165 N N . LEU B 1 332 ? 22.293 -38.657 63.394 1.00 25.22 332 LEU B N 1
ATOM 5166 C CA . LEU B 1 332 ? 22.604 -38.102 62.087 1.00 24.86 332 LEU B CA 1
ATOM 5167 C C . LEU B 1 332 ? 22.165 -36.668 62.045 1.00 25.49 332 LEU B C 1
ATOM 5168 O O . LEU B 1 332 ? 22.911 -35.832 61.534 1.00 22.95 332 LEU B O 1
ATOM 5173 N N . GLU B 1 333 ? 21.025 -36.308 62.627 1.00 22.91 333 GLU B N 1
ATOM 5174 C CA . GLU B 1 333 ? 20.609 -34.910 62.628 1.00 22.57 333 GLU B CA 1
ATOM 5175 C C . GLU B 1 333 ? 21.485 -33.950 63.442 1.00 21.33 333 GLU B C 1
ATOM 5176 O O . GLU B 1 333 ? 21.499 -32.735 63.159 1.00 21.05 333 GLU B O 1
ATOM 5182 N N . THR B 1 334 ? 22.241 -34.478 64.401 1.00 22.49 334 THR B N 1
ATOM 5183 C CA . THR B 1 334 ? 23.210 -33.693 65.145 1.00 23.88 334 THR B CA 1
ATOM 5184 C C . THR B 1 334 ? 24.466 -33.314 64.351 1.00 21.80 334 THR B C 1
ATOM 5185 O O . THR B 1 334 ? 24.936 -32.187 64.459 1.00 24.76 334 THR B O 1
ATOM 5189 N N . VAL B 1 335 ? 24.971 -34.260 63.602 1.00 22.40 335 VAL B N 1
ATOM 5190 C CA . VAL B 1 335 ? 26.253 -34.157 62.936 1.00 22.89 335 VAL B CA 1
ATOM 5191 C C . VAL B 1 335 ? 26.151 -33.655 61.497 1.00 23.33 335 VAL B C 1
ATOM 5192 O O . VAL B 1 335 ? 27.001 -32.837 61.025 1.00 20.81 335 VAL B O 1
ATOM 5196 N N . LEU B 1 336 ? 25.119 -34.098 60.818 1.00 20.58 336 LEU B N 1
ATOM 5197 C CA . LEU B 1 336 ? 24.934 -33.773 59.407 1.00 20.91 336 LEU B CA 1
ATOM 5198 C C . LEU B 1 336 ? 24.956 -32.271 59.071 1.00 20.66 336 LEU B C 1
ATOM 5199 O O . LEU B 1 336 ? 25.492 -31.855 57.992 1.00 19.98 336 LEU B O 1
ATOM 5204 N N . PRO B 1 337 ? 24.403 -31.423 59.973 1.00 20.52 337 PRO B N 1
ATOM 5205 C CA . PRO B 1 337 ? 24.526 -29.956 59.710 1.00 18.30 337 PRO B CA 1
ATOM 5206 C C . PRO B 1 337 ? 25.938 -29.496 59.542 1.00 17.05 337 PRO B C 1
ATOM 5207 O O . PRO B 1 337 ? 26.130 -28.480 58.840 1.00 17.44 337 PRO B O 1
ATOM 5211 N N . MET B 1 338 ? 26.907 -30.148 60.194 1.00 18.28 338 MET B N 1
ATOM 5212 C CA . MET B 1 338 ? 28.322 -29.734 60.117 1.00 17.87 338 MET B CA 1
ATOM 5213 C C . MET B 1 338 ? 28.943 -29.890 58.698 1.00 18.48 338 MET B C 1
ATOM 5214 O O . MET B 1 338 ? 29.973 -29.251 58.400 1.00 17.54 338 MET B O 1
ATOM 5219 N N . LEU B 1 339 ? 28.342 -30.763 57.883 1.00 18.85 339 LEU B N 1
ATOM 5220 C CA . LEU B 1 339 ? 28.682 -30.950 56.455 1.00 18.61 339 LEU B CA 1
ATOM 5221 C C . LEU B 1 339 ? 27.777 -30.201 55.461 1.00 19.74 339 LEU B C 1
ATOM 5222 O O . LEU B 1 339 ? 28.036 -30.218 54.271 1.00 18.54 339 LEU B O 1
ATOM 5227 N N . THR B 1 340 ? 26.704 -29.573 55.919 1.00 19.18 340 THR B N 1
ATOM 5228 C CA . THR B 1 340 ? 25.635 -29.117 55.045 1.00 18.19 340 THR B CA 1
ATOM 5229 C C . THR B 1 340 ? 25.172 -27.727 55.474 1.00 18.86 340 THR B C 1
ATOM 5230 O O . THR B 1 340 ? 25.777 -26.733 55.067 1.00 18.12 340 THR B O 1
ATOM 5234 N N . SER B 1 341 ? 24.123 -27.609 56.288 1.00 16.44 341 SER B N 1
ATOM 5235 C CA . SER B 1 341 ? 23.475 -26.328 56.550 1.00 18.59 341 SER B CA 1
ATOM 5236 C C . SER B 1 341 ? 24.401 -25.374 57.291 1.00 16.96 341 SER B C 1
ATOM 5237 O O . SER B 1 341 ? 24.316 -24.141 57.081 1.00 15.82 341 SER B O 1
ATOM 5240 N N . ASN B 1 342 ? 25.245 -25.874 58.192 1.00 16.23 342 ASN B N 1
ATOM 5241 C CA . ASN B 1 342 ? 26.112 -24.915 58.951 1.00 18.74 342 ASN B CA 1
ATOM 5242 C C . ASN B 1 342 ? 27.122 -24.221 58.000 1.00 17.95 342 ASN B C 1
ATOM 5243 O O . ASN B 1 342 ? 27.460 -23.043 58.157 1.00 18.39 342 ASN B O 1
ATOM 5248 N N . VAL B 1 343 ? 27.569 -24.983 57.001 1.00 16.68 343 VAL B N 1
ATOM 5249 C CA . VAL B 1 343 ? 28.511 -24.442 55.974 1.00 16.52 343 VAL B CA 1
ATOM 5250 C C . VAL B 1 343 ? 27.795 -23.426 55.121 1.00 16.16 343 VAL B C 1
ATOM 5251 O O . VAL B 1 343 ? 28.340 -22.365 54.841 1.00 17.25 343 VAL B O 1
ATOM 5255 N N . ALA B 1 344 ? 26.580 -23.758 54.655 1.00 16.58 344 ALA B N 1
ATOM 5256 C CA . ALA B 1 344 ? 25.815 -22.875 53.796 1.00 15.06 344 ALA B CA 1
ATOM 5257 C C . ALA B 1 344 ? 25.537 -21.610 54.539 1.00 16.18 344 ALA B C 1
ATOM 5258 O O . ALA B 1 344 ? 25.449 -20.511 53.952 1.00 16.72 344 ALA B O 1
ATOM 5260 N N . ASN B 1 345 ? 25.300 -21.728 55.838 1.00 15.81 345 ASN B N 1
ATOM 5261 C CA . ASN B 1 345 ? 24.968 -20.526 56.635 1.00 18.60 345 ASN B CA 1
ATOM 5262 C C . ASN B 1 345 ? 26.110 -19.575 56.669 1.00 16.29 345 ASN B C 1
ATOM 5263 O O . ASN B 1 345 ? 25.938 -18.400 56.352 1.00 17.61 345 ASN B O 1
ATOM 5268 N N . ILE B 1 346 ? 27.296 -20.042 57.041 1.00 16.75 346 ILE B N 1
ATOM 5269 C CA . ILE B 1 346 ? 28.436 -19.085 57.119 1.00 16.82 346 ILE B CA 1
ATOM 5270 C C . ILE B 1 346 ? 28.867 -18.564 55.743 1.00 18.87 346 ILE B C 1
ATOM 5271 O O . ILE B 1 346 ? 29.274 -17.373 55.596 1.00 18.38 346 ILE B O 1
ATOM 5276 N N . LEU B 1 347 ? 28.774 -19.407 54.720 1.00 17.79 347 LEU B N 1
ATOM 5277 C CA . LEU B 1 347 ? 29.242 -18.953 53.376 1.00 18.22 347 LEU B CA 1
ATOM 5278 C C . LEU B 1 347 ? 28.158 -18.252 52.557 1.00 19.95 347 LEU B C 1
ATOM 5279 O O . LEU B 1 347 ? 28.347 -17.873 51.396 1.00 16.39 347 LEU B O 1
ATOM 5284 N N . ARG B 1 348 ? 26.992 -18.113 53.139 1.00 17.87 348 ARG B N 1
ATOM 5285 C CA . ARG B 1 348 ? 25.892 -17.426 52.550 1.00 18.34 348 ARG B CA 1
ATOM 5286 C C . ARG B 1 348 ? 25.462 -18.048 51.251 1.00 19.11 348 ARG B C 1
ATOM 5287 O O . ARG B 1 348 ? 25.100 -17.374 50.294 1.00 19.01 348 ARG B O 1
ATOM 5295 N N . PHE B 1 349 ? 25.447 -19.364 51.234 1.00 18.01 349 PHE B N 1
ATOM 5296 C CA . PHE B 1 349 ? 24.891 -20.145 50.102 1.00 17.97 349 PHE B CA 1
ATOM 5297 C C . PHE B 1 349 ? 23.401 -20.392 50.364 1.00 20.30 349 PHE B C 1
ATOM 5298 O O . PHE B 1 349 ? 22.991 -21.443 50.859 1.00 19.63 349 PHE B O 1
ATOM 5306 N N . LYS B 1 350 ? 22.617 -19.392 50.020 1.00 21.81 350 LYS B N 1
ATOM 5307 C CA . LYS B 1 350 ? 21.193 -19.366 50.425 1.00 25.82 350 LYS B CA 1
ATOM 5308 C C . LYS B 1 350 ? 20.370 -20.488 49.824 1.00 23.41 350 LYS B C 1
ATOM 5309 O O . LYS B 1 350 ? 19.267 -20.756 50.338 1.00 22.98 350 LYS B O 1
ATOM 5315 N N . ASN B 1 351 ? 20.837 -21.079 48.704 1.00 21.23 351 ASN B N 1
ATOM 5316 C CA . ASN B 1 351 ? 20.149 -22.153 48.024 1.00 23.03 351 ASN B CA 1
ATOM 5317 C C . ASN B 1 351 ? 20.700 -23.545 48.243 1.00 20.53 351 ASN B C 1
ATOM 5318 O O . ASN B 1 351 ? 20.377 -24.482 47.495 1.00 21.87 351 ASN B O 1
ATOM 5323 N N . LYS B 1 352 ? 21.632 -23.702 49.171 1.00 18.53 352 LYS B N 1
ATOM 5324 C CA . LYS B 1 352 ? 22.251 -24.983 49.460 1.00 18.50 352 LYS B CA 1
ATOM 5325 C C . LYS B 1 352 ? 22.086 -25.379 50.936 1.00 18.60 352 LYS B C 1
ATOM 5326 O O . LYS B 1 352 ? 21.716 -24.598 51.795 1.00 19.70 352 LYS B O 1
ATOM 5332 N N . GLY B 1 353 ? 22.403 -26.631 51.193 1.00 19.59 353 GLY B N 1
ATOM 5333 C CA . GLY B 1 353 ? 22.556 -27.128 52.525 1.00 18.46 353 GLY B CA 1
ATOM 5334 C C . GLY B 1 353 ? 21.321 -27.733 53.170 1.00 18.76 353 GLY B C 1
ATOM 5335 O O . GLY B 1 353 ? 21.439 -28.220 54.313 1.00 19.46 353 GLY B O 1
ATOM 5336 N N . GLN B 1 354 ? 20.167 -27.653 52.497 1.00 18.73 354 GLN B N 1
ATOM 5337 C CA . GLN B 1 354 ? 18.898 -28.077 53.090 1.00 20.06 354 GLN B CA 1
ATOM 5338 C C . GLN B 1 354 ? 18.042 -28.767 52.048 1.00 21.19 354 GLN B C 1
ATOM 5339 O O . GLN B 1 354 ? 18.051 -28.433 50.859 1.00 21.03 354 GLN B O 1
ATOM 5345 N N . ILE B 1 355 ? 17.289 -29.762 52.472 1.00 20.52 355 ILE B N 1
ATOM 5346 C CA . ILE B 1 355 ? 16.243 -30.351 51.624 1.00 19.76 355 ILE B CA 1
ATOM 5347 C C . ILE B 1 355 ? 14.946 -29.653 51.970 1.00 23.62 355 ILE B C 1
ATOM 5348 O O . ILE B 1 355 ? 14.201 -30.023 52.897 1.00 23.22 355 ILE B O 1
ATOM 5353 N N . ALA B 1 356 ? 14.656 -28.651 51.182 1.00 22.77 356 ALA B N 1
ATOM 5354 C CA . ALA B 1 356 ? 13.523 -27.759 51.369 1.00 25.94 356 ALA B CA 1
ATOM 5355 C C . ALA B 1 356 ? 13.131 -27.230 50.020 1.00 27.49 356 ALA B C 1
ATOM 5356 O O . ALA B 1 356 ? 13.968 -27.061 49.115 1.00 24.18 356 ALA B O 1
ATOM 5358 N N . VAL B 1 357 ? 11.853 -26.941 49.870 1.00 24.52 357 VAL B N 1
ATOM 5359 C CA . VAL B 1 357 ? 11.376 -26.415 48.609 1.00 24.17 357 VAL B CA 1
ATOM 5360 C C . VAL B 1 357 ? 12.098 -25.091 48.276 1.00 21.25 357 VAL B C 1
ATOM 5361 O O . VAL B 1 357 ? 12.326 -24.211 49.144 1.00 24.39 357 VAL B O 1
ATOM 5365 N N . GLY B 1 358 ? 12.484 -24.938 47.029 1.00 22.06 358 GLY B N 1
ATOM 5366 C CA . GLY B 1 358 ? 13.208 -23.739 46.561 1.00 25.14 358 GLY B CA 1
ATOM 5367 C C . GLY B 1 358 ? 14.733 -23.861 46.595 1.00 26.89 358 GLY B C 1
ATOM 5368 O O . GLY B 1 358 ? 15.406 -23.078 46.014 1.00 23.81 358 GLY B O 1
ATOM 5369 N N . PHE B 1 359 ? 15.273 -24.825 47.322 1.00 24.38 359 PHE B N 1
ATOM 5370 C CA . PHE B 1 359 ? 16.698 -25.018 47.378 1.00 22.16 359 PHE B CA 1
ATOM 5371 C C . PHE B 1 359 ? 17.184 -25.851 46.218 1.00 21.26 359 PHE B C 1
ATOM 5372 O O . PHE B 1 359 ? 16.390 -26.470 45.450 1.00 19.50 359 PHE B O 1
ATOM 5380 N N . ASP B 1 360 ? 18.496 -25.862 46.037 1.00 19.04 360 ASP B N 1
ATOM 5381 C CA . ASP B 1 360 ? 19.081 -26.559 44.921 1.00 20.63 360 ASP B CA 1
ATOM 5382 C C . ASP B 1 360 ? 18.966 -28.054 45.161 1.00 18.81 360 ASP B C 1
ATOM 5383 O O . ASP B 1 360 ? 19.064 -28.524 46.285 1.00 21.24 360 ASP B O 1
ATOM 5388 N N . ALA B 1 361 ? 18.746 -28.788 44.056 1.00 18.05 361 ALA B N 1
ATOM 5389 C CA . ALA B 1 361 ? 18.637 -30.245 44.102 1.00 20.77 361 ALA B CA 1
ATOM 5390 C C . ALA B 1 361 ? 20.015 -30.945 44.146 1.00 20.80 361 ALA B C 1
ATOM 5391 O O . ALA B 1 361 ? 20.499 -31.589 43.164 1.00 20.22 361 ALA B O 1
ATOM 5393 N N . ASP B 1 362 ? 20.660 -30.761 45.320 1.00 19.26 362 ASP B N 1
ATOM 5394 C CA . ASP B 1 362 ? 21.956 -31.312 45.637 1.00 20.05 362 ASP B CA 1
ATOM 5395 C C . ASP B 1 362 ? 21.624 -32.268 46.809 1.00 18.30 362 ASP B C 1
ATOM 5396 O O . ASP B 1 362 ? 21.343 -31.791 47.929 1.00 19.69 362 ASP B O 1
ATOM 5401 N N . LEU B 1 363 ? 21.732 -33.579 46.561 1.00 18.67 363 LEU B N 1
ATOM 5402 C CA . LEU B 1 363 ? 21.128 -34.642 47.428 1.00 23.07 363 LEU B CA 1
ATOM 5403 C C . LEU B 1 363 ? 21.954 -35.877 47.388 1.00 20.61 363 LEU B C 1
ATOM 5404 O O . LEU B 1 363 ? 22.586 -36.184 46.352 1.00 18.86 363 LEU B O 1
ATOM 5409 N N . LEU B 1 364 ? 22.045 -36.557 48.532 1.00 18.67 364 LEU B N 1
ATOM 5410 C CA . LEU B 1 364 ? 22.662 -37.867 48.652 1.00 18.76 364 LEU B CA 1
ATOM 5411 C C . LEU B 1 364 ? 21.573 -38.872 49.122 1.00 20.61 364 LEU B C 1
ATOM 5412 O O . LEU B 1 364 ? 20.668 -38.525 49.936 1.00 21.68 364 LEU B O 1
ATOM 5417 N N . VAL B 1 365 ? 21.666 -40.079 48.596 1.00 20.11 365 VAL B N 1
ATOM 5418 C CA . VAL B 1 365 ? 20.941 -41.210 49.248 1.00 23.36 365 VAL B CA 1
ATOM 5419 C C . VAL B 1 365 ? 21.966 -42.108 49.897 1.00 23.04 365 VAL B C 1
ATOM 5420 O O . VAL B 1 365 ? 22.972 -42.428 49.249 1.00 23.01 365 VAL B O 1
ATOM 5424 N N . MET B 1 366 ? 21.688 -42.547 51.132 1.00 21.35 366 MET B N 1
ATOM 5425 C CA . MET B 1 366 ? 22.567 -43.439 51.890 1.00 24.20 366 MET B CA 1
ATOM 5426 C C . MET B 1 366 ? 21.861 -44.736 52.210 1.00 26.48 366 MET B C 1
ATOM 5427 O O . MET B 1 366 ? 20.621 -44.771 52.417 1.00 27.70 366 MET B O 1
ATOM 5432 N N . ASN B 1 367 ? 22.660 -45.780 52.276 1.00 27.64 367 ASN B N 1
ATOM 5433 C CA . ASN B 1 367 ? 22.144 -47.064 52.822 1.00 28.58 367 ASN B CA 1
ATOM 5434 C C . ASN B 1 367 ? 22.191 -47.033 54.351 1.00 30.51 367 ASN B C 1
ATOM 5435 O O . ASN B 1 367 ? 22.558 -46.016 54.995 1.00 32.23 367 ASN B O 1
ATOM 5440 N N . GLU B 1 368 ? 21.757 -48.145 54.959 1.00 36.65 368 GLU B N 1
ATOM 5441 C CA . GLU B 1 368 ? 21.686 -48.200 56.422 1.00 37.49 368 GLU B CA 1
ATOM 5442 C C . GLU B 1 368 ? 23.080 -48.240 57.090 1.00 37.10 368 GLU B C 1
ATOM 5443 O O . GLU B 1 368 ? 23.188 -47.953 58.259 1.00 38.19 368 GLU B O 1
ATOM 5449 N N . LYS B 1 369 ? 24.132 -48.612 56.373 1.00 35.26 369 LYS B N 1
ATOM 5450 C CA . LYS B 1 369 ? 25.499 -48.392 56.895 1.00 43.86 369 LYS B CA 1
ATOM 5451 C C . LYS B 1 369 ? 26.080 -46.954 56.686 1.00 36.84 369 LYS B C 1
ATOM 5452 O O . LYS B 1 369 ? 27.257 -46.698 56.943 1.00 37.52 369 LYS B O 1
ATOM 5458 N N . TYR B 1 370 ? 25.241 -46.041 56.238 1.00 36.58 370 TYR B N 1
ATOM 5459 C CA . TYR B 1 370 ? 25.628 -44.667 55.897 1.00 37.52 370 TYR B CA 1
ATOM 5460 C C . TYR B 1 370 ? 26.636 -44.536 54.748 1.00 35.22 370 TYR B C 1
ATOM 5461 O O . TYR B 1 370 ? 27.286 -43.478 54.630 1.00 35.60 370 TYR B O 1
ATOM 5470 N N . GLU B 1 371 ? 26.687 -45.541 53.866 1.00 30.38 371 GLU B N 1
ATOM 5471 C CA . GLU B 1 371 ? 27.468 -45.470 52.681 1.00 29.21 371 GLU B CA 1
ATOM 5472 C C . GLU B 1 371 ? 26.583 -44.750 51.627 1.00 25.54 371 GLU B C 1
ATOM 5473 O O . GLU B 1 371 ? 25.336 -44.937 51.530 1.00 26.78 371 GLU B O 1
ATOM 5479 N N . ILE B 1 372 ? 27.228 -43.892 50.834 1.00 24.69 372 ILE B N 1
ATOM 5480 C CA . ILE B 1 372 ? 26.535 -43.054 49.857 1.00 23.03 372 ILE B CA 1
ATOM 5481 C C . ILE B 1 372 ? 26.308 -43.907 48.628 1.00 24.81 372 ILE B C 1
ATOM 5482 O O . ILE B 1 372 ? 27.257 -44.303 47.987 1.00 26.99 372 ILE B O 1
ATOM 5487 N N . THR B 1 373 ? 25.051 -44.136 48.305 1.00 23.15 373 THR B N 1
ATOM 5488 C CA . THR B 1 373 ? 24.705 -44.964 47.156 1.00 23.36 373 THR B CA 1
ATOM 5489 C C . THR B 1 373 ? 24.314 -44.158 45.897 1.00 20.58 373 THR B C 1
ATOM 5490 O O . THR B 1 373 ? 24.370 -44.628 44.738 1.00 21.43 373 THR B O 1
ATOM 5494 N N . ASP B 1 374 ? 23.836 -42.931 46.094 1.00 21.48 374 ASP B N 1
ATOM 5495 C CA . ASP B 1 374 ? 23.363 -42.110 44.978 1.00 20.98 374 ASP B CA 1
ATOM 5496 C C . ASP B 1 374 ? 23.763 -40.644 45.309 1.00 19.68 374 ASP B C 1
ATOM 5497 O O . ASP B 1 374 ? 23.695 -40.253 46.469 1.00 19.59 374 ASP B O 1
ATOM 5502 N N . VAL B 1 375 ? 24.132 -39.903 44.270 1.00 18.44 375 VAL B N 1
ATOM 5503 C CA . VAL B 1 375 ? 24.560 -38.471 44.412 1.00 18.17 375 VAL B CA 1
ATOM 5504 C C . VAL B 1 375 ? 23.958 -37.714 43.305 1.00 18.35 375 VAL B C 1
ATOM 5505 O O . VAL B 1 375 ? 24.122 -38.088 42.130 1.00 20.01 375 VAL B O 1
ATOM 5509 N N . MET B 1 376 ? 23.198 -36.675 43.638 1.00 18.23 376 MET B N 1
ATOM 5510 C CA . MET B 1 376 ? 22.577 -35.780 42.699 1.00 18.07 376 MET B CA 1
ATOM 5511 C C . MET B 1 376 ? 23.140 -34.364 42.930 1.00 16.56 376 MET B C 1
ATOM 5512 O O . MET B 1 376 ? 23.157 -33.949 44.037 1.00 16.86 376 MET B O 1
ATOM 5517 N N . ALA B 1 377 ? 23.610 -33.709 41.868 1.00 19.06 377 ALA B N 1
ATOM 5518 C CA . ALA B 1 377 ? 24.123 -32.345 41.888 1.00 16.79 377 ALA B CA 1
ATOM 5519 C C . ALA B 1 377 ? 23.356 -31.580 40.839 1.00 19.44 377 ALA B C 1
ATOM 5520 O O . ALA B 1 377 ? 23.350 -31.951 39.647 1.00 19.05 377 ALA B O 1
ATOM 5522 N N . GLN B 1 378 ? 22.692 -30.504 41.277 1.00 20.06 378 GLN B N 1
ATOM 5523 C CA . GLN B 1 378 ? 21.903 -29.637 40.396 1.00 22.93 378 GLN B CA 1
ATOM 5524 C C . GLN B 1 378 ? 20.874 -30.405 39.581 1.00 21.61 378 GLN B C 1
ATOM 5525 O O . GLN B 1 378 ? 20.702 -30.177 38.377 1.00 19.09 378 GLN B O 1
ATOM 5531 N N . GLY B 1 379 ? 20.300 -31.402 40.221 1.00 19.68 379 GLY B N 1
ATOM 5532 C CA . GLY B 1 379 ? 19.305 -32.210 39.569 1.00 20.65 379 GLY B CA 1
ATOM 5533 C C . GLY B 1 379 ? 19.767 -33.287 38.665 1.00 20.19 379 GLY B C 1
ATOM 5534 O O . GLY B 1 379 ? 18.920 -33.886 37.984 1.00 19.78 379 GLY B O 1
ATOM 5535 N N . VAL B 1 380 ? 21.071 -33.542 38.586 1.00 19.26 380 VAL B N 1
ATOM 5536 C CA . VAL B 1 380 ? 21.608 -34.562 37.696 1.00 20.73 380 VAL B CA 1
ATOM 5537 C C . VAL B 1 380 ? 22.270 -35.616 38.462 1.00 19.20 380 VAL B C 1
ATOM 5538 O O . VAL B 1 380 ? 22.950 -35.311 39.427 1.00 20.01 380 VAL B O 1
ATOM 5542 N N . TRP B 1 381 ? 22.076 -36.896 38.134 1.00 20.12 381 TRP B N 1
ATOM 5543 C CA . TRP B 1 381 ? 22.710 -37.958 38.890 1.00 20.56 381 TRP B CA 1
ATOM 5544 C C . TRP B 1 381 ? 24.158 -38.115 38.490 1.00 21.01 381 TRP B C 1
ATOM 5545 O O . TRP B 1 381 ? 24.437 -38.200 37.297 1.00 25.22 381 TRP B O 1
ATOM 5556 N N . HIS B 1 382 ? 25.069 -38.088 39.447 1.00 18.59 382 HIS B N 1
ATOM 5557 C CA . HIS B 1 382 ? 26.461 -38.398 39.245 1.00 20.85 382 HIS B CA 1
ATOM 5558 C C . HIS B 1 382 ? 26.807 -39.814 39.677 1.00 20.07 382 HIS B C 1
ATOM 5559 O O . HIS B 1 382 ? 27.816 -40.374 39.217 1.00 22.19 382 HIS B O 1
ATOM 5566 N N . LYS B 1 383 ? 26.030 -40.313 40.605 1.00 20.26 383 LYS B N 1
ATOM 5567 C CA . LYS B 1 383 ? 26.151 -41.727 41.117 1.00 19.69 383 LYS B CA 1
ATOM 5568 C C . LYS B 1 383 ? 24.778 -42.201 41.301 1.00 21.84 383 LYS B C 1
ATOM 5569 O O . LYS B 1 383 ? 23.947 -41.460 41.840 1.00 21.26 383 LYS B O 1
ATOM 5575 N N . GLN B 1 384 ? 24.474 -43.433 40.845 1.00 22.85 384 GLN B N 1
ATOM 5576 C CA . GLN B 1 384 ? 23.144 -43.980 41.074 1.00 24.85 384 GLN B CA 1
ATOM 5577 C C . GLN B 1 384 ? 23.276 -45.491 41.322 1.00 27.22 384 GLN B C 1
ATOM 5578 O O . GLN B 1 384 ? 24.065 -46.160 40.643 1.00 24.97 384 GLN B O 1
ATOM 5584 N N . ASN B 1 385 ? 22.612 -45.982 42.352 1.00 25.23 385 ASN B N 1
ATOM 5585 C CA . ASN B 1 385 ? 22.708 -47.403 42.709 1.00 28.37 385 ASN B CA 1
ATOM 5586 C C . ASN B 1 385 ? 24.120 -47.934 42.781 1.00 29.73 385 ASN B C 1
ATOM 5587 O O . ASN B 1 385 ? 24.417 -48.984 42.249 1.00 26.31 385 ASN B O 1
ATOM 5592 N N . ASN B 1 386 ? 24.994 -47.187 43.416 1.00 25.88 386 ASN B N 1
ATOM 5593 C CA . ASN B 1 386 ? 26.410 -47.561 43.541 1.00 30.72 386 ASN B CA 1
ATOM 5594 C C . ASN B 1 386 ? 27.230 -47.544 42.251 1.00 29.86 386 ASN B C 1
ATOM 5595 O O . ASN B 1 386 ? 28.365 -47.937 42.254 1.00 31.24 386 ASN B O 1
ATOM 5600 N N . GLN B 1 387 ? 26.725 -46.962 41.186 1.00 23.47 387 GLN B N 1
ATOM 5601 C CA . GLN B 1 387 ? 27.437 -46.922 39.943 1.00 26.58 387 GLN B CA 1
ATOM 5602 C C . GLN B 1 387 ? 27.757 -45.408 39.594 1.00 26.05 387 GLN B C 1
ATOM 5603 O O . GLN B 1 387 ? 26.905 -44.538 39.771 1.00 24.99 387 GLN B O 1
ATOM 5609 N N . THR B 1 388 ? 28.927 -45.182 39.068 1.00 26.73 388 THR B N 1
ATOM 5610 C CA . THR B 1 388 ? 29.280 -43.901 38.452 1.00 29.50 388 THR B CA 1
ATOM 5611 C C . THR B 1 388 ? 28.479 -43.606 37.230 1.00 29.69 388 THR B C 1
ATOM 5612 O O . THR B 1 388 ? 28.482 -44.414 36.278 1.00 32.32 388 THR B O 1
ATOM 5616 N N . MET B 1 389 ? 27.793 -42.462 37.216 1.00 22.14 389 MET B N 1
ATOM 5617 C CA . MET B 1 389 ? 27.060 -42.014 36.056 1.00 23.87 389 MET B CA 1
ATOM 5618 C C . MET B 1 389 ? 27.796 -40.944 35.265 1.00 25.21 389 MET B C 1
ATOM 5619 O O . MET B 1 389 ? 27.579 -40.838 34.044 1.00 26.44 389 MET B O 1
ATOM 5624 N N . ILE B 1 390 ? 28.601 -40.117 35.905 1.00 22.13 390 ILE B N 1
ATOM 5625 C CA . ILE B 1 390 ? 29.338 -39.018 35.247 1.00 22.04 390 ILE B CA 1
ATOM 5626 C C . ILE B 1 390 ? 30.718 -39.077 35.817 1.00 24.30 390 ILE B C 1
ATOM 5627 O O . ILE B 1 390 ? 30.872 -39.206 37.037 1.00 21.70 390 ILE B O 1
ATOM 5632 N N . LYS B 1 391 ? 31.737 -39.006 34.976 1.00 20.96 391 LYS B N 1
ATOM 5633 C CA . LYS B 1 391 ? 33.102 -38.826 35.461 1.00 24.52 391 LYS B CA 1
ATOM 5634 C C . LYS B 1 391 ? 33.672 -37.530 34.860 1.00 24.19 391 LYS B C 1
ATOM 5635 O O . LYS B 1 391 ? 33.122 -36.987 33.873 1.00 23.83 391 LYS B O 1
ATOM 5641 N N . GLY B 1 392 ? 34.790 -37.097 35.418 1.00 23.95 392 GLY B N 1
ATOM 5642 C CA . GLY B 1 392 ? 35.529 -35.914 34.895 1.00 24.89 392 GLY B CA 1
ATOM 5643 C C . GLY B 1 392 ? 36.116 -36.191 33.497 1.00 25.93 392 GLY B C 1
ATOM 5644 O O . GLY B 1 392 ? 36.306 -37.335 33.094 1.00 23.99 392 GLY B O 1
ATOM 5645 N N . THR B 1 393 ? 36.414 -35.128 32.776 1.00 24.52 393 THR B N 1
ATOM 5646 C CA . THR B 1 393 ? 36.855 -35.222 31.385 1.00 23.49 393 THR B CA 1
ATOM 5647 C C . THR B 1 393 ? 38.036 -36.137 31.228 1.00 23.50 393 THR B C 1
ATOM 5648 O O . THR B 1 393 ? 38.055 -36.915 30.289 1.00 27.54 393 THR B O 1
ATOM 5652 N N . PHE B 1 394 ? 39.004 -36.076 32.104 1.00 24.80 394 PHE B N 1
ATOM 5653 C CA . PHE B 1 394 ? 40.226 -36.847 32.002 1.00 23.34 394 PHE B CA 1
ATOM 5654 C C . PHE B 1 394 ? 40.370 -37.903 33.108 1.00 28.99 394 PHE B C 1
ATOM 5655 O O . PHE B 1 394 ? 41.442 -38.400 33.383 1.00 29.22 394 PHE B O 1
ATOM 5663 N N . GLU B 1 395 ? 39.301 -38.219 33.804 1.00 28.47 395 GLU B N 1
ATOM 5664 C CA . GLU B 1 395 ? 39.385 -39.309 34.783 1.00 30.31 395 GLU B CA 1
ATOM 5665 C C . GLU B 1 395 ? 39.381 -40.659 34.048 1.00 38.12 395 GLU B C 1
ATOM 5666 O O . GLU B 1 395 ? 38.576 -40.857 33.123 1.00 37.03 395 GLU B O 1
#

Solvent-accessible surface area: 28043 Å² total; per-residue (Å²): 127,44,0,11,2,0,4,27,0,40,0,40,7,12,91,64,64,32,72,39,3,0,0,0,1,18,50,43,0,2,6,39,21,104,62,12,117,81,154,38,89,48,10,188,63,9,41,30,114,65,32,87,25,129,24,27,23,0,0,1,2,0,2,0,7,0,0,10,0,8,1,8,22,24,97,83,42,165,106,56,78,52,98,86,18,16,0,30,88,1,0,44,10,0,0,1,0,0,0,0,0,5,6,33,21,15,124,69,32,33,1,63,72,1,0,59,55,0,40,21,0,72,137,36,27,4,13,0,38,0,1,1,2,2,2,44,73,112,36,30,24,26,38,68,40,1,75,36,0,0,17,27,0,63,0,0,2,0,0,0,5,0,0,0,11,9,161,68,15,39,104,16,66,14,110,56,0,41,165,8,0,40,42,0,36,56,0,1,114,107,31,44,31,0,0,0,0,0,0,12,0,0,80,25,148,136,63,0,99,41,0,56,86,0,31,174,106,32,168,25,52,14,55,0,0,4,0,0,7,0,0,50,18,91,71,0,4,69,41,0,9,142,5,3,96,123,32,0,9,0,0,1,3,1,44,42,86,75,55,5,150,95,10,67,42,3,18,42,0,0,67,38,1,32,142,105,148,35,42,44,109,26,2,4,1,1,2,33,2,8,46,49,98,3,47,1,0,15,68,10,1,50,35,0,21,130,82,63,34,54,9,68,37,0,0,25,0,0,0,23,6,1,6,102,5,2,64,19,150,69,14,7,72,3,28,86,25,38,17,0,10,0,0,3,2,32,139,130,69,85,20,24,7,0,0,0,49,11,77,29,1,23,38,116,84,119,73,99,51,126,4,97,196,90,133,34,0,17,4,0,10,32,0,39,0,39,10,12,93,60,61,33,75,38,13,0,0,0,2,19,51,37,0,6,6,40,27,106,65,49,177,65,144,60,101,40,11,201,90,8,40,26,114,48,36,105,23,137,26,27,23,0,0,2,3,1,2,0,7,0,0,9,0,8,1,8,18,24,96,83,42,163,106,57,78,51,96,84,20,16,0,26,74,1,0,48,9,0,0,1,0,0,0,0,0,6,6,31,21,15,124,68,32,34,2,61,72,2,0,60,56,0,39,19,0,74,135,36,27,5,13,0,38,0,1,1,1,2,2,44,72,114,36,30,24,25,39,67,43,1,78,30,0,0,17,28,0,61,0,0,2,0,0,0,6,0,0,1,12,9,164,72,15,40,103,15,63,13,114,54,0,39,164,4,0,40,34,0,36,54,0,0,115,111,32,42,32,0,0,0,0,0,0,11,0,0,80,27,146,134,59,0,82,34,0,58,82,0,30,171,100,35,166,24,55,14,56,0,0,5,0,0,8,0,0,52,22,88,70,0,4,69,30,0,8,124,4,4,100,125,33,0,9,0,1,1,3,0,48,61,79,68,67,5,133,89,7,66,44,3,17,44,0,0,49,27,0,40,121,122,168,41,42,44,111,24,2,4,1,0,3,31,2,8,48,50,145,3,33,8,0,14,94,11,2,44,35,0,19,121,76,65,33,43,11,67,36,0,0,23,0,0,0,24,8,1,8,99,6,2,62,16,148,71,13,7,72,3,28,89,28,40,16,0,10,1,0,1,1,51,154,136,68,100,22,18,4,0,0,0,46,10,77,28,2,27,43,107,104,117,65,92,66,120,4,101,195,96

Foldseek 3Di:
DFKEKEAFEQECLVPTDGTWIWIGGFFFTADTGHGDDPPDDDDPPDPYHYDYDNHFYKFFFFAFQAEAQQFAFCPVHPVGGFHGDWLCLQQQLRHQEYEHAYELPCPPDAVVSVVVSCVQSVVQFGHYAYEFFYAEPVGGADPNDNLCRLQPVPRHFAHDQYEDQAPSYHPDDLVRVLVRLVSLLVSCVNRVWLSAHEYEYDDHPCQCVSLVCCLVPHPRQSQNYEYECQQLADVSLVVVLVSLVRPYAYEYELPDPPGSPRGDHVLVSLVVCVVVVGPQLRYAYHAHDSSGTSNSVQVSLLVNVVVVDDSSSCLSNRFVSVCVSGVVVQTRGSDGGHTPWMFTAHPSRNTQWTDHSRRTQGHRNHGPGIRPVD/DFKEKEAFEQECLCPTDGTWIWIGGFFFTADIGHHDDDDDDDPPPDPYHYDYDNHFYKYFFFEFEAEAQQFAFCPVHPVGGFHGDWLCLQQQLRHQEYEHAYELPCPVDAVVSVVVSCVQSVVLQGHYAYEFFYAEPVGGDDVNDRLVRLQPVPRHFAHDQYEDLAPSYNPDDLVRVLVRLVSLLVSCVNRVWLSAHEYEYDPHPCQCVSLVCCLVPHPRQSQRYEYECQQLADVSVVVVLVSVVSPYAYEYELPPVVDSPNGDHVLVSLVVCVVVVGDLLRYAYHAHHSSGTSNSVLVSLLSNVVVVDDSSSCLQNRFVSVCVSRVVVQTRGSDGPHTPFMFTAHPSSNTQWTAHSRHTQHHRNHGDGIRPVD